Protein AF-A0A7S0EH52-F1 (afdb_monomer_lite)

pLDDT: mean 80.94, std 18.61, range [26.64, 98.44]

Sequence (412 aa):
RGAPATHGSVAVGKGWESWEAFRRSPSPSPSPSRILLSPPPPSPSHYFLADGGESCSTACANKDSPVTLACDLRAITAAAASVATCTDVLTSLGMSYTQSGMHSDDDTGCTYHPGQTGWAQVMNSGRDSGATPAPTCDEVNADSSRRRVCACDERRPMHGGCCQRSLTDDRVAPWEYLNGVPIALESKTIGCTRNTWMPHKTYNPATEKCDDLRTFEVTSGDCTVRNQCVYSNLGVAQYENRANCIIKQSSSFPLQMRQFDVESNTYCSWDSLLVNGKKYCGTAGPQGVTPAAGAELIWRSDYSVTRGGFQICPPDDDITTATLSGSTYATCQGIYAKSGDAYNGKPIWDRTDGKRFVFWCGNKWSITGSQWRDGFNSCGAFISSKTATGIAGDYWWAADWSNNGAGVIAGP

Radius of gyration: 31.12 Å; chains: 1; bounding box: 73×47×130 Å

Organism: NCBI:txid33657

InterPro domains:
  IPR035914 Spermadhesin, CUB domain superfamily [SSF49854] (249-312)

Secondary structure (DSSP, 8-state):
------------------------PPPPPPPP------PPPP-S-SEEEPPTT--HHHHHHTS--SS-EEE-HHHHHHHHS-HHHHHHHHHHTT---SEEEEESS-S-EEEEE-STT-EEEEE-TTGGGTPPP---SS---S-TTPEEEEEEEE-------EEESSSS--BB-GGGSGGG-----SSTTSS-SSSEEETTEEEETTTTEEEE---EEEEEES-EEETTEEESSTTSSSPPTT-EEEEEESS----EEEEEEB---TT--SSEEEETTEEE-BT---TT--PPTTPEEEEE--SS----EEEEE--GGG--EEEEEE--GGG--EEEEEEEEEETTEEEEEETTSS-EEEEETTEEEE-S-S--TT--S---SEEPSP--THHHH-GGGS--GGGTEEEEEE-

Structure (mmCIF, N/CA/C/O backbone):
data_AF-A0A7S0EH52-F1
#
_entry.id   AF-A0A7S0EH52-F1
#
loop_
_atom_site.group_PDB
_atom_site.id
_atom_site.type_symbol
_atom_site.label_atom_id
_atom_site.label_alt_id
_atom_site.label_comp_id
_atom_site.label_asym_id
_atom_site.label_entity_id
_atom_site.label_seq_id
_atom_site.pdbx_PDB_ins_code
_atom_site.Cartn_x
_atom_site.Cartn_y
_atom_site.Cartn_z
_atom_site.occupancy
_atom_site.B_iso_or_equiv
_atom_site.auth_seq_id
_atom_site.auth_comp_id
_atom_site.auth_asym_id
_atom_site.auth_atom_id
_atom_site.pdbx_PDB_model_num
ATOM 1 N N . ARG A 1 1 ? -18.949 0.802 -88.777 1.00 36.47 1 ARG A N 1
ATOM 2 C CA . ARG A 1 1 ? -18.576 -0.614 -89.031 1.00 36.47 1 ARG A CA 1
ATOM 3 C C . ARG A 1 1 ? -18.312 -1.221 -87.662 1.00 36.47 1 ARG A C 1
ATOM 5 O O . ARG A 1 1 ? -17.456 -0.683 -86.989 1.00 36.47 1 ARG A O 1
ATOM 12 N N . GLY A 1 2 ? -19.005 -2.202 -87.113 1.00 34.12 2 GLY A N 1
ATOM 13 C CA . GLY A 1 2 ? -20.036 -3.129 -87.565 1.00 34.12 2 GLY A CA 1
ATOM 14 C C . GLY A 1 2 ? -19.953 -4.287 -86.562 1.00 34.12 2 GLY A C 1
ATOM 15 O O . GLY A 1 2 ? -18.878 -4.859 -86.421 1.00 34.12 2 GLY A O 1
ATOM 16 N N . ALA A 1 3 ? -21.028 -4.548 -85.816 1.00 39.25 3 ALA A N 1
ATOM 17 C CA . ALA A 1 3 ? -21.192 -5.775 -85.025 1.00 39.25 3 ALA A CA 1
ATOM 18 C C . ALA A 1 3 ? -21.500 -6.965 -85.969 1.00 39.25 3 ALA A C 1
ATOM 20 O O . ALA A 1 3 ? -21.754 -6.718 -87.154 1.00 39.25 3 ALA A O 1
ATOM 21 N N . PRO A 1 4 ? -21.449 -8.231 -85.504 1.00 48.50 4 PRO A N 1
ATOM 22 C CA . PRO A 1 4 ? -22.544 -8.849 -84.719 1.00 48.50 4 PRO A CA 1
ATOM 23 C C . PRO A 1 4 ? -22.014 -9.670 -83.510 1.00 48.50 4 PRO A C 1
ATOM 25 O O . PRO A 1 4 ? -20.857 -10.065 -83.508 1.00 48.50 4 PRO A O 1
ATOM 28 N N . ALA A 1 5 ? -22.678 -9.832 -82.359 1.00 38.22 5 ALA A N 1
ATOM 29 C CA . ALA A 1 5 ? -24.030 -10.280 -81.980 1.00 38.22 5 ALA A CA 1
ATOM 30 C C . ALA A 1 5 ? -24.200 -11.813 -81.857 1.00 38.22 5 ALA A C 1
ATOM 32 O O . ALA A 1 5 ? -23.712 -12.561 -82.700 1.00 38.22 5 ALA A O 1
ATOM 33 N N . THR A 1 6 ? -25.014 -12.190 -80.850 1.00 41.34 6 THR A N 1
ATOM 34 C CA . THR A 1 6 ? -25.706 -13.472 -80.536 1.00 41.34 6 THR A CA 1
ATOM 35 C C . THR A 1 6 ? -25.099 -14.331 -79.402 1.00 41.34 6 THR A C 1
ATOM 37 O O . THR A 1 6 ? -23.896 -14.532 -79.375 1.00 41.34 6 THR A O 1
ATOM 40 N N . HIS A 1 7 ? -25.839 -14.882 -78.420 1.00 35.69 7 HIS A N 1
ATOM 41 C CA . HIS A 1 7 ? -27.261 -14.796 -78.025 1.00 35.69 7 HIS A CA 1
ATOM 42 C C . HIS A 1 7 ? -27.487 -15.455 -76.634 1.00 35.69 7 HIS A C 1
ATOM 44 O O . HIS A 1 7 ? -26.913 -16.506 -76.378 1.00 35.69 7 HIS A O 1
ATOM 50 N N . GLY A 1 8 ? -28.430 -14.904 -75.843 1.00 31.17 8 GLY A N 1
ATOM 51 C CA . GLY A 1 8 ? -29.380 -15.624 -74.954 1.00 31.17 8 GLY A CA 1
ATOM 52 C C . GLY A 1 8 ? -28.884 -16.042 -73.555 1.00 31.17 8 GLY A C 1
ATOM 53 O O . GLY A 1 8 ? -27.817 -16.612 -73.432 1.00 31.17 8 GLY A O 1
ATOM 54 N N . SER A 1 9 ? -29.605 -15.866 -72.441 1.00 31.91 9 SER A N 1
ATOM 55 C CA . SER A 1 9 ? -31.059 -15.760 -72.260 1.00 31.91 9 SER A CA 1
ATOM 56 C C . SER A 1 9 ? -31.424 -15.066 -70.937 1.00 31.91 9 SER A C 1
ATOM 58 O O . SER A 1 9 ? -30.689 -15.124 -69.956 1.00 31.91 9 SER A O 1
ATOM 60 N N . VAL A 1 10 ? -32.591 -14.425 -70.948 1.00 32.47 10 VAL A N 1
ATOM 61 C CA . VAL A 1 10 ? -33.239 -13.667 -69.869 1.00 32.47 10 VAL A CA 1
ATOM 62 C C . VAL A 1 10 ? -34.143 -14.587 -69.043 1.00 32.47 10 VAL A C 1
ATOM 64 O O . VAL A 1 10 ? -34.855 -15.406 -69.618 1.00 32.47 10 VAL A O 1
ATOM 67 N N . ALA A 1 11 ? -34.223 -14.362 -67.730 1.00 30.42 11 ALA A N 1
ATOM 68 C CA . ALA A 1 11 ? -35.441 -14.624 -66.964 1.00 30.42 11 ALA A CA 1
ATOM 69 C C . ALA A 1 11 ? -35.669 -13.497 -65.944 1.00 30.42 11 ALA A C 1
ATOM 71 O O . ALA A 1 11 ? -34.893 -13.288 -65.016 1.00 30.42 11 ALA A O 1
ATOM 72 N N . VAL A 1 12 ? -36.744 -12.751 -66.186 1.00 32.03 12 VAL A N 1
ATOM 73 C CA . VAL A 1 12 ? -37.346 -11.729 -65.328 1.00 32.03 12 VAL A CA 1
ATOM 74 C C . VAL A 1 12 ? -38.289 -12.423 -64.346 1.00 32.03 12 VAL A C 1
ATOM 76 O O . VAL A 1 12 ? -39.045 -13.298 -64.765 1.00 32.03 12 VAL A O 1
ATOM 79 N N . GLY A 1 13 ? -38.355 -11.963 -63.093 1.00 28.06 13 GLY A N 1
ATOM 80 C CA . GLY A 1 13 ? -39.592 -12.110 -62.326 1.00 28.06 13 GLY A CA 1
ATOM 81 C C . GLY A 1 13 ? -39.481 -12.096 -60.804 1.00 28.06 13 GLY A C 1
ATOM 82 O O . GLY A 1 13 ? -38.983 -13.049 -60.223 1.00 28.06 13 GLY A O 1
ATOM 83 N N . LYS A 1 14 ? -40.169 -11.097 -60.225 1.00 32.00 14 LYS A N 1
ATOM 84 C CA . LYS A 1 14 ? -40.771 -11.032 -58.874 1.00 32.00 14 LYS A CA 1
ATOM 85 C C . LYS A 1 14 ? -39.762 -10.787 -57.738 1.00 32.00 14 LYS A C 1
ATOM 87 O O . LYS A 1 14 ? -38.767 -11.474 -57.624 1.00 32.00 14 LYS A O 1
ATOM 92 N N . GLY A 1 15 ? -39.904 -9.772 -56.894 1.00 26.64 15 GLY A N 1
ATOM 93 C CA . GLY A 1 15 ? -41.133 -9.210 -56.344 1.00 26.64 15 GLY A CA 1
ATOM 94 C C . GLY A 1 15 ? -41.111 -9.464 -54.836 1.00 26.64 15 GLY A C 1
ATOM 95 O O . GLY A 1 15 ? -41.060 -10.612 -54.422 1.00 26.64 15 GLY A O 1
ATOM 96 N N . T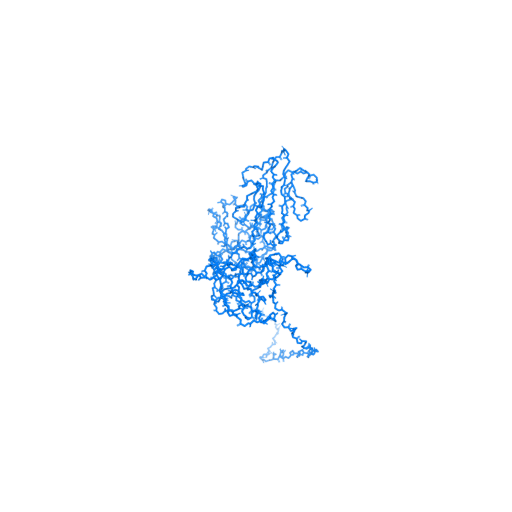RP A 1 16 ? -41.071 -8.361 -54.090 1.00 37.53 16 TRP A N 1
ATOM 97 C CA . TRP A 1 16 ? -41.359 -8.149 -52.667 1.00 37.53 16 TRP A CA 1
ATOM 98 C C . TRP A 1 16 ? -42.240 -9.229 -51.984 1.00 37.53 16 TRP A C 1
ATOM 100 O O . TRP A 1 16 ? -43.193 -9.707 -52.591 1.00 37.53 16 TRP A O 1
ATOM 110 N N . GLU A 1 17 ? -41.932 -9.498 -50.703 1.00 31.98 17 GLU A N 1
ATOM 111 C CA . GLU A 1 17 ? -42.635 -10.293 -49.660 1.00 31.98 17 GLU A CA 1
ATOM 112 C C . GLU A 1 17 ? -42.030 -11.645 -49.236 1.00 31.98 17 GLU A C 1
ATOM 114 O O . GLU A 1 17 ? -41.655 -12.484 -50.047 1.00 31.98 17 GLU A O 1
ATOM 119 N N . SER A 1 18 ? -42.064 -11.865 -47.911 1.00 30.69 18 SER A N 1
ATOM 120 C CA . SER A 1 18 ? -41.526 -12.990 -47.118 1.00 30.69 18 SER A CA 1
ATOM 121 C C . SER A 1 18 ? -40.027 -12.839 -46.844 1.00 30.69 18 SER A C 1
ATOM 123 O O . SER A 1 18 ? -39.216 -12.869 -47.755 1.00 30.69 18 SER A O 1
ATOM 125 N N . TRP A 1 19 ? -39.576 -12.584 -45.615 1.00 30.36 19 TRP A N 1
ATOM 126 C CA . TRP A 1 19 ? -39.756 -13.471 -44.469 1.00 30.36 19 TRP A CA 1
ATOM 127 C C . TRP A 1 19 ? -39.956 -12.706 -43.147 1.00 30.36 19 TRP A C 1
ATOM 129 O O . TRP A 1 19 ? -39.010 -12.404 -42.422 1.00 30.36 19 TRP A O 1
ATOM 139 N N . GLU A 1 20 ? -41.221 -12.504 -42.775 1.00 35.41 20 GLU A N 1
ATOM 140 C CA . GLU A 1 20 ? -41.646 -12.615 -41.379 1.00 35.41 20 GLU A CA 1
ATOM 141 C C . GLU A 1 20 ? -41.613 -14.099 -40.982 1.00 35.41 20 GLU A C 1
ATOM 143 O O . GLU A 1 20 ? -42.630 -14.783 -40.977 1.00 35.41 20 GLU A O 1
ATOM 148 N N . ALA A 1 21 ? -40.438 -14.636 -40.660 1.00 40.03 21 ALA A N 1
ATOM 149 C CA . ALA A 1 21 ? -40.368 -15.858 -39.862 1.00 40.03 21 ALA A CA 1
ATOM 150 C C . ALA A 1 21 ? -39.041 -15.913 -39.112 1.00 40.03 21 ALA A C 1
ATOM 152 O O . ALA A 1 21 ? -38.113 -16.570 -39.542 1.00 40.03 21 ALA A O 1
ATOM 153 N N . PHE A 1 22 ? -38.951 -15.168 -38.010 1.00 33.53 22 PHE A N 1
ATOM 154 C CA . PHE A 1 22 ? -38.208 -15.546 -36.796 1.00 33.53 22 PHE A CA 1
ATOM 155 C C . PHE A 1 22 ? -38.663 -14.650 -35.621 1.00 33.53 22 PHE A C 1
ATOM 157 O O . PHE A 1 22 ? -37.880 -14.166 -34.814 1.00 33.53 22 PHE A O 1
ATOM 164 N N . ARG A 1 23 ? -39.984 -14.431 -35.497 1.00 43.66 23 ARG A N 1
ATOM 165 C CA . ARG A 1 23 ? -40.622 -14.194 -34.193 1.00 43.66 23 ARG A CA 1
ATOM 166 C C . ARG A 1 23 ? -41.280 -15.497 -33.775 1.00 43.66 23 ARG A C 1
ATOM 168 O O . ARG A 1 23 ? -42.381 -15.783 -34.231 1.00 43.66 23 ARG A O 1
ATOM 175 N N . ARG A 1 24 ? -40.571 -16.274 -32.956 1.00 34.84 24 ARG A N 1
ATOM 176 C CA . ARG A 1 24 ? -41.059 -17.286 -31.997 1.00 34.84 24 ARG A CA 1
ATOM 177 C C . ARG A 1 24 ? -39.854 -18.124 -31.569 1.00 34.84 24 ARG A C 1
ATOM 179 O O . ARG A 1 24 ? -39.634 -19.218 -32.075 1.00 34.84 24 ARG A O 1
ATOM 186 N N . SER A 1 25 ? -39.073 -17.590 -30.637 1.00 37.75 25 SER A N 1
ATOM 187 C CA . SER A 1 25 ? -38.258 -18.444 -29.773 1.00 37.75 25 SER A CA 1
ATOM 188 C C . SER A 1 25 ? -39.161 -18.945 -28.640 1.00 37.75 25 SER A C 1
ATOM 190 O O . SER A 1 25 ? -39.942 -18.149 -28.111 1.00 37.75 25 SER A O 1
ATOM 192 N N . PRO A 1 26 ? -39.125 -20.241 -28.296 1.00 37.69 26 PRO A N 1
ATOM 193 C CA . PRO A 1 26 ? -39.961 -20.804 -27.246 1.00 37.69 26 PRO A CA 1
ATOM 194 C C . PRO A 1 26 ? -39.547 -20.252 -25.879 1.00 37.69 26 PRO A C 1
ATOM 196 O O . PRO A 1 26 ? -38.360 -20.117 -25.581 1.00 37.69 26 PRO A O 1
ATOM 199 N N . SER A 1 27 ? -40.546 -19.932 -25.059 1.00 43.19 27 SER A N 1
ATOM 200 C CA . SER A 1 27 ? -40.390 -19.579 -23.650 1.00 43.19 27 SER A CA 1
ATOM 201 C C . SER A 1 27 ? -39.514 -20.612 -22.930 1.00 43.19 27 SER A C 1
ATOM 203 O O . SER A 1 27 ? -39.748 -21.811 -23.109 1.00 43.19 27 SER A O 1
ATOM 205 N N . PRO A 1 28 ? -38.542 -20.206 -22.094 1.00 41.38 28 PRO A N 1
ATOM 206 C CA . PRO A 1 28 ? -37.878 -21.152 -21.214 1.00 41.38 28 PRO A CA 1
ATOM 207 C C . PRO A 1 28 ? -38.906 -21.711 -20.223 1.00 41.38 28 PRO A C 1
ATOM 209 O O . PRO A 1 28 ? -39.658 -20.961 -19.597 1.00 41.38 28 PRO A O 1
ATOM 212 N N . SER A 1 29 ? -38.958 -23.038 -20.115 1.00 41.81 29 SER A N 1
ATOM 213 C CA . SER A 1 29 ? -39.730 -23.757 -19.102 1.00 41.81 29 SER A CA 1
ATOM 214 C C . SER A 1 29 ? -39.439 -23.199 -17.701 1.00 41.81 29 SER A C 1
ATOM 216 O O . SER A 1 29 ? -38.293 -22.833 -17.426 1.00 41.81 29 SER A O 1
ATOM 218 N N . PRO A 1 30 ? -40.435 -23.140 -16.798 1.00 38.31 30 PRO A N 1
ATOM 219 C CA . PRO A 1 30 ? -40.227 -22.634 -15.450 1.00 38.31 30 PRO A CA 1
ATOM 220 C C . PRO A 1 30 ? -39.233 -23.536 -14.714 1.00 38.31 30 PRO A C 1
ATOM 222 O O . PRO A 1 30 ? -39.463 -24.735 -14.548 1.00 38.31 30 PRO A O 1
ATOM 225 N N . SER A 1 31 ? -38.116 -22.951 -14.283 1.00 42.78 31 SER A N 1
ATOM 226 C CA . SER A 1 31 ? -37.197 -23.571 -13.331 1.00 42.78 31 SER A CA 1
ATOM 227 C C . SER A 1 31 ? -37.984 -24.066 -12.112 1.00 42.78 31 SER A C 1
ATOM 229 O O . SER A 1 31 ? -38.900 -23.361 -11.674 1.00 42.78 31 SER A O 1
ATOM 231 N N . PRO A 1 32 ? -37.655 -25.239 -11.538 1.00 40.12 32 PRO A N 1
ATOM 232 C CA . PRO A 1 32 ? -38.319 -25.704 -10.331 1.00 40.12 32 PRO A CA 1
ATOM 233 C C . PRO A 1 32 ? -38.159 -24.631 -9.261 1.00 40.12 32 PRO A C 1
ATOM 235 O O . PRO A 1 32 ? -37.049 -24.138 -9.036 1.00 40.12 32 PRO A O 1
ATOM 238 N N . SER A 1 33 ? -39.288 -24.237 -8.672 1.00 37.22 33 SER A N 1
ATOM 239 C CA . SER A 1 33 ? -39.389 -23.234 -7.623 1.00 37.22 33 SER A CA 1
ATOM 240 C C . SER A 1 33 ? -38.242 -23.413 -6.639 1.00 37.22 33 SER A C 1
ATOM 242 O O . SER A 1 33 ? -38.226 -24.368 -5.861 1.00 37.22 33 SER A O 1
ATOM 244 N N . ARG A 1 34 ? -37.266 -22.497 -6.673 1.00 42.06 34 ARG A N 1
ATOM 245 C CA . ARG A 1 34 ? -36.386 -22.310 -5.526 1.00 42.06 34 ARG A CA 1
ATOM 246 C C . ARG A 1 34 ? -37.327 -21.974 -4.389 1.00 42.06 34 ARG A C 1
ATOM 248 O O . ARG A 1 34 ? -37.947 -20.913 -4.395 1.00 42.06 34 ARG A O 1
ATOM 255 N N . ILE A 1 35 ? -37.464 -22.908 -3.457 1.00 37.84 35 ILE A N 1
ATOM 256 C CA . ILE A 1 35 ? -37.944 -22.603 -2.122 1.00 37.84 35 ILE A CA 1
ATOM 257 C C . ILE A 1 35 ? -37.105 -21.402 -1.692 1.00 37.84 35 ILE A C 1
ATOM 259 O O . ILE A 1 35 ? -35.883 -21.506 -1.568 1.00 37.84 35 ILE A O 1
ATOM 263 N N . LEU A 1 36 ? -37.753 -20.241 -1.597 1.00 35.97 36 LEU A N 1
ATOM 264 C CA . LEU A 1 36 ? -37.213 -19.083 -0.913 1.00 35.97 36 LEU A CA 1
ATOM 265 C C . LEU A 1 36 ? -37.042 -19.542 0.531 1.00 35.97 36 LEU A C 1
ATOM 267 O O . LEU A 1 36 ? -37.971 -19.472 1.330 1.00 35.97 36 LEU A O 1
ATOM 271 N N . LEU A 1 37 ? -35.873 -20.103 0.838 1.00 39.72 37 LEU A N 1
ATOM 272 C CA . LEU A 1 37 ? -35.393 -20.106 2.202 1.00 39.72 37 LEU A CA 1
ATOM 273 C C . LEU A 1 37 ? -35.396 -18.637 2.600 1.00 39.72 37 LEU A C 1
ATOM 275 O O . LEU A 1 37 ? -34.745 -17.815 1.947 1.00 39.72 37 LEU A O 1
ATOM 279 N N . SER A 1 38 ? -36.217 -18.313 3.596 1.00 36.16 38 SER A N 1
ATOM 280 C CA . SER A 1 38 ? -36.213 -17.012 4.242 1.00 36.16 38 SER A CA 1
ATOM 281 C C . SER A 1 38 ? -34.760 -16.586 4.466 1.00 36.16 38 SER A C 1
ATOM 283 O O . SER A 1 38 ? -33.943 -17.445 4.823 1.00 36.16 38 SER A O 1
ATOM 285 N N . PRO A 1 39 ? -34.411 -15.304 4.246 1.00 37.06 39 PRO A N 1
ATOM 286 C CA . PRO A 1 39 ? -33.095 -14.820 4.630 1.00 37.06 39 PRO A CA 1
ATOM 287 C C . PRO A 1 39 ? -32.831 -15.253 6.079 1.00 37.06 39 PRO A C 1
ATOM 289 O O . PRO A 1 39 ? -33.773 -15.233 6.885 1.00 37.06 39 PRO A O 1
ATOM 292 N N . PRO A 1 40 ? -31.604 -15.704 6.407 1.00 35.25 40 PRO A N 1
ATOM 293 C CA . PRO A 1 40 ? -31.275 -15.998 7.790 1.00 35.25 40 PRO A CA 1
ATOM 294 C C . PRO A 1 40 ? -31.670 -14.778 8.633 1.00 35.25 40 PRO A C 1
ATOM 296 O O . PRO A 1 40 ? -31.537 -13.644 8.152 1.00 35.25 40 PRO A O 1
ATOM 299 N N . PRO A 1 41 ? -32.221 -14.988 9.841 1.00 33.72 41 PRO A N 1
ATOM 300 C CA . PRO A 1 41 ? -32.553 -13.882 10.726 1.00 33.72 41 PRO A CA 1
ATOM 301 C C . PRO A 1 41 ? -31.337 -12.953 10.850 1.00 33.72 41 PRO A C 1
ATOM 303 O O . PRO A 1 41 ? -30.206 -13.442 10.747 1.00 33.72 41 PRO A O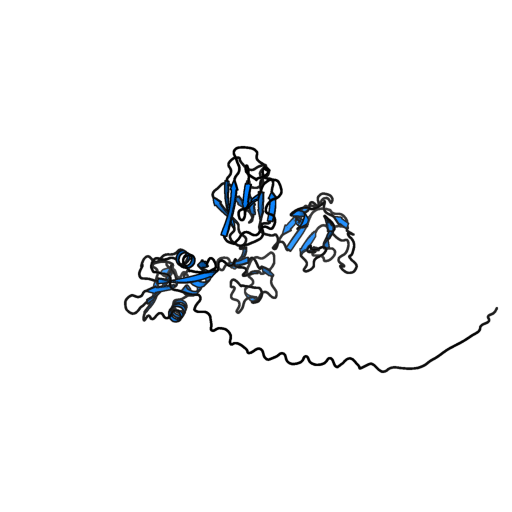 1
ATOM 306 N N . PRO A 1 42 ? -31.555 -11.634 11.021 1.00 32.34 42 PRO A N 1
ATOM 307 C CA . PRO A 1 42 ? -30.463 -10.683 11.154 1.00 32.34 42 PRO A CA 1
ATOM 308 C C . PRO A 1 42 ? -29.460 -11.226 12.165 1.00 32.34 42 PRO A C 1
ATOM 310 O O . PRO A 1 42 ? -29.843 -11.695 13.241 1.00 32.34 42 PRO A O 1
ATOM 313 N N . SER A 1 43 ? -28.194 -11.225 11.757 1.00 39.66 43 SER A N 1
ATOM 314 C CA . SER A 1 43 ? -27.063 -11.641 12.571 1.00 39.66 43 SER A CA 1
ATOM 315 C C . SER A 1 43 ? -27.201 -11.051 13.980 1.00 39.66 43 SER A C 1
ATOM 317 O O . SER A 1 43 ? -27.627 -9.895 14.097 1.00 39.66 43 SER A O 1
ATOM 319 N N . PRO A 1 44 ? -26.843 -11.789 15.047 1.00 42.84 44 PRO A N 1
ATOM 320 C CA . PRO A 1 44 ? -26.749 -11.194 16.372 1.00 42.84 44 PRO A CA 1
ATOM 321 C C . PRO A 1 44 ? -25.867 -9.946 16.280 1.00 42.84 44 PRO A C 1
ATOM 323 O O . PRO A 1 44 ? -24.910 -9.929 15.503 1.00 42.84 44 PRO A O 1
ATOM 326 N N . SER A 1 45 ? -26.265 -8.892 16.994 1.00 54.16 45 SER A N 1
ATOM 327 C CA . SER A 1 45 ? -25.659 -7.559 16.953 1.00 54.16 45 SER A CA 1
ATOM 328 C C . SER A 1 45 ? -24.143 -7.626 16.757 1.00 54.16 45 SER A C 1
ATOM 330 O O . SER A 1 45 ? -23.448 -8.290 17.517 1.00 54.16 45 SER A O 1
ATOM 332 N N . HIS A 1 46 ? -23.627 -6.905 15.761 1.00 78.75 46 HIS A N 1
ATOM 333 C CA . HIS A 1 46 ? -22.187 -6.734 15.512 1.00 78.75 46 HIS A CA 1
ATOM 334 C C . HIS A 1 46 ? -21.415 -6.216 16.750 1.00 78.75 46 HIS A C 1
ATOM 336 O O . HIS A 1 46 ? -20.201 -6.379 16.870 1.00 78.75 46 HIS A O 1
ATOM 342 N N . TYR A 1 47 ? -22.144 -5.627 17.699 1.00 91.31 47 TYR A N 1
ATOM 343 C CA . TYR A 1 47 ? -21.652 -5.198 18.996 1.00 91.31 47 TYR A CA 1
ATOM 344 C C . TYR A 1 47 ? -21.654 -6.322 20.039 1.00 91.31 47 TYR A C 1
ATOM 346 O O . TYR A 1 47 ? -22.449 -7.256 19.988 1.00 91.31 47 TYR A O 1
ATOM 354 N N . PHE A 1 48 ? -20.793 -6.189 21.039 1.00 94.81 48 PHE A N 1
ATOM 355 C CA . PHE A 1 48 ? -20.766 -6.990 22.258 1.00 94.81 48 PHE A CA 1
ATOM 356 C C . PHE A 1 48 ? -20.226 -6.140 23.415 1.00 94.81 48 PHE A C 1
ATOM 358 O O . PHE A 1 48 ? -19.701 -5.050 23.201 1.00 94.81 48 PHE A O 1
ATOM 365 N N . LEU A 1 49 ? -20.357 -6.623 24.649 1.00 95.75 49 LEU A N 1
ATOM 366 C CA . LEU A 1 49 ? -19.714 -6.006 25.809 1.00 95.75 49 LEU A CA 1
ATOM 367 C C . LEU A 1 49 ? -18.381 -6.703 26.072 1.00 95.75 49 LEU A C 1
ATOM 369 O O . LEU A 1 49 ? -18.375 -7.915 26.282 1.00 95.75 49 LEU A O 1
ATOM 373 N N . ALA A 1 50 ? -17.283 -5.948 26.053 1.00 95.50 50 ALA A N 1
ATOM 374 C CA . ALA A 1 50 ? -15.994 -6.439 26.533 1.00 95.50 50 ALA A CA 1
ATOM 375 C C . ALA A 1 50 ? -16.018 -6.622 28.055 1.00 95.50 50 ALA A C 1
ATOM 377 O O . ALA A 1 50 ? -16.854 -6.023 28.750 1.00 95.50 50 ALA A O 1
ATOM 378 N N . ASP A 1 51 ? -15.098 -7.435 28.570 1.00 94.56 51 ASP A N 1
ATOM 379 C CA . ASP A 1 51 ? -14.946 -7.583 30.010 1.00 94.56 51 ASP A CA 1
ATOM 380 C C . ASP A 1 51 ? -14.477 -6.261 30.633 1.00 94.56 51 ASP A C 1
ATOM 382 O O . ASP A 1 51 ? -13.848 -5.410 29.996 1.00 94.56 51 ASP A O 1
ATOM 386 N N . GLY A 1 52 ? -14.855 -6.032 31.889 1.00 93.50 52 GLY A N 1
ATOM 387 C CA . GLY A 1 52 ? -14.486 -4.796 32.564 1.00 93.50 52 GLY A CA 1
ATOM 388 C C . GLY A 1 52 ? -12.971 -4.707 32.768 1.00 93.50 52 GLY A C 1
ATOM 389 O O . GLY A 1 52 ? -12.331 -5.674 33.179 1.00 93.50 52 GLY A O 1
ATOM 390 N N . GLY A 1 53 ? -12.393 -3.547 32.448 1.00 91.50 53 GLY A N 1
ATOM 391 C CA . GLY A 1 53 ? -10.938 -3.357 32.395 1.00 91.50 53 GLY A CA 1
ATOM 392 C C . GLY A 1 53 ? -10.265 -3.863 31.108 1.00 91.50 53 GLY A C 1
ATOM 393 O O . GLY A 1 53 ? -9.040 -3.828 31.018 1.00 91.50 53 GLY A O 1
ATOM 394 N N . GLU A 1 54 ? -11.029 -4.305 30.105 1.00 92.44 54 GLU A N 1
ATOM 395 C CA . GLU A 1 54 ? -10.514 -4.729 28.799 1.00 92.44 54 GLU A CA 1
ATOM 396 C C . GLU A 1 54 ? -10.727 -3.642 27.723 1.00 92.44 54 GLU A C 1
ATOM 398 O O . GLU A 1 54 ? -11.744 -2.941 27.705 1.00 92.44 54 GLU A O 1
ATOM 403 N N . SER A 1 55 ? -9.769 -3.496 26.798 1.00 93.88 55 SER A N 1
ATOM 404 C CA . SER A 1 55 ? -9.924 -2.661 25.598 1.00 93.88 55 SER A CA 1
ATOM 405 C C . SER A 1 55 ? -10.610 -3.438 24.469 1.00 93.88 55 SER A C 1
ATOM 407 O O . SER A 1 55 ? -10.580 -4.669 24.450 1.00 93.88 55 SER A O 1
ATOM 409 N N . CYS A 1 56 ? -11.183 -2.756 23.472 1.00 93.62 56 CYS A N 1
ATOM 410 C CA . CYS A 1 56 ? -11.757 -3.465 22.323 1.00 93.62 56 CYS A CA 1
ATOM 411 C C . C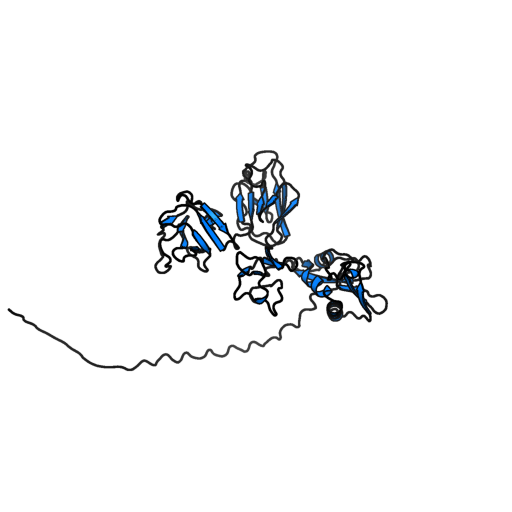YS A 1 56 ? -10.701 -4.201 21.499 1.00 93.62 56 CYS A C 1
ATOM 413 O O . CYS A 1 56 ? -11.000 -5.259 20.952 1.00 93.62 56 CYS A O 1
ATOM 415 N N . SER A 1 57 ? -9.471 -3.684 21.412 1.00 85.44 57 SER A N 1
ATOM 416 C CA . SER A 1 57 ? -8.375 -4.398 20.749 1.00 85.44 57 SER A CA 1
ATOM 417 C C . SER A 1 57 ? -8.093 -5.744 21.414 1.00 85.44 57 SER A C 1
ATOM 419 O O . SER A 1 57 ? -8.008 -6.758 20.719 1.00 85.44 57 SER A O 1
ATOM 421 N N . THR A 1 58 ? -8.002 -5.765 22.747 1.00 89.62 58 THR A N 1
ATOM 422 C CA . THR A 1 58 ? -7.774 -6.991 23.524 1.00 89.62 58 THR A CA 1
ATOM 423 C C . THR A 1 58 ? -8.975 -7.929 23.418 1.00 89.62 58 THR A C 1
ATOM 425 O O . THR A 1 58 ? -8.810 -9.090 23.047 1.00 89.62 58 THR A O 1
ATOM 428 N N . ALA A 1 59 ? -10.189 -7.402 23.590 1.00 93.69 59 ALA A N 1
ATOM 429 C CA . ALA A 1 59 ? -11.421 -8.180 23.507 1.00 93.69 59 ALA A CA 1
ATOM 430 C C . ALA A 1 59 ? -11.613 -8.840 22.132 1.00 93.69 59 ALA A C 1
ATOM 432 O O . ALA A 1 59 ? -12.057 -9.984 22.035 1.00 93.69 59 ALA A O 1
ATOM 433 N N . CYS A 1 60 ? -11.250 -8.147 21.049 1.00 89.06 60 CYS A N 1
ATOM 434 C CA . CYS A 1 60 ? -11.306 -8.703 19.699 1.00 89.06 60 CYS A CA 1
ATOM 435 C C . CYS A 1 60 ? -10.189 -9.703 19.413 1.00 89.06 60 CYS A C 1
ATOM 437 O O . CYS A 1 60 ? -10.448 -10.712 18.760 1.00 89.06 60 CYS A O 1
ATOM 439 N N . ALA A 1 61 ? -8.977 -9.471 19.920 1.00 82.31 61 ALA A N 1
ATOM 440 C CA . ALA A 1 61 ? -7.881 -10.430 19.800 1.00 82.31 61 ALA A CA 1
ATOM 441 C C . ALA A 1 61 ? -8.180 -11.750 20.535 1.00 82.31 61 ALA A C 1
ATOM 443 O O . ALA A 1 61 ? -7.733 -12.807 20.095 1.00 82.31 61 ALA A O 1
ATOM 444 N N . ASN A 1 62 ? -8.961 -11.685 21.617 1.00 87.69 62 ASN A N 1
ATOM 445 C CA . ASN A 1 62 ? -9.331 -12.827 22.451 1.00 87.69 62 ASN A CA 1
ATOM 446 C C . ASN A 1 62 ? -10.566 -13.599 21.957 1.00 87.69 62 ASN A C 1
ATOM 448 O O . ASN A 1 62 ? -10.898 -14.642 22.524 1.00 87.69 62 ASN A O 1
ATOM 452 N N . LYS A 1 63 ? -11.273 -13.121 20.923 1.00 85.25 63 LYS A N 1
ATOM 453 C CA . LYS A 1 63 ? -12.440 -13.837 20.393 1.00 85.25 63 LYS A CA 1
ATOM 454 C C . LYS A 1 63 ? -12.015 -15.136 19.711 1.00 85.25 63 LYS A C 1
ATOM 456 O O . LYS A 1 63 ? -11.193 -15.130 18.798 1.00 85.25 63 LYS A O 1
ATOM 461 N N . ASP A 1 64 ? -12.663 -16.229 20.103 1.00 82.62 64 ASP A N 1
ATOM 462 C CA . ASP A 1 64 ? -12.550 -17.513 19.417 1.00 82.62 64 ASP A CA 1
ATOM 463 C C . ASP A 1 64 ? -13.217 -17.414 18.038 1.00 82.62 64 ASP A C 1
ATOM 465 O O . ASP A 1 64 ? -14.444 -17.406 17.905 1.00 82.62 64 ASP A O 1
ATOM 469 N N . SER A 1 65 ? -12.392 -17.223 17.014 1.00 73.25 65 SER A N 1
ATOM 470 C CA . SER A 1 65 ? -12.812 -16.981 15.641 1.00 73.25 65 SER A CA 1
ATOM 471 C C . SER A 1 65 ? -11.855 -17.691 14.683 1.00 73.25 65 SER A C 1
ATOM 473 O O . SER A 1 65 ? -10.640 -17.663 14.893 1.00 73.25 65 SER A O 1
ATOM 475 N N . PRO A 1 66 ? -12.360 -18.286 13.585 1.00 64.69 66 PRO A N 1
ATOM 476 C CA . PRO A 1 66 ? -11.520 -18.926 12.569 1.00 64.69 66 PRO A CA 1
ATOM 477 C C . PRO A 1 66 ? -10.629 -17.929 11.805 1.00 64.69 66 PRO A C 1
ATOM 479 O O . PRO A 1 66 ? -9.774 -18.337 11.020 1.00 64.69 66 PRO A O 1
ATOM 482 N N . VAL A 1 67 ? -10.842 -16.629 12.010 1.00 59.00 67 VAL A N 1
ATOM 483 C CA . VAL A 1 67 ? -10.123 -15.517 11.388 1.00 59.00 67 VAL A CA 1
ATOM 484 C C . VAL A 1 67 ? -9.713 -14.504 12.453 1.00 59.00 67 VAL A C 1
ATOM 486 O O . VAL A 1 67 ? -10.445 -14.279 13.418 1.00 59.00 67 VAL A O 1
ATOM 489 N N . THR A 1 68 ? -8.551 -13.870 12.276 1.00 71.81 68 THR A N 1
ATOM 490 C CA . THR A 1 68 ? -8.081 -12.819 13.186 1.00 71.81 68 THR A CA 1
ATOM 491 C C . THR A 1 68 ? -9.061 -11.657 13.170 1.00 71.81 68 THR A C 1
ATOM 493 O O . THR A 1 68 ? -9.316 -11.097 12.108 1.00 71.81 68 THR A O 1
ATOM 496 N N . LEU A 1 69 ? -9.576 -11.273 14.333 1.00 80.25 69 LEU A N 1
ATOM 497 C CA . LEU A 1 69 ? -10.452 -10.118 14.473 1.00 80.25 69 LEU A CA 1
ATOM 498 C C . LEU A 1 69 ? -9.663 -8.904 14.982 1.00 80.25 69 LEU A C 1
ATOM 500 O O . LEU A 1 69 ? -8.647 -9.040 15.668 1.00 80.25 69 LEU A O 1
ATOM 504 N N . ALA A 1 70 ? -10.111 -7.707 14.626 1.00 83.69 70 ALA A N 1
ATOM 505 C CA . ALA A 1 70 ? -9.607 -6.450 15.162 1.00 83.69 70 ALA A CA 1
ATOM 506 C C . ALA A 1 70 ? -10.774 -5.579 15.623 1.00 83.69 70 ALA A C 1
ATOM 508 O O . ALA A 1 70 ? -11.906 -5.763 15.186 1.00 83.69 70 ALA A O 1
ATOM 509 N N . CYS A 1 71 ? -10.486 -4.629 16.509 1.00 84.94 71 CYS A N 1
ATOM 510 C CA . CYS A 1 71 ? -11.466 -3.630 16.906 1.00 84.94 71 CYS A CA 1
ATOM 511 C C . CYS A 1 71 ? -11.969 -2.859 15.678 1.00 84.94 71 CYS A C 1
ATOM 513 O O . CYS A 1 71 ? -11.177 -2.269 14.940 1.00 84.94 71 CYS A O 1
ATOM 515 N N . ASP A 1 72 ? -13.286 -2.843 15.488 1.00 81.25 72 ASP A N 1
ATOM 516 C CA . ASP A 1 72 ? -13.925 -1.963 14.520 1.00 81.25 72 ASP A CA 1
ATOM 517 C C . ASP A 1 72 ? -14.094 -0.575 15.148 1.00 81.25 72 ASP A C 1
ATOM 519 O O . ASP A 1 72 ? -15.102 -0.279 15.802 1.00 81.25 72 ASP A O 1
ATOM 523 N N . LEU A 1 73 ? -13.086 0.281 14.937 1.00 76.38 73 LEU A N 1
ATOM 524 C CA . LEU A 1 73 ? -13.089 1.665 15.412 1.00 76.38 73 LEU A CA 1
ATOM 525 C C . LEU A 1 73 ? -14.336 2.421 14.932 1.00 76.38 73 LEU A C 1
ATOM 527 O O . LEU A 1 73 ? -14.947 3.161 15.697 1.00 76.38 73 LEU A O 1
ATOM 531 N N . ARG A 1 74 ? -14.757 2.201 13.682 1.00 72.00 74 ARG A N 1
ATOM 532 C CA . ARG A 1 74 ? -15.905 2.893 13.093 1.00 72.00 74 ARG A CA 1
ATOM 533 C C . ARG A 1 74 ? -17.192 2.507 13.810 1.00 72.00 74 ARG A C 1
ATOM 535 O O . ARG A 1 74 ? -18.001 3.385 14.114 1.00 72.00 74 ARG A O 1
ATOM 542 N N . ALA A 1 75 ? -17.394 1.221 14.071 1.00 78.44 75 ALA A N 1
ATOM 543 C CA . ALA A 1 75 ? -18.572 0.753 14.782 1.00 78.44 75 ALA A CA 1
ATOM 544 C C . ALA A 1 75 ? -18.598 1.281 16.224 1.00 78.44 75 ALA A C 1
ATOM 546 O O . ALA A 1 75 ? -19.626 1.798 16.658 1.00 78.44 75 ALA A O 1
ATOM 547 N N . ILE A 1 76 ? -17.484 1.252 16.964 1.00 84.50 76 ILE A N 1
ATOM 548 C CA . ILE A 1 76 ? -17.483 1.769 18.346 1.00 84.50 76 ILE A CA 1
ATOM 549 C C . ILE A 1 76 ? -17.660 3.294 18.409 1.00 84.50 76 ILE A C 1
ATOM 551 O O . ILE A 1 76 ? -18.340 3.786 19.311 1.00 84.50 76 ILE A O 1
ATOM 555 N N . THR A 1 77 ? -17.146 4.050 17.429 1.00 81.19 77 THR A N 1
ATOM 556 C CA . THR A 1 77 ? -17.439 5.486 17.294 1.00 81.19 77 THR A CA 1
ATOM 557 C C . THR A 1 77 ? -18.917 5.714 16.981 1.00 81.19 77 THR A C 1
ATOM 559 O O . THR A 1 77 ? -19.539 6.584 17.585 1.00 81.19 77 THR A O 1
ATOM 562 N N . ALA A 1 78 ? -19.516 4.909 16.096 1.00 76.75 78 ALA A N 1
ATOM 563 C CA . ALA A 1 78 ? -20.940 4.999 15.782 1.00 76.75 78 ALA A CA 1
ATOM 564 C C . ALA A 1 78 ? -21.818 4.690 17.005 1.00 76.75 78 ALA A C 1
ATOM 566 O O . ALA A 1 78 ? -22.745 5.443 17.290 1.00 76.75 78 ALA A O 1
ATOM 567 N N . ALA A 1 79 ? -21.499 3.644 17.772 1.00 86.75 79 ALA A N 1
ATOM 568 C CA . ALA A 1 79 ? -22.197 3.317 19.016 1.00 86.75 79 ALA A CA 1
ATOM 569 C C . ALA A 1 79 ? -22.103 4.445 20.060 1.00 86.75 79 ALA A C 1
ATOM 571 O O . ALA A 1 79 ? -23.044 4.665 20.820 1.00 86.75 79 ALA A O 1
ATOM 572 N N . ALA A 1 80 ? -20.986 5.177 20.084 1.00 91.50 80 ALA A N 1
ATOM 573 C CA . ALA A 1 80 ? -20.754 6.300 20.988 1.00 91.50 80 ALA A CA 1
ATOM 574 C C . ALA A 1 80 ? -21.286 7.651 20.473 1.00 91.50 80 ALA A C 1
ATOM 576 O O . ALA A 1 80 ? -21.222 8.633 21.208 1.00 91.50 80 ALA A O 1
ATOM 577 N N . ALA A 1 81 ? -21.818 7.730 19.246 1.00 81.94 81 ALA A N 1
ATOM 578 C CA . ALA A 1 81 ? -22.158 9.000 18.594 1.00 81.94 81 ALA A CA 1
ATOM 579 C C . ALA A 1 81 ? -23.165 9.854 19.387 1.00 81.94 81 ALA A C 1
ATOM 581 O O . ALA A 1 81 ? -23.155 11.082 19.303 1.00 81.94 81 ALA A O 1
ATOM 582 N N . SER A 1 82 ? -24.040 9.214 20.164 1.00 87.69 82 SER A N 1
ATOM 583 C CA . SER A 1 82 ? -24.942 9.887 21.095 1.00 87.69 82 SER A CA 1
ATOM 584 C C . SER A 1 82 ? -25.377 8.944 22.215 1.00 87.69 82 SER A C 1
ATOM 586 O O . SER A 1 82 ? -25.274 7.723 22.089 1.00 87.69 82 SER A O 1
ATOM 588 N N . VAL A 1 83 ? -25.935 9.504 23.295 1.00 94.75 83 VAL A N 1
ATOM 589 C CA . VAL A 1 83 ? -26.558 8.697 24.359 1.00 94.75 83 VAL A CA 1
ATOM 590 C C . VAL A 1 83 ? -27.671 7.815 23.786 1.00 94.75 83 VAL A C 1
ATOM 592 O O . VAL A 1 83 ? -27.738 6.649 24.147 1.00 94.75 83 VAL A O 1
ATOM 595 N N . ALA A 1 84 ? -28.469 8.330 22.841 1.00 89.50 84 ALA A N 1
ATOM 596 C CA . ALA A 1 84 ? -29.549 7.580 22.194 1.00 89.50 84 ALA A CA 1
ATOM 597 C C . ALA A 1 84 ? -29.028 6.365 21.405 1.00 89.50 84 ALA A C 1
ATOM 599 O O . ALA A 1 84 ? -29.531 5.252 21.545 1.00 89.50 84 ALA A O 1
ATOM 600 N N . THR A 1 85 ? -27.961 6.555 20.627 1.00 87.62 85 THR A N 1
ATOM 601 C CA . THR A 1 85 ? -27.339 5.462 19.870 1.00 87.62 85 THR A CA 1
ATOM 602 C C . THR A 1 85 ? -26.759 4.403 20.804 1.00 87.62 85 THR A C 1
ATOM 604 O O . THR A 1 85 ? -26.937 3.208 20.578 1.00 87.62 85 THR A O 1
ATOM 607 N N . CYS A 1 86 ? -26.115 4.834 21.889 1.00 94.94 86 CYS A N 1
ATOM 608 C CA . CYS A 1 86 ? -25.568 3.925 22.887 1.00 94.94 86 CYS A CA 1
ATOM 609 C C . CYS A 1 86 ? -26.671 3.111 23.582 1.00 94.94 86 CYS A C 1
ATOM 611 O O . CYS A 1 86 ? -26.540 1.896 23.738 1.00 94.94 86 CYS A O 1
ATOM 613 N N . THR A 1 87 ? -27.789 3.750 23.943 1.00 95.19 87 THR A N 1
ATOM 614 C CA . THR A 1 87 ? -28.944 3.069 24.540 1.00 95.19 87 THR A CA 1
ATOM 615 C C . THR A 1 87 ? -29.554 2.032 23.598 1.00 95.19 87 THR A C 1
ATOM 617 O O . THR A 1 87 ? -29.804 0.908 24.033 1.00 95.19 87 THR A O 1
ATOM 620 N N . ASP A 1 88 ? -29.697 2.344 22.305 1.00 89.19 88 ASP A N 1
ATOM 621 C CA . ASP A 1 88 ? -30.221 1.403 21.305 1.00 89.19 88 ASP A CA 1
ATOM 622 C C . ASP A 1 88 ? -29.332 0.158 21.182 1.00 89.19 88 ASP A C 1
ATOM 624 O O . ASP A 1 88 ? -29.820 -0.978 21.190 1.00 89.19 88 ASP A O 1
ATOM 628 N N . VAL A 1 89 ? -28.010 0.359 21.129 1.00 92.19 89 VAL A N 1
ATOM 629 C CA . VAL A 1 89 ? -27.039 -0.740 21.073 1.00 92.19 89 VAL A CA 1
ATOM 630 C C . VAL A 1 89 ? -27.132 -1.603 22.329 1.00 92.19 89 VAL A C 1
ATOM 632 O O . VAL A 1 89 ? -27.258 -2.822 22.224 1.00 92.19 89 VAL A O 1
ATOM 635 N N . LEU A 1 90 ? -27.135 -1.003 23.517 1.00 95.31 90 LEU A N 1
ATOM 636 C CA . LEU A 1 90 ? -27.212 -1.743 24.778 1.00 95.31 90 LEU A CA 1
ATOM 637 C C . LEU A 1 90 ? -28.525 -2.517 24.930 1.00 95.31 90 LEU A C 1
ATOM 639 O O . LEU A 1 90 ? -28.511 -3.659 25.390 1.00 95.31 90 LEU A O 1
ATOM 643 N N . THR A 1 91 ? -29.645 -1.950 24.489 1.00 92.56 91 THR A N 1
ATOM 644 C CA . THR A 1 91 ? -30.927 -2.660 24.454 1.00 92.56 91 THR A CA 1
ATOM 645 C C . THR A 1 91 ? -30.882 -3.841 23.485 1.00 92.56 91 THR A C 1
ATOM 647 O O . THR A 1 91 ? -31.369 -4.918 23.828 1.00 92.56 91 THR A O 1
ATOM 650 N N . SER A 1 92 ? -30.238 -3.695 22.320 1.00 88.25 92 SER A N 1
ATOM 651 C CA . SER A 1 92 ? -30.043 -4.808 21.375 1.00 88.25 92 SER A CA 1
ATOM 652 C C . SER A 1 92 ? -29.175 -5.939 21.946 1.00 88.25 92 SER A C 1
ATOM 654 O O . SER A 1 92 ? -29.377 -7.103 21.607 1.00 88.25 92 SER A O 1
ATOM 656 N N . LEU A 1 93 ? -28.272 -5.606 22.875 1.00 92.94 93 LEU A N 1
ATOM 657 C CA . LEU A 1 93 ? -27.444 -6.549 23.632 1.00 92.94 93 LEU A CA 1
ATOM 658 C C . LEU A 1 93 ? -28.174 -7.177 24.830 1.00 92.94 93 LEU A C 1
ATOM 660 O O . LEU A 1 93 ? -27.571 -7.934 25.589 1.00 92.94 93 LEU A O 1
ATOM 664 N N . GLY A 1 94 ? -29.461 -6.871 25.020 1.00 93.56 94 GLY A N 1
ATOM 665 C CA . GLY A 1 94 ? -30.274 -7.398 26.116 1.00 93.56 94 GLY A CA 1
ATOM 666 C C . GLY A 1 94 ? -30.009 -6.729 27.465 1.00 93.56 94 GLY A C 1
ATOM 667 O O . GLY A 1 94 ? -30.402 -7.262 28.504 1.00 93.56 94 GLY A O 1
ATOM 668 N N . MET A 1 95 ? -29.351 -5.569 27.480 1.00 93.12 95 MET A N 1
ATOM 669 C CA . MET A 1 95 ? -29.048 -4.864 28.719 1.00 93.12 95 M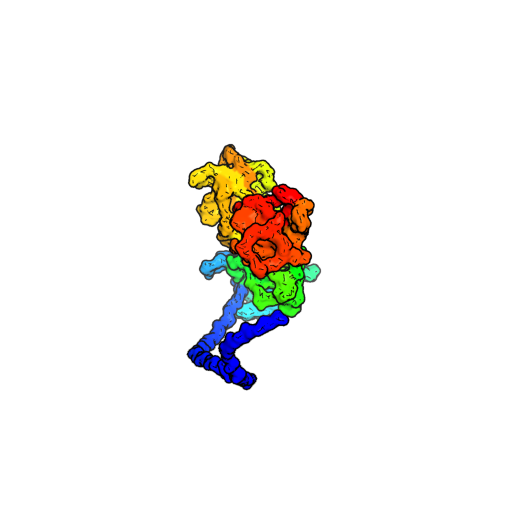ET A CA 1
ATOM 670 C C . MET A 1 95 ? -30.240 -4.038 29.194 1.00 93.12 95 MET A C 1
ATOM 672 O O . MET A 1 95 ? -30.859 -3.302 28.428 1.00 93.12 95 MET A O 1
ATOM 676 N N . SER A 1 96 ? -30.526 -4.133 30.492 1.00 92.19 96 SER A N 1
ATOM 677 C CA . SER A 1 96 ? -31.510 -3.294 31.178 1.00 92.19 96 SER A CA 1
ATOM 678 C C . SER A 1 96 ? -30.807 -2.230 32.015 1.00 92.19 96 SER A C 1
ATOM 680 O O . SER A 1 96 ? -29.813 -2.513 32.690 1.00 92.19 96 SER A O 1
ATOM 682 N N . TYR A 1 97 ? -31.327 -1.009 31.954 1.00 93.62 97 TYR A N 1
ATOM 683 C CA . TYR A 1 97 ? -30.836 0.163 32.672 1.00 93.62 97 TYR A CA 1
ATOM 684 C C . TYR A 1 97 ? -32.007 1.119 32.926 1.00 93.62 97 TYR A C 1
ATOM 686 O O . TYR A 1 97 ? -32.970 1.143 32.159 1.00 93.62 97 TYR A O 1
ATOM 694 N N . THR A 1 98 ? -31.937 1.919 33.990 1.00 93.44 98 THR A N 1
ATOM 695 C CA . THR A 1 98 ? -32.922 2.995 34.242 1.00 93.44 98 THR A CA 1
ATOM 696 C C . THR A 1 98 ? -32.301 4.384 34.179 1.00 93.44 98 THR A C 1
ATOM 698 O O . THR A 1 98 ? -32.995 5.375 34.385 1.00 93.44 98 THR A O 1
ATOM 701 N N . GLN A 1 99 ? -30.990 4.453 33.969 1.00 93.81 99 GLN A N 1
ATOM 702 C CA . GLN A 1 99 ? -30.226 5.687 33.916 1.00 93.81 99 GLN A CA 1
ATOM 703 C C . GLN A 1 99 ? -29.402 5.701 32.632 1.00 93.81 99 GLN A C 1
ATOM 705 O O . GLN A 1 99 ? -28.845 4.675 32.230 1.00 93.81 99 GLN A O 1
ATOM 710 N N . SER A 1 100 ? -29.321 6.866 31.993 1.00 95.94 100 SER A N 1
ATOM 711 C CA . SER A 1 100 ? -28.498 7.059 30.803 1.00 95.94 100 SER A CA 1
ATOM 712 C C . SER A 1 100 ? -27.900 8.457 30.750 1.00 95.94 100 SER A C 1
ATOM 714 O O . SER A 1 100 ? -28.575 9.421 31.113 1.00 95.94 100 SER A O 1
ATOM 716 N N . GLY A 1 101 ? -26.670 8.593 30.258 1.00 95.31 101 GLY A N 1
ATOM 717 C CA . GLY A 1 101 ? -26.011 9.896 30.195 1.00 95.31 101 GLY A CA 1
ATOM 718 C C . GLY A 1 101 ? -24.676 9.896 29.462 1.00 95.31 101 GLY A C 1
ATOM 719 O O . GLY A 1 101 ? -24.225 8.877 28.948 1.00 95.31 101 GLY A O 1
ATOM 720 N N . MET A 1 102 ? -24.047 11.068 29.416 1.00 95.44 102 MET A N 1
ATOM 721 C CA . MET A 1 102 ? -22.693 11.251 28.895 1.00 95.44 102 MET A CA 1
ATOM 722 C C . MET A 1 102 ? -21.804 11.828 29.999 1.00 95.44 102 MET A C 1
ATOM 724 O O . MET A 1 102 ? -22.240 12.748 30.695 1.00 95.44 102 MET A O 1
ATOM 728 N N . HIS A 1 103 ? -20.587 11.308 30.143 1.00 93.38 103 HIS A N 1
ATOM 729 C CA . HIS A 1 103 ? -19.643 11.629 31.220 1.00 93.38 103 HIS A CA 1
ATOM 730 C C . HIS A 1 103 ? -18.266 11.997 30.658 1.00 93.38 103 HIS A C 1
ATOM 732 O O . HIS A 1 103 ? -17.900 11.509 29.593 1.00 93.38 103 HIS A O 1
ATOM 738 N N . SER A 1 104 ? -17.519 12.847 31.370 1.00 92.88 104 SER A N 1
ATOM 739 C CA . SER A 1 104 ? -16.223 13.390 30.930 1.00 92.88 104 SER A CA 1
ATOM 740 C C . SER A 1 104 ? -14.992 12.685 31.506 1.00 92.88 104 SER A C 1
ATOM 742 O O . SER A 1 104 ? -13.886 13.206 31.401 1.00 92.88 104 SER A O 1
ATOM 744 N N . ASP A 1 105 ? -15.159 11.498 32.093 1.00 88.50 105 ASP A N 1
ATOM 745 C CA . ASP A 1 105 ? -14.063 10.835 32.810 1.00 88.50 105 ASP A CA 1
ATOM 746 C C . ASP A 1 105 ? -12.988 10.248 31.871 1.00 88.50 105 ASP A C 1
ATOM 748 O O . ASP A 1 105 ? -11.807 10.276 32.207 1.00 88.50 105 ASP A O 1
ATOM 752 N N . ASP A 1 106 ? -13.382 9.716 30.707 1.00 90.81 106 ASP A N 1
ATOM 753 C CA . ASP A 1 106 ? -12.492 9.078 29.724 1.00 90.81 106 ASP A CA 1
ATOM 754 C C . ASP A 1 106 ? -13.122 9.048 28.317 1.00 90.81 106 ASP A C 1
ATOM 756 O O . ASP A 1 106 ? -14.218 9.575 28.115 1.00 90.81 106 ASP A O 1
ATOM 760 N N . ASP A 1 107 ? -12.438 8.420 27.353 1.00 92.31 107 ASP A N 1
ATOM 761 C CA . ASP A 1 107 ? -12.881 8.273 25.959 1.00 92.31 107 ASP A CA 1
ATOM 762 C C . ASP A 1 107 ? -13.211 6.816 25.589 1.00 92.31 107 ASP A C 1
ATOM 764 O O . ASP A 1 107 ? -13.034 6.374 24.456 1.00 92.31 107 ASP A O 1
ATOM 768 N N . THR A 1 108 ? -13.709 6.009 26.529 1.00 93.25 108 THR A N 1
ATOM 769 C CA . THR A 1 108 ? -14.074 4.607 26.233 1.00 93.25 108 THR A CA 1
ATOM 770 C C . THR A 1 108 ? -15.336 4.463 25.379 1.00 93.25 108 THR A C 1
ATOM 772 O O . THR A 1 108 ? -15.635 3.368 24.894 1.00 93.25 108 THR A O 1
ATOM 775 N N . GLY A 1 109 ? -16.052 5.564 25.129 1.00 96.31 109 GLY A N 1
ATOM 776 C CA . GLY A 1 109 ? -17.228 5.608 24.268 1.00 96.31 109 GLY A CA 1
ATOM 777 C C . GLY A 1 109 ? -18.467 5.025 24.940 1.00 96.31 109 GLY A C 1
ATOM 778 O O . GLY A 1 109 ? -18.742 5.305 26.104 1.00 96.31 109 GLY A O 1
ATOM 779 N N . CYS A 1 110 ? -19.265 4.252 24.203 1.00 97.56 110 CYS A N 1
ATOM 780 C CA . CYS A 1 110 ? -20.476 3.644 24.753 1.00 97.56 110 CYS A CA 1
ATOM 781 C C . CYS A 1 110 ? -20.130 2.523 25.745 1.00 97.56 110 CYS A C 1
ATOM 783 O O . CYS A 1 110 ? -19.349 1.621 25.444 1.00 97.56 110 CYS A O 1
ATOM 785 N N . THR A 1 111 ? -20.731 2.557 26.929 1.00 97.38 111 THR A N 1
ATOM 786 C CA . THR A 1 111 ? -20.449 1.645 28.037 1.00 97.38 111 THR A CA 1
ATOM 787 C C . THR A 1 111 ? -21.717 1.293 28.810 1.00 97.38 111 THR A C 1
ATOM 789 O O . THR A 1 111 ? -22.699 2.039 28.834 1.00 97.38 111 THR A O 1
ATOM 792 N N . TYR A 1 112 ? -21.680 0.141 29.472 1.00 97.50 112 TYR A N 1
ATOM 793 C CA . TYR A 1 112 ? -22.682 -0.307 30.425 1.00 97.50 112 TYR A CA 1
ATOM 794 C C . TYR A 1 112 ? -22.050 -0.531 31.792 1.00 97.50 112 TYR A C 1
ATOM 796 O O . TYR A 1 112 ? -21.078 -1.279 31.917 1.00 97.50 112 TYR A O 1
ATOM 804 N N . HIS A 1 113 ? -22.654 0.032 32.831 1.00 94.94 113 HIS A N 1
ATOM 805 C CA . HIS A 1 113 ? -22.260 -0.221 34.210 1.00 94.94 113 HIS A CA 1
ATOM 806 C C . HIS A 1 113 ? -23.396 -0.943 34.967 1.00 94.94 113 HIS A C 1
ATOM 808 O O . HIS A 1 113 ? -24.526 -0.446 34.982 1.00 94.94 113 HIS A O 1
ATOM 814 N N . PRO A 1 114 ? -23.133 -2.099 35.613 1.00 91.12 114 PRO A N 1
ATOM 815 C CA . PRO A 1 114 ? -24.162 -2.933 36.244 1.00 91.12 114 PRO A CA 1
ATOM 816 C C . PRO A 1 114 ? -24.665 -2.409 37.598 1.00 91.12 114 PRO A C 1
ATOM 818 O O . PRO A 1 114 ? -25.653 -2.916 38.117 1.00 91.12 114 PRO A O 1
ATOM 821 N N . GLY A 1 115 ? -23.989 -1.433 38.209 1.00 85.44 115 GLY A N 1
ATOM 822 C CA . GLY A 1 115 ? -24.365 -0.906 39.523 1.00 85.44 115 GLY A CA 1
ATOM 823 C C . GLY A 1 115 ? -25.763 -0.275 39.578 1.00 85.44 115 GLY A C 1
ATOM 824 O O . GLY A 1 115 ? -26.234 0.331 38.614 1.00 85.44 115 GLY A O 1
ATOM 825 N N . GLN A 1 116 ? -26.398 -0.375 40.753 1.00 84.81 116 GLN A N 1
ATOM 826 C CA . GLN A 1 116 ? -27.791 0.020 41.000 1.00 84.81 116 GLN A CA 1
ATOM 827 C C . GLN A 1 116 ? -28.763 -0.683 40.032 1.00 84.81 116 GLN A C 1
ATOM 829 O O . GLN A 1 116 ? -28.798 -1.906 39.968 1.00 84.81 116 GLN A O 1
ATOM 834 N N . THR A 1 117 ? -29.570 0.082 39.305 1.00 86.75 117 THR A N 1
ATOM 835 C CA . THR A 1 117 ? -30.546 -0.374 38.310 1.00 86.75 117 THR A CA 1
ATOM 836 C C . THR A 1 117 ? -29.972 -0.403 36.888 1.00 86.75 117 THR A C 1
ATOM 838 O O . THR A 1 117 ? -30.732 -0.512 35.928 1.00 86.75 117 THR A O 1
ATOM 841 N N . GLY A 1 118 ? -28.645 -0.307 36.747 1.00 91.25 118 GLY A N 1
ATOM 842 C CA . GLY A 1 118 ? -27.935 -0.276 35.472 1.00 91.25 118 GLY A CA 1
ATOM 843 C C . GLY A 1 118 ? -27.846 1.127 34.866 1.00 91.25 118 GLY A C 1
ATOM 844 O O . GLY A 1 118 ? -28.803 1.908 34.911 1.00 91.25 118 GLY A O 1
ATOM 845 N N . TRP A 1 119 ? -26.692 1.421 34.269 1.00 95.88 119 TRP A N 1
ATOM 846 C CA . TRP A 1 119 ? -26.387 2.691 33.610 1.00 95.88 119 TRP A CA 1
ATOM 847 C C . TRP A 1 119 ? -25.903 2.465 32.175 1.00 95.88 119 TRP A C 1
ATOM 849 O O . TRP A 1 119 ? -24.977 1.685 31.950 1.00 95.88 119 TRP A O 1
ATOM 859 N N . ALA A 1 120 ? -26.509 3.179 31.224 1.00 96.88 120 ALA A N 1
ATOM 860 C CA . ALA A 1 120 ? -26.052 3.296 29.839 1.00 96.88 120 ALA A CA 1
ATOM 861 C C . ALA A 1 120 ? -25.302 4.623 29.650 1.00 96.88 120 ALA A C 1
ATOM 863 O O . ALA A 1 120 ? -25.890 5.696 29.786 1.00 96.88 120 ALA A O 1
ATOM 864 N N . GLN A 1 121 ? -24.002 4.584 29.372 1.00 95.12 121 GLN A N 1
ATOM 865 C CA . GLN A 1 121 ? -23.160 5.781 29.435 1.00 95.12 121 GLN A CA 1
ATOM 866 C C . GLN A 1 121 ? -22.327 5.957 28.170 1.00 95.12 121 GLN A C 1
ATOM 868 O O . GLN A 1 121 ? -21.776 4.992 27.651 1.00 95.12 121 GLN A O 1
ATOM 873 N N . VAL A 1 122 ? -22.189 7.197 27.703 1.00 97.38 122 VAL A N 1
ATOM 874 C CA . VAL A 1 122 ? -21.156 7.574 26.730 1.00 97.38 122 VAL A CA 1
ATOM 875 C C . VAL A 1 122 ? -20.041 8.314 27.457 1.00 97.38 122 VAL A C 1
ATOM 877 O O . VAL A 1 122 ? -20.283 9.359 28.057 1.00 97.38 122 VAL A O 1
ATOM 880 N N . MET A 1 123 ? -18.828 7.789 27.392 1.00 95.50 123 MET A N 1
ATOM 881 C CA . MET A 1 123 ? -17.636 8.429 27.930 1.00 95.50 123 MET A CA 1
ATOM 882 C C . MET A 1 123 ? -16.991 9.296 26.845 1.00 95.50 123 MET A C 1
ATOM 884 O O . MET A 1 123 ? -16.765 8.824 25.726 1.00 95.50 123 MET A O 1
ATOM 888 N N . ASN A 1 124 ? -16.800 10.576 27.152 1.00 94.69 124 ASN A N 1
ATOM 889 C CA . ASN A 1 124 ? -16.231 11.586 26.267 1.00 94.69 124 ASN A CA 1
ATOM 890 C C . ASN A 1 124 ? -15.528 12.667 27.098 1.00 94.69 124 ASN A C 1
ATOM 892 O O . ASN A 1 124 ? -16.188 13.578 27.611 1.00 94.69 124 ASN A O 1
ATOM 896 N N . SER A 1 125 ? -14.202 12.606 27.187 1.00 91.00 125 SER A N 1
ATOM 897 C CA . SER A 1 125 ? -13.387 13.549 27.962 1.00 91.00 125 SER A CA 1
ATOM 898 C C . SER A 1 125 ? -13.541 15.001 27.482 1.00 91.00 125 SER A C 1
ATOM 900 O O . SER A 1 125 ? -13.479 15.945 28.270 1.00 91.00 125 SER A O 1
ATOM 902 N N . GLY A 1 126 ? -13.846 15.193 26.194 1.00 87.19 126 GLY A N 1
ATOM 903 C CA . GLY A 1 126 ? -14.106 16.492 25.573 1.00 87.19 126 GLY A CA 1
ATOM 904 C C . GLY A 1 126 ? -15.558 16.980 25.664 1.00 87.19 126 GLY A C 1
ATOM 905 O O . GLY A 1 126 ? -15.905 17.992 25.054 1.00 87.19 126 GLY A O 1
ATOM 906 N N . ARG A 1 127 ? -16.438 16.301 26.410 1.00 88.25 127 ARG A N 1
ATOM 907 C CA . ARG A 1 127 ? -17.861 16.670 26.523 1.00 88.25 127 ARG A CA 1
ATOM 908 C C . ARG A 1 127 ? -18.070 18.125 26.939 1.00 88.25 127 ARG A C 1
ATOM 910 O O . ARG A 1 127 ? -18.906 18.813 26.356 1.00 88.25 127 ARG A O 1
ATOM 917 N N . ASP A 1 128 ? -17.338 18.592 27.946 1.00 89.81 128 ASP A N 1
ATOM 918 C CA . ASP A 1 128 ? -17.578 19.911 28.547 1.00 89.81 128 ASP A CA 1
ATOM 919 C C . ASP A 1 128 ? -17.080 21.063 27.651 1.00 89.81 128 ASP A C 1
ATOM 921 O O . ASP A 1 128 ? -17.531 22.200 27.787 1.00 89.81 128 ASP A O 1
ATOM 925 N N . SER A 1 129 ? -16.215 20.763 26.676 1.00 87.38 129 SER A N 1
ATOM 926 C CA . SER A 1 129 ? -15.823 21.671 25.592 1.00 87.38 129 SER A CA 1
ATOM 927 C C . SER A 1 129 ? -16.686 21.516 24.330 1.00 87.38 129 SER A C 1
ATOM 929 O O . SER A 1 129 ? -16.433 22.185 23.329 1.00 87.38 129 SER A O 1
ATOM 931 N N . GLY A 1 130 ? -17.722 20.668 24.370 1.00 84.00 130 GLY A N 1
ATOM 932 C CA . GLY A 1 130 ? -18.627 20.408 23.249 1.00 84.00 130 GLY A CA 1
ATOM 933 C C . GLY A 1 130 ? -18.044 19.498 22.165 1.00 84.00 130 GLY A C 1
ATOM 934 O O . GLY A 1 130 ? -18.604 19.437 21.070 1.00 84.00 130 GLY A O 1
ATOM 935 N N . ALA A 1 131 ? -16.933 18.806 22.436 1.00 73.56 131 ALA A N 1
ATOM 936 C CA . ALA A 1 131 ? -16.346 17.871 21.486 1.00 73.56 131 ALA A CA 1
ATOM 937 C C . ALA A 1 131 ? -17.262 16.658 21.277 1.00 73.56 131 ALA A C 1
ATOM 939 O O . ALA A 1 131 ? -17.922 16.176 22.204 1.00 73.56 131 ALA A O 1
ATOM 940 N N . THR A 1 132 ? -17.294 16.140 20.052 1.00 80.62 132 THR A N 1
ATOM 941 C CA . THR A 1 132 ? -17.987 14.884 19.758 1.00 80.62 132 THR A CA 1
ATOM 942 C C . THR A 1 132 ? -17.231 13.705 20.372 1.00 80.62 132 THR A C 1
ATOM 944 O O . THR A 1 132 ? -16.000 13.722 20.330 1.00 80.62 132 THR A O 1
ATOM 947 N N . PRO A 1 133 ? -17.924 12.665 20.877 1.00 85.81 133 PRO A N 1
ATOM 948 C CA . PRO A 1 133 ? -17.267 11.468 21.394 1.00 85.81 133 PRO A CA 1
ATOM 949 C C . PRO A 1 133 ? -16.317 10.854 20.358 1.00 85.81 133 PRO A C 1
ATOM 951 O O . PRO A 1 133 ? -16.717 10.608 19.218 1.00 85.81 133 PRO A O 1
ATOM 954 N N . ALA A 1 134 ? -15.073 10.601 20.758 1.00 81.19 134 ALA A N 1
ATOM 955 C CA . ALA A 1 134 ? -14.021 10.093 19.879 1.00 81.19 134 ALA A CA 1
ATOM 956 C C . ALA A 1 134 ? -13.298 8.901 20.528 1.00 81.19 134 ALA A C 1
ATOM 958 O O . ALA A 1 134 ? -12.134 9.023 20.911 1.00 81.19 134 ALA A O 1
ATOM 959 N N . PRO A 1 135 ? -13.975 7.748 20.688 1.00 88.00 135 PRO A N 1
ATOM 960 C CA . PRO A 1 135 ? -13.375 6.626 21.386 1.00 88.00 135 PRO A CA 1
ATOM 961 C C . PRO A 1 135 ? -12.225 6.003 20.608 1.00 88.00 135 PRO A C 1
ATOM 963 O O . PRO A 1 135 ? -12.244 5.987 19.378 1.00 88.00 135 PRO A O 1
ATOM 966 N N . THR A 1 136 ? -11.262 5.424 21.325 1.00 81.81 136 THR A N 1
ATOM 967 C CA . THR A 1 136 ? -10.164 4.655 20.722 1.00 81.81 136 THR A CA 1
ATOM 968 C C . THR A 1 136 ? -10.338 3.153 20.958 1.00 81.81 136 THR A C 1
ATOM 970 O O . THR A 1 136 ? -11.039 2.703 21.872 1.00 81.81 136 THR A O 1
ATOM 973 N N . CYS A 1 137 ? -9.704 2.335 20.117 1.00 84.62 137 CYS A N 1
ATOM 974 C CA . CYS A 1 137 ? -9.756 0.879 20.264 1.00 84.62 137 CYS A CA 1
ATOM 975 C C . CYS A 1 137 ? -9.019 0.377 21.511 1.00 84.62 137 CYS A C 1
ATOM 977 O O . CYS A 1 137 ? -9.453 -0.605 22.116 1.00 84.62 137 CYS A O 1
ATOM 979 N N . ASP A 1 138 ? -7.967 1.084 21.925 1.00 89.56 138 ASP A N 1
ATOM 980 C CA . ASP A 1 138 ? -7.092 0.687 23.029 1.00 89.56 138 ASP A CA 1
ATOM 981 C C . ASP A 1 138 ? -7.472 1.320 24.373 1.00 89.56 138 ASP A C 1
ATOM 983 O O . ASP A 1 138 ? -6.921 0.920 25.394 1.00 89.56 138 ASP A O 1
ATOM 987 N N . GLU A 1 139 ? -8.443 2.242 24.396 1.00 89.50 139 GLU A N 1
ATOM 988 C CA . GLU A 1 139 ? -8.910 2.868 25.635 1.00 89.50 139 GLU A CA 1
ATOM 989 C C . GLU A 1 139 ? -9.394 1.825 26.657 1.00 89.50 139 GLU A C 1
ATOM 991 O O . GLU A 1 139 ? -10.116 0.881 26.318 1.00 89.50 139 GLU A O 1
ATOM 996 N N . VAL A 1 140 ? -9.052 1.999 27.929 1.00 92.62 140 VAL A N 1
ATOM 997 C CA . VAL A 1 140 ? -9.499 1.111 29.009 1.00 92.62 140 VAL A CA 1
ATOM 998 C C . VAL A 1 140 ? -10.216 1.940 30.055 1.00 92.62 140 VAL A C 1
ATOM 1000 O O . VAL A 1 140 ? -9.675 2.930 30.541 1.00 92.62 140 VAL A O 1
ATOM 1003 N N . ASN A 1 141 ? -11.424 1.517 30.433 1.00 91.44 141 ASN A N 1
ATOM 1004 C CA . ASN A 1 141 ? -12.128 2.179 31.522 1.00 91.44 141 ASN A CA 1
ATOM 1005 C C . ASN A 1 141 ? -11.466 1.789 32.846 1.00 91.44 141 ASN A C 1
ATOM 1007 O O . ASN A 1 141 ? -11.292 0.599 33.117 1.00 91.44 141 ASN A O 1
ATOM 1011 N N . ALA A 1 142 ? -11.113 2.774 33.671 1.00 90.88 142 ALA A N 1
ATOM 1012 C CA . ALA A 1 142 ? -10.497 2.520 34.971 1.00 90.88 142 ALA A CA 1
ATOM 1013 C C . ALA A 1 142 ? -11.443 1.782 35.940 1.00 90.88 142 ALA A C 1
ATOM 1015 O O . ALA A 1 142 ? -10.984 1.069 36.835 1.00 90.88 142 ALA A O 1
ATOM 1016 N N . ASP A 1 143 ? -12.759 1.924 35.763 1.00 91.94 143 ASP A N 1
ATOM 1017 C CA . ASP A 1 143 ? -13.753 1.171 36.517 1.00 91.94 143 ASP A CA 1
ATOM 1018 C C . ASP A 1 143 ? -13.931 -0.234 35.924 1.00 91.94 143 ASP A C 1
ATOM 1020 O O . ASP A 1 143 ? -14.661 -0.446 34.956 1.00 91.94 143 ASP A O 1
ATOM 1024 N N . SER A 1 144 ? -13.293 -1.221 36.556 1.00 91.94 144 SER A N 1
ATOM 1025 C CA . SER A 1 144 ? -13.372 -2.639 36.166 1.00 91.94 144 SER A CA 1
ATOM 1026 C C . SER A 1 144 ? -14.776 -3.256 36.219 1.00 91.94 144 SER A C 1
ATOM 1028 O O . SER A 1 144 ? -14.966 -4.373 35.747 1.00 91.94 144 SER A O 1
ATOM 1030 N N . SER A 1 145 ? -15.775 -2.581 36.792 1.00 93.06 145 SER A N 1
ATOM 1031 C CA . SER A 1 145 ? -17.163 -3.048 36.738 1.00 93.06 145 SER A CA 1
ATOM 1032 C C . SER A 1 145 ? -17.905 -2.544 35.496 1.00 93.06 145 SER A C 1
ATOM 1034 O O . SER A 1 145 ? -18.934 -3.110 35.111 1.00 93.06 145 SER A O 1
ATOM 1036 N N . ARG A 1 146 ? -17.374 -1.513 34.827 1.00 94.62 146 ARG A N 1
ATOM 1037 C CA . ARG A 1 146 ? -17.928 -0.949 33.601 1.00 94.62 146 ARG A CA 1
ATOM 1038 C C . ARG A 1 146 ? -17.457 -1.748 32.394 1.00 94.62 146 ARG A C 1
ATOM 1040 O O . ARG A 1 146 ? -16.267 -1.942 32.167 1.00 94.62 146 ARG A O 1
ATOM 1047 N N . ARG A 1 147 ? -18.416 -2.179 31.583 1.00 96.25 147 ARG A N 1
ATOM 1048 C CA . ARG A 1 147 ? -18.173 -2.931 30.353 1.00 96.25 147 ARG A CA 1
ATOM 1049 C C . ARG A 1 147 ? -18.355 -2.015 29.159 1.00 96.25 147 ARG A C 1
ATOM 1051 O O . ARG A 1 147 ? -19.423 -1.425 28.994 1.00 96.25 147 ARG A O 1
ATOM 1058 N N . ARG A 1 148 ? -17.324 -1.882 28.329 1.00 96.19 148 ARG A N 1
ATOM 1059 C CA . ARG A 1 148 ? -17.403 -1.073 27.108 1.00 96.19 148 ARG A CA 1
ATOM 1060 C C . ARG A 1 148 ? -18.079 -1.848 25.986 1.00 96.19 148 ARG A C 1
ATOM 1062 O O . ARG A 1 148 ? -17.896 -3.058 25.851 1.00 96.19 148 ARG A O 1
ATOM 1069 N N . VAL A 1 149 ? -18.865 -1.141 25.184 1.00 97.06 149 VAL A N 1
ATOM 1070 C CA . VAL A 1 149 ? -19.388 -1.671 23.930 1.00 97.06 149 VAL A CA 1
ATOM 1071 C C . VAL A 1 149 ? -18.234 -1.747 22.943 1.00 97.06 149 VAL A C 1
ATOM 1073 O O . VAL A 1 149 ? -17.584 -0.749 22.637 1.00 97.06 149 VAL A O 1
ATOM 1076 N N . CYS A 1 150 ? -18.002 -2.951 22.445 1.00 96.00 150 CYS A N 1
ATOM 1077 C CA . CYS A 1 150 ? -17.026 -3.250 21.422 1.00 96.00 150 CYS A CA 1
ATOM 1078 C C . CYS A 1 150 ? -17.700 -3.827 20.195 1.00 96.00 150 CYS A C 1
ATOM 1080 O O . CYS A 1 150 ? -18.782 -4.404 20.259 1.00 96.00 150 CYS A O 1
ATOM 1082 N N . ALA A 1 151 ? -17.023 -3.687 19.073 1.00 90.25 151 ALA A N 1
ATOM 1083 C CA . ALA A 1 151 ? -17.333 -4.379 17.844 1.00 90.25 151 ALA A CA 1
ATOM 1084 C C . ALA A 1 151 ? -16.018 -4.901 17.287 1.00 90.25 151 ALA A C 1
ATOM 1086 O O . ALA A 1 151 ? -14.979 -4.244 17.412 1.00 90.25 151 ALA A O 1
ATOM 1087 N N . CYS A 1 152 ? -16.073 -6.098 16.724 1.00 86.81 152 CYS A N 1
ATOM 1088 C CA . CYS A 1 152 ? -14.929 -6.683 16.064 1.00 86.81 152 CYS A CA 1
ATOM 1089 C C . CYS A 1 152 ? -15.270 -6.857 14.606 1.00 86.81 152 CYS A C 1
ATOM 1091 O O . CYS A 1 152 ? -16.255 -7.524 14.295 1.00 86.81 152 CYS A O 1
ATOM 1093 N N . ASP A 1 153 ? -14.412 -6.333 13.750 1.00 79.50 153 ASP A N 1
ATOM 1094 C CA . ASP A 1 153 ? -14.415 -6.726 12.358 1.00 79.50 153 ASP A CA 1
ATOM 1095 C C . ASP A 1 153 ? -13.410 -7.861 12.187 1.00 79.50 153 ASP A C 1
ATOM 1097 O O . ASP A 1 153 ? -12.419 -7.987 12.924 1.00 79.50 153 ASP A O 1
ATOM 1101 N N . GLU A 1 154 ? -13.655 -8.709 11.199 1.00 72.25 154 GLU A N 1
ATOM 1102 C CA . GLU A 1 154 ? -12.584 -9.544 10.701 1.00 72.25 154 GLU A CA 1
ATOM 1103 C C . GLU A 1 154 ? -11.436 -8.619 10.287 1.00 72.25 154 GLU A C 1
ATOM 1105 O O . GLU A 1 154 ? -11.655 -7.562 9.698 1.00 72.25 154 GLU A O 1
ATOM 1110 N N . ARG A 1 155 ? -10.179 -9.022 10.496 1.00 55.62 155 ARG A N 1
ATOM 1111 C CA . ARG A 1 155 ? -9.074 -8.487 9.691 1.00 55.62 155 ARG A CA 1
ATOM 1112 C C . ARG A 1 155 ? -9.218 -8.982 8.250 1.00 55.62 155 ARG A C 1
ATOM 1114 O O . ARG A 1 155 ? -8.291 -9.538 7.666 1.00 55.62 155 ARG A O 1
ATOM 1121 N N . ARG A 1 156 ? -10.391 -8.783 7.654 1.00 47.72 156 ARG A N 1
ATOM 1122 C CA . ARG A 1 156 ? -10.512 -8.617 6.225 1.00 47.72 156 ARG A CA 1
ATOM 1123 C C . ARG A 1 156 ? -9.792 -7.309 5.936 1.00 47.72 156 ARG A C 1
ATOM 1125 O O . ARG A 1 156 ? -10.042 -6.311 6.613 1.00 47.72 156 ARG A O 1
ATOM 1132 N N . PRO A 1 157 ? -8.848 -7.288 4.986 1.00 46.12 157 PRO A N 1
ATOM 1133 C CA . PRO A 1 157 ? -8.369 -6.014 4.490 1.00 46.12 157 PRO A CA 1
ATOM 1134 C C . PRO A 1 157 ? -9.628 -5.248 4.090 1.00 46.12 157 PRO A C 1
ATOM 1136 O O . PRO A 1 157 ? -10.441 -5.805 3.351 1.00 46.12 157 PRO A O 1
ATOM 1139 N N . MET A 1 158 ? -9.841 -4.055 4.650 1.00 44.38 158 MET A N 1
ATOM 1140 C CA . MET A 1 158 ? -10.950 -3.182 4.280 1.00 44.38 158 MET A CA 1
ATOM 1141 C C . MET A 1 158 ? -10.845 -2.884 2.778 1.00 44.38 158 MET A C 1
ATOM 1143 O O . MET A 1 158 ? -10.312 -1.866 2.353 1.00 44.38 158 MET A O 1
ATOM 1147 N N . HIS A 1 159 ? -11.337 -3.791 1.939 1.00 47.09 159 HIS A N 1
ATOM 1148 C CA . HIS A 1 159 ? -11.542 -3.591 0.513 1.00 47.09 159 HIS A CA 1
ATOM 1149 C C . HIS A 1 159 ? -12.870 -2.885 0.369 1.00 47.09 159 HIS A C 1
ATOM 1151 O O . HIS A 1 159 ? -13.831 -3.396 -0.195 1.00 47.09 159 HIS A O 1
ATOM 1157 N N . GLY A 1 160 ? -12.928 -1.728 1.010 1.00 54.88 160 GLY A N 1
ATOM 1158 C CA . GLY A 1 160 ? -14.156 -1.004 1.130 1.00 54.88 160 GLY A CA 1
ATOM 1159 C C . GLY A 1 160 ? -14.459 -0.179 -0.091 1.00 54.88 160 GLY A C 1
ATOM 1160 O O . GLY A 1 160 ? -15.595 -0.042 -0.521 1.00 54.88 160 GLY A O 1
ATOM 1161 N N . GLY A 1 161 ? -13.392 0.314 -0.690 1.00 72.19 161 GLY A N 1
ATOM 1162 C CA . GLY A 1 161 ? -13.422 1.337 -1.687 1.00 72.19 161 GLY A CA 1
ATOM 1163 C C . GLY A 1 161 ? -13.969 2.670 -1.190 1.00 72.19 161 GLY A C 1
ATOM 1164 O O . GLY A 1 161 ? -14.740 2.782 -0.235 1.00 72.19 161 GLY A O 1
ATOM 1165 N N . CYS A 1 162 ? -13.530 3.725 -1.857 1.00 81.69 162 CYS A N 1
ATOM 1166 C CA . CYS A 1 162 ? -13.957 5.081 -1.573 1.00 81.69 162 CYS A CA 1
ATOM 1167 C C . CYS A 1 162 ? -14.260 5.794 -2.884 1.00 81.69 162 CYS A C 1
ATOM 1169 O O . CYS A 1 162 ? -13.542 5.631 -3.874 1.00 81.69 162 CYS A O 1
ATOM 1171 N N . CYS A 1 163 ? -15.351 6.553 -2.903 1.00 86.00 163 CYS A N 1
ATOM 1172 C CA . CYS A 1 163 ? -15.726 7.341 -4.059 1.00 86.00 163 CYS A CA 1
ATOM 1173 C C . CYS A 1 163 ? -15.095 8.727 -3.954 1.00 86.00 163 CYS A C 1
ATOM 1175 O O . CYS A 1 163 ? -15.614 9.601 -3.255 1.00 86.00 163 CYS A O 1
ATOM 1177 N N . GLN A 1 164 ? -13.969 8.919 -4.638 1.00 89.12 164 GLN A N 1
ATOM 1178 C CA . GLN A 1 164 ? -13.287 10.210 -4.694 1.00 89.12 164 GLN A CA 1
ATOM 1179 C C . GLN A 1 164 ? -13.758 11.037 -5.893 1.00 89.12 164 GLN A C 1
ATOM 1181 O O . GLN A 1 164 ? -14.219 10.497 -6.902 1.00 89.12 164 GLN A O 1
ATOM 1186 N N . ARG A 1 165 ? -13.652 12.364 -5.796 1.00 85.94 165 ARG A N 1
ATOM 1187 C CA . ARG A 1 165 ? -14.187 13.312 -6.792 1.00 85.94 165 ARG A CA 1
ATOM 1188 C C . ARG A 1 165 ? -13.627 13.103 -8.192 1.00 85.94 165 ARG A C 1
ATOM 1190 O O . ARG A 1 165 ? -14.361 13.220 -9.170 1.00 85.94 165 ARG A O 1
ATOM 1197 N N . SER A 1 166 ? -12.348 12.799 -8.295 1.00 76.19 166 SER A N 1
ATOM 1198 C CA . SER A 1 166 ? -11.692 12.425 -9.543 1.00 76.19 166 SER A CA 1
ATOM 1199 C C . SER A 1 166 ? -10.463 11.606 -9.201 1.00 76.19 166 SER A C 1
ATOM 1201 O O . SER A 1 166 ? -10.114 11.501 -8.038 1.00 76.19 166 SER A O 1
ATOM 1203 N N . LEU A 1 167 ? -9.753 11.080 -10.189 1.00 67.56 167 LEU A N 1
ATOM 1204 C CA . LEU A 1 167 ? -8.495 10.355 -9.991 1.00 67.56 167 LEU A CA 1
ATOM 1205 C C . LEU A 1 167 ? -7.410 11.179 -9.263 1.00 67.56 167 LEU A C 1
ATOM 1207 O O . LEU A 1 167 ? -6.674 10.642 -8.440 1.00 67.56 167 LEU A O 1
ATOM 1211 N N . THR A 1 168 ? -7.387 12.494 -9.485 1.00 65.38 168 THR A N 1
ATOM 1212 C CA . THR A 1 168 ? -6.400 13.428 -8.919 1.00 65.38 168 THR A CA 1
ATOM 1213 C C . THR A 1 168 ? -6.894 14.206 -7.699 1.00 65.38 168 THR A C 1
ATOM 1215 O O . THR A 1 168 ? -6.096 14.848 -7.020 1.00 65.38 168 THR A O 1
ATOM 1218 N N . ASP A 1 169 ? -8.197 14.172 -7.419 1.00 77.56 169 ASP A N 1
ATOM 1219 C CA . ASP A 1 169 ? -8.822 14.820 -6.268 1.00 77.56 169 ASP A CA 1
ATOM 1220 C C . ASP A 1 169 ? -9.300 13.746 -5.292 1.00 77.56 169 ASP A C 1
ATOM 1222 O O . ASP A 1 169 ? -10.367 13.154 -5.469 1.00 77.56 169 ASP A O 1
ATOM 1226 N N . ASP A 1 170 ? -8.479 13.502 -4.271 1.00 86.25 170 ASP A N 1
ATOM 1227 C CA . ASP A 1 170 ? -8.685 12.486 -3.238 1.00 86.25 170 ASP A CA 1
ATOM 1228 C C . ASP A 1 170 ? -9.816 12.820 -2.257 1.00 86.25 170 ASP A C 1
ATOM 1230 O O . ASP A 1 170 ? -10.155 11.988 -1.417 1.00 86.25 170 ASP A O 1
ATOM 1234 N N . ARG A 1 171 ? -10.436 14.001 -2.352 1.00 90.50 171 ARG A N 1
ATOM 1235 C CA . ARG A 1 171 ? -11.617 14.327 -1.548 1.00 90.50 171 ARG A CA 1
ATOM 1236 C C . ARG A 1 171 ? -12.753 13.385 -1.899 1.00 90.50 171 ARG A C 1
ATOM 1238 O O . ARG A 1 171 ? -12.992 13.079 -3.071 1.00 90.50 171 ARG A O 1
ATOM 1245 N N . VAL A 1 172 ? -13.506 12.988 -0.884 1.00 88.75 172 VAL A N 1
ATOM 1246 C CA . VAL A 1 172 ? -14.702 12.179 -1.088 1.00 88.75 172 VAL A CA 1
ATOM 1247 C C . VAL A 1 172 ? -15.732 12.952 -1.931 1.00 88.75 172 VAL A C 1
ATOM 1249 O O . VAL A 1 172 ? -15.744 14.191 -1.963 1.00 88.75 172 VAL A O 1
ATOM 1252 N N . ALA A 1 173 ? -16.586 12.226 -2.649 1.00 88.81 173 ALA A N 1
ATOM 1253 C CA . ALA A 1 173 ? -17.723 12.750 -3.401 1.00 88.81 173 ALA A CA 1
ATOM 1254 C C . ALA A 1 173 ? -19.030 12.433 -2.646 1.00 88.81 173 ALA A C 1
ATOM 1256 O O . ALA A 1 173 ? -19.679 11.440 -2.970 1.00 88.81 173 ALA A O 1
ATOM 1257 N N . PRO A 1 174 ? -19.451 13.233 -1.639 1.00 84.62 174 PRO A N 1
ATOM 1258 C CA . PRO A 1 174 ? -20.556 12.866 -0.749 1.00 84.62 174 PRO A CA 1
ATOM 1259 C C . PRO A 1 174 ? -21.867 12.591 -1.484 1.00 84.62 174 PRO A C 1
ATOM 1261 O O . PRO A 1 174 ? -22.615 11.706 -1.094 1.00 84.62 174 PRO A O 1
ATOM 1264 N N . TRP A 1 175 ? -22.123 13.298 -2.589 1.00 85.44 175 TRP A N 1
ATOM 1265 C CA . TRP A 1 175 ? -23.331 13.153 -3.412 1.00 85.44 175 TRP A CA 1
ATOM 1266 C C . TRP A 1 175 ? -23.472 11.790 -4.104 1.00 85.44 175 TRP A C 1
ATOM 1268 O O . TRP A 1 175 ? -24.542 11.485 -4.623 1.00 85.44 175 TRP A O 1
ATOM 1278 N N . GLU A 1 176 ? -22.413 10.981 -4.138 1.00 83.31 176 GLU A N 1
ATOM 1279 C CA . GLU A 1 176 ? -22.461 9.607 -4.643 1.00 83.31 176 GLU A CA 1
ATOM 1280 C C . GLU A 1 176 ? -22.893 8.596 -3.576 1.00 83.31 176 GLU A C 1
ATOM 1282 O O . GLU A 1 176 ? -23.190 7.453 -3.912 1.00 83.31 176 GLU A O 1
ATOM 1287 N N . TYR A 1 177 ? -22.946 9.002 -2.306 1.00 74.56 177 TYR A N 1
ATOM 1288 C CA . TYR A 1 177 ? -23.322 8.153 -1.184 1.00 74.56 177 TYR A CA 1
ATOM 1289 C C . TYR A 1 177 ? -24.810 8.288 -0.863 1.00 74.56 177 TYR A C 1
ATOM 1291 O O . TYR A 1 177 ? -25.429 9.335 -1.076 1.00 74.56 177 TYR A O 1
ATOM 1299 N N . LEU A 1 178 ? -25.394 7.224 -0.307 1.00 68.62 178 LEU A N 1
ATOM 1300 C CA . LEU A 1 178 ? -26.783 7.236 0.143 1.00 68.62 178 LEU A CA 1
ATOM 1301 C C . LEU A 1 178 ? -26.998 8.386 1.142 1.00 68.62 178 LEU A C 1
ATOM 1303 O O . LEU A 1 178 ? -26.269 8.514 2.123 1.00 68.62 178 LEU A O 1
ATOM 1307 N N . ASN A 1 179 ? -27.995 9.233 0.876 1.00 72.44 179 ASN A N 1
ATOM 1308 C CA . ASN A 1 179 ? -28.324 10.427 1.667 1.00 72.44 179 ASN A CA 1
ATOM 1309 C C . ASN A 1 179 ? -27.197 11.468 1.794 1.00 72.44 179 ASN A C 1
ATOM 1311 O O . ASN A 1 179 ? -27.268 12.339 2.656 1.00 72.44 179 ASN A O 1
ATOM 1315 N N . GLY A 1 180 ? -26.166 11.407 0.948 1.00 73.56 180 GLY A N 1
ATOM 1316 C CA . GLY A 1 180 ? -25.059 12.358 1.003 1.00 73.56 180 GLY A CA 1
ATOM 1317 C C . GLY A 1 180 ? -24.079 12.121 2.154 1.00 73.56 180 GLY A C 1
ATOM 1318 O O . GLY A 1 180 ? -23.268 13.002 2.424 1.00 73.56 180 GLY A O 1
ATOM 1319 N N . VAL A 1 181 ? -24.163 10.979 2.846 1.00 73.88 181 VAL A N 1
ATOM 1320 C CA . VAL A 1 181 ? -23.330 10.667 4.017 1.00 73.88 181 VAL A CA 1
ATOM 1321 C C . VAL A 1 181 ? -22.193 9.738 3.591 1.00 73.88 181 VAL A C 1
ATOM 1323 O O . VAL A 1 181 ? -22.451 8.562 3.318 1.00 73.88 181 VAL A O 1
ATOM 1326 N N . PRO A 1 182 ? -20.940 10.224 3.522 1.00 71.31 182 PRO A N 1
ATOM 1327 C CA . PRO A 1 182 ? -19.823 9.368 3.177 1.00 71.31 182 PRO A CA 1
ATOM 1328 C C . PRO A 1 182 ? -19.579 8.331 4.269 1.00 71.31 182 PRO A C 1
ATOM 1330 O O . PRO A 1 182 ? -19.595 8.628 5.463 1.00 71.31 182 PRO A O 1
ATOM 1333 N N . ILE A 1 183 ? -19.338 7.102 3.841 1.00 68.38 183 ILE A N 1
ATOM 1334 C CA . ILE A 1 183 ? -19.000 5.979 4.708 1.00 68.38 183 ILE A CA 1
ATOM 1335 C C . ILE A 1 183 ? -17.862 5.183 4.073 1.00 68.38 183 ILE A C 1
ATOM 1337 O O . ILE A 1 183 ? -17.671 5.248 2.860 1.00 68.38 183 ILE A O 1
ATOM 1341 N N . ALA A 1 184 ? -17.110 4.404 4.852 1.00 64.44 184 ALA A N 1
ATOM 1342 C CA . ALA A 1 184 ? -16.301 3.358 4.232 1.00 64.44 184 ALA A CA 1
ATOM 1343 C C . ALA A 1 184 ? -17.269 2.373 3.558 1.00 64.44 184 ALA A C 1
ATOM 1345 O O . ALA A 1 184 ? -18.225 1.903 4.189 1.00 64.44 184 ALA A O 1
ATOM 1346 N N . LEU A 1 185 ? -17.099 2.160 2.258 1.00 59.31 185 LEU A N 1
ATOM 1347 C CA . LEU A 1 185 ? -17.941 1.229 1.514 1.00 59.31 185 LEU A CA 1
ATOM 1348 C C . LEU A 1 185 ? -17.380 -0.183 1.738 1.00 59.31 185 LEU A C 1
ATOM 1350 O O . LEU A 1 185 ? -16.394 -0.329 2.444 1.00 59.31 185 LEU A O 1
ATOM 1354 N N . GLU A 1 186 ? -18.030 -1.229 1.240 1.00 53.62 186 GLU A N 1
ATOM 1355 C CA . GLU A 1 186 ? -17.501 -2.613 1.269 1.00 53.62 186 GLU A CA 1
ATOM 1356 C C . GLU A 1 186 ? -17.297 -3.164 -0.152 1.00 53.62 186 GLU A C 1
ATOM 1358 O O . GLU A 1 186 ? -16.760 -4.247 -0.364 1.00 53.62 186 GLU A O 1
ATOM 1363 N N . SER A 1 187 ? -17.830 -2.452 -1.145 1.00 54.06 187 SER A N 1
ATOM 1364 C CA . SER A 1 187 ? -17.847 -2.815 -2.560 1.00 54.06 187 SER A CA 1
ATOM 1365 C C . SER A 1 187 ? -18.550 -1.718 -3.364 1.00 54.06 187 SER A C 1
ATOM 1367 O O . SER A 1 187 ? -19.279 -0.886 -2.818 1.00 54.06 187 SER A O 1
ATOM 1369 N N . LYS A 1 188 ? -18.384 -1.746 -4.695 1.00 57.50 188 LYS A N 1
ATOM 1370 C CA . LYS A 1 188 ? -18.968 -0.773 -5.640 1.00 57.50 188 LYS A CA 1
ATOM 1371 C C . LYS A 1 188 ? -20.513 -0.785 -5.675 1.00 57.50 188 LYS A C 1
ATOM 1373 O O . LYS A 1 188 ? -21.124 -0.023 -6.414 1.00 57.50 188 LYS A O 1
ATOM 1378 N N . THR A 1 189 ? -21.177 -1.659 -4.917 1.00 50.75 189 THR A N 1
ATOM 1379 C CA . THR A 1 189 ? -22.642 -1.815 -4.916 1.00 50.75 189 THR A CA 1
ATOM 1380 C C . THR A 1 189 ? -23.407 -0.675 -4.239 1.00 50.75 189 THR A C 1
ATOM 1382 O O . THR A 1 189 ? -24.622 -0.607 -4.402 1.00 50.75 189 THR A O 1
ATOM 1385 N N . ILE A 1 190 ? -22.734 0.243 -3.535 1.00 52.41 190 ILE A N 1
ATOM 1386 C CA . ILE A 1 190 ? -23.356 1.420 -2.911 1.00 52.41 190 ILE A CA 1
ATOM 1387 C C . ILE A 1 190 ? -22.671 2.681 -3.457 1.00 52.41 190 ILE A C 1
ATOM 1389 O O . ILE A 1 190 ? -21.621 3.084 -2.969 1.00 52.41 190 ILE A O 1
ATOM 1393 N N . GLY A 1 191 ? -23.271 3.316 -4.467 1.00 61.41 191 GLY A N 1
ATOM 1394 C CA . GLY A 1 191 ? -22.805 4.614 -4.963 1.00 61.41 191 GLY A CA 1
ATOM 1395 C C . GLY A 1 191 ? -21.562 4.583 -5.861 1.00 61.41 191 GLY A C 1
ATOM 1396 O O . GLY A 1 191 ? -20.995 3.533 -6.150 1.00 61.41 191 GLY A O 1
ATOM 1397 N N . CYS A 1 192 ? -21.140 5.762 -6.319 1.00 71.44 192 CYS A N 1
ATOM 1398 C CA . CYS A 1 192 ? -20.015 5.990 -7.236 1.00 71.44 192 CYS A CA 1
ATOM 1399 C C . CYS A 1 192 ? -20.283 5.651 -8.710 1.00 71.44 192 CYS A C 1
ATOM 1401 O O . CYS A 1 192 ? -19.558 4.902 -9.369 1.00 71.44 192 CYS A O 1
ATOM 1403 N N . THR A 1 193 ? -21.362 6.222 -9.232 1.00 73.62 193 THR A N 1
ATOM 1404 C CA . THR A 1 193 ? -21.777 6.090 -10.631 1.00 73.62 193 THR A CA 1
ATOM 1405 C C . THR A 1 193 ? -21.171 7.157 -11.539 1.00 73.62 193 THR A C 1
ATOM 1407 O O . THR A 1 193 ? -20.903 6.856 -12.702 1.00 73.62 193 THR A O 1
ATOM 1410 N N . ARG A 1 194 ? -20.941 8.383 -11.041 1.00 78.12 194 ARG A N 1
ATOM 1411 C CA . ARG A 1 194 ? -20.375 9.489 -11.840 1.00 78.12 194 ARG A CA 1
ATOM 1412 C C . ARG A 1 194 ? -18.938 9.833 -11.467 1.00 78.12 194 ARG A C 1
ATOM 1414 O O . ARG A 1 194 ? -18.232 10.416 -12.284 1.00 78.12 194 ARG A O 1
ATOM 1421 N N . ASN A 1 195 ? -18.516 9.494 -10.253 1.00 84.25 195 ASN A N 1
ATOM 1422 C CA . ASN A 1 195 ? -17.175 9.770 -9.747 1.00 84.25 195 ASN A CA 1
ATOM 1423 C C . ASN A 1 195 ? -16.310 8.503 -9.692 1.00 84.25 195 ASN A C 1
ATOM 1425 O O . ASN A 1 195 ? -16.691 7.430 -10.167 1.00 84.25 195 ASN A O 1
ATOM 1429 N N . THR A 1 196 ? -15.097 8.649 -9.167 1.00 81.81 196 THR A N 1
ATOM 1430 C CA . THR A 1 196 ? -14.056 7.636 -9.272 1.00 81.81 196 THR A CA 1
ATOM 1431 C C . THR A 1 196 ? -14.093 6.686 -8.083 1.00 81.81 196 THR A C 1
ATOM 1433 O O . THR A 1 196 ? -13.796 7.065 -6.951 1.00 81.81 196 THR A O 1
ATOM 1436 N N . TRP A 1 197 ? -14.411 5.426 -8.367 1.00 81.12 197 TRP A N 1
ATOM 1437 C CA . TRP A 1 197 ? -14.336 4.333 -7.405 1.00 81.12 197 TRP A CA 1
ATOM 1438 C C . TRP A 1 197 ? -12.889 3.884 -7.197 1.00 81.12 197 TRP A C 1
ATOM 1440 O O . TRP A 1 197 ? -12.263 3.404 -8.143 1.00 81.12 197 TRP A O 1
ATOM 1450 N N . MET A 1 198 ? -12.396 3.969 -5.962 1.00 80.94 198 MET A N 1
ATOM 1451 C CA . MET A 1 198 ? -11.051 3.528 -5.591 1.00 80.94 198 MET A CA 1
ATOM 1452 C C . MET A 1 198 ? -11.112 2.330 -4.648 1.00 80.94 198 MET A C 1
ATOM 1454 O O . MET A 1 198 ? -11.295 2.552 -3.458 1.00 80.94 198 MET A O 1
ATOM 1458 N N . PRO A 1 199 ? -10.973 1.080 -5.132 1.00 72.00 199 PRO A N 1
ATOM 1459 C CA . PRO A 1 199 ? -11.277 -0.142 -4.370 1.00 72.00 199 PRO A CA 1
ATOM 1460 C C . PRO A 1 199 ? -10.356 -0.409 -3.168 1.00 72.00 199 PRO A C 1
ATOM 1462 O O . PRO A 1 199 ? -10.731 -1.135 -2.252 1.00 72.00 199 PRO A O 1
ATOM 1465 N N . HIS A 1 200 ? -9.152 0.154 -3.171 1.00 73.00 200 HIS A N 1
ATOM 1466 C CA . HIS A 1 200 ? -8.129 -0.013 -2.131 1.00 73.00 200 HIS A CA 1
ATOM 1467 C C . HIS A 1 200 ? -8.024 1.191 -1.187 1.00 73.00 200 HIS A C 1
ATOM 1469 O O . HIS A 1 200 ? -7.138 1.231 -0.334 1.00 73.00 200 HIS A O 1
ATOM 1475 N N . LYS A 1 201 ? -8.915 2.174 -1.343 1.00 81.81 201 LYS A N 1
ATOM 1476 C CA . LYS A 1 201 ? -9.000 3.336 -0.463 1.00 81.81 201 LYS A CA 1
ATOM 1477 C C . LYS A 1 201 ? -10.201 3.239 0.468 1.00 81.81 201 LYS A C 1
ATOM 1479 O O . LYS A 1 201 ? -11.176 2.557 0.158 1.00 81.81 201 LYS A O 1
ATOM 1484 N N . THR A 1 202 ? -10.156 3.970 1.574 1.00 81.88 202 THR A N 1
ATOM 1485 C CA . THR A 1 202 ? -11.273 4.110 2.515 1.00 81.88 202 THR A CA 1
ATOM 1486 C C . THR A 1 202 ? -11.569 5.573 2.807 1.00 81.88 202 THR A C 1
ATOM 1488 O O . THR A 1 202 ? -10.687 6.421 2.703 1.00 81.88 202 THR A O 1
ATOM 1491 N N . TYR A 1 203 ? -12.815 5.879 3.163 1.00 80.19 203 TYR A N 1
ATOM 1492 C CA . TYR A 1 203 ? -13.189 7.224 3.588 1.00 80.19 203 TYR A CA 1
ATOM 1493 C C . TYR A 1 203 ? -12.629 7.517 4.985 1.00 80.19 203 TYR A C 1
ATOM 1495 O O . TYR A 1 203 ? -12.934 6.800 5.938 1.00 80.19 203 TYR A O 1
ATOM 1503 N N . ASN A 1 204 ? -11.857 8.596 5.105 1.00 77.44 204 ASN A N 1
ATOM 1504 C CA . ASN A 1 204 ? -11.396 9.144 6.370 1.00 77.44 204 ASN A CA 1
ATOM 1505 C C . ASN A 1 204 ? -12.266 10.356 6.764 1.00 77.44 204 ASN A C 1
ATOM 1507 O O . ASN A 1 204 ? -12.192 11.403 6.112 1.00 77.44 204 ASN A O 1
ATOM 1511 N N . PRO A 1 205 ? -13.074 10.258 7.837 1.00 69.50 205 PRO A N 1
ATOM 1512 C CA . PRO A 1 205 ? -13.942 11.348 8.274 1.00 69.50 205 PRO A CA 1
ATOM 1513 C C . PRO A 1 205 ? -13.186 12.548 8.850 1.00 69.50 205 PRO A C 1
ATOM 1515 O O . PRO A 1 205 ? -13.714 13.654 8.820 1.00 69.50 205 PRO A O 1
ATOM 1518 N N . ALA A 1 206 ? -11.955 12.367 9.337 1.00 69.25 206 ALA A N 1
ATOM 1519 C CA . ALA A 1 206 ? -11.155 13.463 9.880 1.00 69.25 206 ALA A CA 1
ATOM 1520 C C . ALA A 1 206 ? -10.607 14.387 8.782 1.00 69.25 206 ALA A C 1
ATOM 1522 O O . ALA A 1 206 ? -10.428 15.582 9.007 1.00 69.25 206 ALA A O 1
ATOM 1523 N N . THR A 1 207 ? -10.325 13.839 7.597 1.00 78.69 207 THR A N 1
ATOM 1524 C CA . THR A 1 207 ? -9.732 14.578 6.470 1.00 78.69 207 THR A CA 1
ATOM 1525 C C . THR A 1 207 ? -10.706 14.809 5.317 1.00 78.69 207 THR A C 1
ATOM 1527 O O . THR A 1 207 ? -10.385 15.546 4.386 1.00 78.69 207 THR A O 1
ATOM 1530 N N . GLU A 1 208 ? -11.877 14.172 5.364 1.00 83.62 208 GLU A N 1
ATOM 1531 C CA . GLU A 1 208 ? -12.863 14.099 4.283 1.00 83.62 208 GLU A CA 1
ATOM 1532 C C . GLU A 1 208 ? -12.302 13.542 2.958 1.00 83.62 208 GLU A C 1
ATOM 1534 O O . GLU A 1 208 ? -12.773 13.868 1.860 1.00 83.62 208 GLU A O 1
ATOM 1539 N N . LYS A 1 209 ? -11.278 12.690 3.048 1.00 88.38 209 LYS A N 1
ATOM 1540 C CA . LYS A 1 209 ? -10.558 12.131 1.898 1.00 88.38 209 LYS A CA 1
ATOM 1541 C C . LYS A 1 209 ? -10.692 10.621 1.807 1.00 88.38 209 LYS A C 1
ATOM 1543 O O . LYS A 1 209 ? -11.080 9.942 2.753 1.00 88.38 209 LYS A O 1
ATOM 1548 N N . CYS A 1 210 ? -10.378 10.114 0.626 1.00 85.00 210 CYS A N 1
ATOM 1549 C CA . CYS A 1 210 ? -10.161 8.709 0.364 1.00 85.00 210 CYS A CA 1
ATOM 1550 C C . CYS A 1 210 ? -8.680 8.386 0.597 1.00 85.00 210 CYS A C 1
ATOM 1552 O O . CYS A 1 210 ? -7.836 8.696 -0.247 1.00 85.00 210 CYS A O 1
ATOM 1554 N N . ASP A 1 211 ? -8.379 7.750 1.724 1.00 83.69 211 ASP A N 1
ATOM 1555 C CA . ASP A 1 211 ? -7.023 7.370 2.112 1.00 83.69 211 ASP A CA 1
ATOM 1556 C C . ASP A 1 211 ? -6.687 5.976 1.581 1.00 83.69 211 ASP A C 1
ATOM 1558 O O . ASP A 1 211 ? -7.507 5.059 1.640 1.00 83.69 211 ASP A O 1
ATOM 1562 N N . ASP A 1 212 ? -5.475 5.808 1.053 1.00 82.00 212 ASP A N 1
ATOM 1563 C CA . ASP A 1 212 ? -4.983 4.514 0.583 1.00 82.00 212 ASP A CA 1
ATOM 1564 C C . ASP A 1 212 ? -4.573 3.636 1.762 1.00 82.00 212 ASP A C 1
ATOM 1566 O O . ASP A 1 212 ? -3.723 4.008 2.570 1.00 82.00 212 ASP A O 1
ATOM 1570 N N . LEU A 1 213 ? -5.174 2.452 1.840 1.00 76.50 213 LEU A N 1
ATOM 1571 C CA . LEU A 1 213 ? -4.908 1.484 2.897 1.00 76.50 213 LEU A CA 1
ATOM 1572 C C . LEU A 1 213 ? -3.675 0.623 2.620 1.00 76.50 213 LEU A C 1
ATOM 1574 O O . LEU A 1 213 ? -3.266 -0.177 3.469 1.00 76.50 213 LEU A O 1
ATOM 1578 N N . ARG A 1 214 ? -3.081 0.735 1.430 1.00 84.25 214 ARG A N 1
ATOM 1579 C CA . ARG A 1 214 ? -1.881 -0.004 1.042 1.00 84.25 214 ARG A CA 1
ATOM 1580 C C . ARG A 1 214 ? -0.642 0.722 1.547 1.00 84.25 214 ARG A C 1
ATOM 1582 O O . ARG A 1 214 ? 0.105 1.338 0.793 1.00 84.25 214 ARG A O 1
ATOM 1589 N N . THR A 1 215 ? -0.435 0.664 2.854 1.00 86.69 215 THR A N 1
ATOM 1590 C CA . THR A 1 215 ? 0.687 1.326 3.520 1.00 86.69 215 THR A CA 1
ATOM 1591 C C . THR A 1 215 ? 1.705 0.326 4.050 1.00 86.69 215 THR A C 1
ATOM 1593 O O . THR A 1 215 ? 1.372 -0.802 4.429 1.00 86.69 215 THR A O 1
ATOM 1596 N N . PHE A 1 216 ? 2.960 0.771 4.083 1.00 92.25 216 PHE A N 1
ATOM 1597 C CA . PHE A 1 216 ? 4.037 0.132 4.827 1.00 92.25 216 PHE A CA 1
ATOM 1598 C C . PHE A 1 216 ? 4.353 0.954 6.070 1.00 92.25 216 PHE A C 1
ATOM 1600 O O . PHE A 1 216 ? 4.346 2.184 6.029 1.00 92.25 216 PHE A O 1
ATOM 1607 N N . GLU A 1 217 ? 4.702 0.263 7.142 1.00 92.81 217 GLU A N 1
ATOM 1608 C CA . GLU A 1 217 ? 5.208 0.830 8.383 1.00 92.81 217 GLU A CA 1
ATOM 1609 C C . GLU A 1 217 ? 6.537 0.144 8.706 1.00 92.81 217 GLU A C 1
ATOM 1611 O O . GLU A 1 217 ? 6.621 -1.081 8.663 1.00 92.81 217 GLU A O 1
ATOM 1616 N N . VAL A 1 218 ? 7.587 0.902 9.016 1.00 95.00 218 VAL A N 1
ATOM 1617 C CA . VAL A 1 218 ? 8.829 0.321 9.547 1.00 95.00 218 VAL A CA 1
ATOM 1618 C C . VAL A 1 218 ? 8.718 0.337 11.064 1.00 95.00 218 VAL A C 1
ATOM 1620 O O . VAL A 1 218 ? 8.746 1.402 11.672 1.00 95.00 218 VAL A O 1
ATOM 1623 N N . THR A 1 219 ? 8.567 -0.840 11.667 1.00 93.25 219 THR A N 1
ATOM 1624 C CA . THR A 1 219 ? 8.380 -0.983 13.119 1.00 93.25 219 THR A CA 1
ATOM 1625 C C . THR A 1 219 ? 9.711 -1.026 13.870 1.00 93.25 219 THR A C 1
ATOM 1627 O O . THR A 1 219 ? 9.753 -0.778 15.073 1.00 93.25 219 THR A O 1
ATOM 1630 N N . SER A 1 220 ? 10.813 -1.336 13.179 1.00 92.94 220 SER A N 1
ATOM 1631 C CA . SER A 1 220 ? 12.166 -1.335 13.741 1.00 92.94 220 SER A CA 1
ATOM 1632 C C . SER A 1 220 ? 13.231 -1.285 12.644 1.00 92.94 220 SER A C 1
ATOM 1634 O O . SER A 1 220 ? 13.014 -1.824 11.555 1.00 92.94 220 SER A O 1
ATOM 1636 N N . GLY A 1 221 ? 14.396 -0.713 12.961 1.00 94.38 221 GLY A N 1
ATOM 1637 C CA . GLY A 1 221 ? 15.606 -0.793 12.144 1.00 94.38 221 GLY A CA 1
ATOM 1638 C C . GLY A 1 221 ? 15.746 0.279 11.058 1.00 94.38 221 GLY A C 1
ATOM 1639 O O . GLY A 1 221 ? 15.154 1.350 11.153 1.00 94.38 221 GLY A O 1
ATOM 1640 N N . ASP A 1 222 ? 16.555 -0.012 10.039 1.00 92.31 222 ASP A N 1
ATOM 1641 C CA . ASP A 1 222 ? 17.174 1.010 9.171 1.00 92.31 222 ASP A CA 1
ATOM 1642 C C . ASP A 1 222 ? 16.361 1.369 7.913 1.00 92.31 222 ASP A C 1
ATOM 1644 O O . ASP A 1 222 ? 16.698 2.294 7.171 1.00 92.31 222 ASP A O 1
ATOM 1648 N N . CYS A 1 223 ? 15.284 0.634 7.634 1.00 95.50 223 CYS A N 1
ATOM 1649 C CA . CYS A 1 223 ? 14.466 0.888 6.453 1.00 95.50 223 CYS A CA 1
ATOM 1650 C C . CYS A 1 223 ? 13.687 2.195 6.581 1.00 95.50 223 CYS A C 1
ATOM 1652 O O . CYS A 1 223 ? 13.313 2.630 7.665 1.00 95.50 223 CYS A O 1
ATOM 1654 N N . THR A 1 224 ? 13.382 2.817 5.446 1.00 94.06 224 THR A N 1
ATOM 1655 C CA . THR A 1 224 ? 12.631 4.078 5.417 1.00 94.06 224 THR A CA 1
ATOM 1656 C C . THR A 1 224 ? 11.392 3.945 4.551 1.00 94.06 224 THR A C 1
ATOM 1658 O O . THR A 1 224 ? 11.463 3.380 3.461 1.00 94.06 224 THR A O 1
ATOM 1661 N N . VAL A 1 225 ? 10.268 4.510 4.997 1.00 91.62 225 VAL A N 1
ATOM 1662 C CA . VAL A 1 225 ? 9.058 4.668 4.178 1.00 91.62 225 VAL A CA 1
ATOM 1663 C C . VAL A 1 225 ? 9.017 6.079 3.600 1.00 91.62 225 VAL A C 1
ATOM 1665 O O . VAL A 1 225 ? 9.139 7.063 4.327 1.00 91.62 225 VAL A O 1
ATOM 1668 N N . ARG A 1 226 ? 8.835 6.196 2.283 1.00 84.88 226 ARG A N 1
ATOM 1669 C CA . ARG A 1 226 ? 8.670 7.474 1.581 1.00 84.88 226 ARG A CA 1
ATOM 1670 C C . ARG A 1 226 ? 7.775 7.302 0.361 1.00 84.88 226 ARG A C 1
ATOM 1672 O O . ARG A 1 226 ? 8.012 6.418 -0.459 1.00 84.88 226 ARG A O 1
ATOM 1679 N N . ASN A 1 227 ? 6.788 8.188 0.207 1.00 81.06 227 ASN A N 1
ATOM 1680 C CA . ASN A 1 227 ? 5.814 8.145 -0.891 1.00 81.06 227 ASN A CA 1
ATOM 1681 C C . ASN A 1 227 ? 5.161 6.756 -1.021 1.00 81.06 227 ASN A C 1
ATOM 1683 O O . ASN A 1 227 ? 5.166 6.171 -2.097 1.00 81.06 227 ASN A O 1
ATOM 1687 N N . GLN A 1 228 ? 4.697 6.202 0.107 1.00 85.69 228 GLN A N 1
ATOM 1688 C CA . GLN A 1 228 ? 4.101 4.860 0.228 1.00 85.69 228 GLN A CA 1
ATOM 1689 C C . GLN A 1 228 ? 5.017 3.683 -0.138 1.00 85.69 228 GLN A C 1
ATOM 1691 O O . GLN A 1 228 ? 4.593 2.542 -0.025 1.00 85.69 228 GLN A O 1
ATOM 1696 N N . CYS A 1 229 ? 6.269 3.919 -0.523 1.00 89.88 229 CYS A N 1
ATOM 1697 C CA . CYS A 1 229 ? 7.240 2.865 -0.781 1.00 89.88 229 CYS A CA 1
ATOM 1698 C C . CYS A 1 229 ? 8.186 2.696 0.407 1.00 89.88 229 CYS A C 1
ATOM 1700 O O . CYS A 1 229 ? 8.517 3.671 1.081 1.00 89.88 229 CYS A O 1
ATOM 1702 N N . VAL A 1 230 ? 8.675 1.480 0.624 1.00 95.00 230 VAL A N 1
ATOM 1703 C CA . VAL A 1 230 ? 9.725 1.174 1.598 1.00 95.00 230 VAL A CA 1
ATOM 1704 C C . VAL A 1 230 ? 11.057 0.919 0.895 1.00 95.00 230 VAL A C 1
ATOM 1706 O O . VAL A 1 230 ? 11.106 0.299 -0.171 1.00 95.00 230 VAL A O 1
ATOM 1709 N N . TYR A 1 231 ? 12.134 1.416 1.497 1.00 94.31 231 TYR A N 1
ATOM 1710 C CA . TYR A 1 231 ? 13.490 1.378 0.963 1.00 94.31 231 TYR A CA 1
ATOM 1711 C C . TYR A 1 231 ? 14.453 0.810 1.999 1.00 94.31 231 TYR A C 1
ATOM 1713 O O . TYR A 1 231 ? 14.361 1.160 3.176 1.00 94.31 231 TYR A O 1
ATOM 1721 N N . SER A 1 232 ? 15.436 0.035 1.545 1.00 94.12 232 SER A N 1
ATOM 1722 C CA . SER A 1 232 ? 16.582 -0.368 2.373 1.00 94.12 232 SER A CA 1
ATOM 1723 C C . SER A 1 232 ? 17.580 0.769 2.629 1.00 94.12 232 SER A C 1
ATOM 1725 O O . SER A 1 232 ? 18.355 0.701 3.571 1.00 94.12 232 SER A O 1
ATOM 1727 N N . ASN A 1 233 ? 17.615 1.777 1.753 1.00 83.56 233 ASN A N 1
ATOM 1728 C CA . ASN A 1 233 ? 18.651 2.820 1.723 1.00 83.56 233 ASN A CA 1
ATOM 1729 C C . ASN A 1 233 ? 18.209 4.080 0.954 1.00 83.56 233 ASN A C 1
ATOM 1731 O O . ASN A 1 233 ? 19.045 4.779 0.400 1.00 83.56 233 ASN A O 1
ATOM 1735 N N . LEU A 1 234 ? 16.906 4.351 0.806 1.00 75.44 234 LEU A N 1
ATOM 1736 C CA . LEU A 1 234 ? 16.375 5.483 0.014 1.00 75.44 234 LEU A CA 1
ATOM 1737 C C . LEU A 1 234 ? 16.947 5.629 -1.421 1.00 75.44 234 LEU A C 1
ATOM 1739 O O . LEU A 1 234 ? 16.863 6.707 -2.009 1.00 75.44 234 LEU A O 1
ATOM 1743 N N . GLY A 1 235 ? 17.525 4.571 -1.999 1.00 60.28 235 GLY A N 1
ATOM 1744 C CA . GLY A 1 235 ? 18.183 4.631 -3.306 1.00 60.28 235 GLY A CA 1
ATOM 1745 C C . GLY A 1 235 ? 19.550 5.333 -3.321 1.00 60.28 235 GLY A C 1
ATOM 1746 O O . GLY A 1 235 ? 20.039 5.651 -4.405 1.00 60.28 235 GLY A O 1
ATOM 1747 N N . VAL A 1 236 ? 20.195 5.581 -2.171 1.00 65.06 236 VAL A N 1
ATOM 1748 C CA . VAL A 1 236 ? 21.612 5.987 -2.156 1.00 65.06 236 VAL A CA 1
ATOM 1749 C C . VAL A 1 236 ? 22.504 4.766 -2.357 1.00 65.06 236 VAL A C 1
ATOM 1751 O O . VAL A 1 236 ? 22.508 3.882 -1.518 1.00 65.06 236 VAL A O 1
ATOM 1754 N N . ALA A 1 237 ? 23.243 4.732 -3.471 1.00 72.62 237 ALA A N 1
ATOM 1755 C CA . ALA A 1 237 ? 24.246 3.738 -3.887 1.00 72.62 237 ALA A CA 1
ATOM 1756 C C . ALA A 1 237 ? 24.025 2.280 -3.423 1.00 72.62 237 ALA A C 1
ATOM 1758 O O . ALA A 1 237 ? 23.675 1.444 -4.252 1.00 72.62 237 ALA A O 1
ATOM 1759 N N . GLN A 1 238 ? 24.270 1.964 -2.145 1.00 89.94 238 GLN A N 1
ATOM 1760 C CA . GLN A 1 238 ? 24.140 0.626 -1.568 1.00 89.94 238 GLN A CA 1
ATOM 1761 C C . GLN A 1 238 ? 23.548 0.662 -0.149 1.00 89.94 238 GLN A C 1
ATOM 1763 O O . GLN A 1 238 ? 23.600 1.698 0.511 1.00 89.94 238 GLN A O 1
ATOM 1768 N N . TYR A 1 239 ? 22.969 -0.448 0.320 1.00 93.12 239 TYR A N 1
ATOM 1769 C CA . TYR A 1 239 ? 22.601 -0.594 1.739 1.00 93.12 239 TYR A CA 1
ATOM 1770 C C . TYR A 1 239 ? 23.840 -0.766 2.630 1.00 93.12 239 TYR A C 1
ATOM 1772 O O . TYR A 1 239 ? 24.940 -0.984 2.127 1.00 93.12 239 TYR A O 1
ATOM 1780 N N . GLU A 1 240 ? 23.673 -0.655 3.950 1.00 93.75 240 GLU A N 1
ATOM 1781 C CA . GLU A 1 240 ? 24.762 -0.821 4.921 1.00 93.75 240 GLU A CA 1
ATOM 1782 C C . GLU A 1 240 ? 24.966 -2.286 5.342 1.00 93.75 240 GLU A C 1
ATOM 1784 O O . GLU A 1 240 ? 24.054 -3.115 5.278 1.00 93.75 240 GLU A O 1
ATOM 1789 N N . ASN A 1 241 ? 26.173 -2.602 5.816 1.00 95.25 241 ASN A N 1
ATOM 1790 C CA . ASN A 1 241 ? 26.447 -3.878 6.480 1.00 95.25 241 ASN A CA 1
ATOM 1791 C C . ASN A 1 241 ? 25.713 -3.930 7.827 1.00 95.25 241 ASN A C 1
ATOM 1793 O O . ASN A 1 241 ? 25.670 -2.936 8.548 1.00 95.25 241 ASN A O 1
ATOM 1797 N N . ARG A 1 242 ? 25.219 -5.110 8.210 1.00 95.31 242 ARG A N 1
ATOM 1798 C CA . ARG A 1 242 ? 24.464 -5.381 9.448 1.00 95.31 242 ARG A CA 1
ATOM 1799 C C . ARG A 1 242 ? 23.177 -4.565 9.580 1.00 95.31 242 ARG A C 1
ATOM 1801 O O . ARG A 1 242 ? 22.606 -4.494 10.671 1.00 95.31 242 ARG A O 1
ATOM 1808 N N . ALA A 1 243 ? 22.715 -3.993 8.474 1.00 94.56 243 ALA A N 1
ATOM 1809 C CA . ALA A 1 243 ? 21.438 -3.327 8.401 1.00 94.56 243 ALA A CA 1
ATOM 1810 C C . ALA A 1 243 ? 20.329 -4.353 8.614 1.00 94.56 243 ALA A C 1
ATOM 1812 O O . ALA A 1 243 ? 20.370 -5.481 8.115 1.00 94.56 243 ALA A O 1
ATOM 1813 N N . ASN A 1 244 ? 19.318 -3.969 9.370 1.00 96.25 244 ASN A N 1
ATOM 1814 C CA . ASN A 1 244 ? 18.166 -4.823 9.594 1.00 96.25 244 ASN A CA 1
ATOM 1815 C C . ASN A 1 244 ? 16.931 -3.968 9.782 1.00 96.25 244 ASN A C 1
ATOM 1817 O O . ASN A 1 244 ? 17.022 -2.860 10.293 1.00 96.25 244 ASN A O 1
ATOM 1821 N N . CYS A 1 245 ? 15.777 -4.470 9.361 1.00 97.62 245 CYS A N 1
ATOM 1822 C CA . CYS A 1 245 ? 14.520 -3.799 9.639 1.00 97.62 245 CYS A CA 1
ATOM 1823 C C . CYS A 1 245 ? 13.342 -4.772 9.625 1.00 97.62 245 CYS A C 1
ATOM 1825 O O . CYS A 1 245 ? 13.397 -5.834 8.993 1.00 97.62 245 CYS A O 1
ATOM 1827 N N . ILE A 1 246 ? 12.270 -4.382 10.310 1.00 96.50 246 ILE A N 1
ATOM 1828 C CA . ILE A 1 246 ? 10.971 -5.052 10.268 1.00 96.50 246 ILE A CA 1
ATOM 1829 C C . ILE A 1 246 ? 9.981 -4.086 9.629 1.00 96.50 246 ILE A C 1
ATOM 1831 O O . ILE A 1 246 ? 9.822 -2.948 10.074 1.00 96.50 246 ILE A O 1
ATOM 1835 N N . ILE A 1 247 ? 9.341 -4.544 8.559 1.00 97.25 247 ILE A N 1
ATOM 1836 C CA . ILE A 1 247 ? 8.376 -3.775 7.782 1.00 97.25 247 ILE A CA 1
ATOM 1837 C C . ILE A 1 247 ? 7.028 -4.459 7.932 1.00 97.25 247 ILE A C 1
ATOM 1839 O O . ILE A 1 247 ? 6.868 -5.610 7.539 1.00 97.25 247 ILE A O 1
ATOM 1843 N N . LYS A 1 248 ? 6.042 -3.751 8.460 1.00 90.94 248 LYS A N 1
ATOM 1844 C CA . LYS A 1 248 ? 4.671 -4.222 8.571 1.00 90.94 248 LYS A CA 1
ATOM 1845 C C . LYS A 1 248 ? 3.844 -3.694 7.408 1.00 90.94 248 LYS A C 1
ATOM 1847 O O . LYS A 1 248 ? 3.879 -2.506 7.089 1.00 90.94 248 LYS A O 1
ATOM 1852 N N . GLN A 1 249 ? 3.088 -4.583 6.778 1.00 84.00 249 GLN A N 1
ATOM 1853 C CA . GLN A 1 249 ? 2.149 -4.228 5.722 1.00 84.00 249 GLN A CA 1
ATOM 1854 C C . GLN A 1 249 ? 0.748 -4.048 6.316 1.00 84.00 249 GLN A C 1
ATOM 1856 O O . GLN A 1 249 ? 0.214 -4.975 6.921 1.00 84.00 249 GLN A O 1
ATOM 1861 N N . SER A 1 250 ? 0.130 -2.874 6.168 1.00 80.19 250 SER A N 1
ATOM 1862 C CA . SER A 1 250 ? -1.133 -2.566 6.863 1.00 80.19 250 SER A CA 1
ATOM 1863 C C . SER A 1 250 ? -2.345 -3.322 6.301 1.00 80.19 250 SER A C 1
ATOM 1865 O O . SER A 1 250 ? -3.240 -3.696 7.054 1.00 80.19 250 SER A O 1
ATOM 1867 N N . SER A 1 251 ? -2.361 -3.605 4.997 1.00 74.12 251 SER A N 1
ATOM 1868 C CA . SER A 1 251 ? -3.424 -4.350 4.307 1.00 74.12 251 SER A CA 1
ATOM 1869 C C . SER A 1 251 ? -2.836 -5.364 3.327 1.00 74.12 251 SER A C 1
ATOM 1871 O O . SER A 1 251 ? -1.678 -5.255 2.942 1.00 74.12 251 SER A O 1
ATOM 1873 N N . SER A 1 252 ? -3.603 -6.374 2.916 1.00 76.50 252 SER A N 1
ATOM 1874 C CA . SER A 1 252 ? -3.110 -7.357 1.947 1.00 76.50 252 SER A CA 1
ATOM 1875 C C . SER A 1 252 ? -3.131 -6.773 0.533 1.00 76.50 252 SER A C 1
ATOM 1877 O O . SER A 1 252 ? -4.182 -6.390 0.024 1.00 76.50 252 SER A O 1
ATOM 1879 N N . PHE A 1 253 ? -1.961 -6.692 -0.095 1.00 78.44 253 PHE A N 1
ATOM 1880 C CA . PHE A 1 253 ? -1.790 -6.273 -1.486 1.00 78.44 253 PHE A CA 1
ATOM 1881 C C . PHE A 1 253 ? -0.502 -6.873 -2.076 1.00 78.44 253 PHE A C 1
ATOM 1883 O O . PHE A 1 253 ? 0.436 -7.159 -1.320 1.00 78.44 253 PHE A O 1
ATOM 1890 N N . PRO A 1 254 ? -0.436 -7.080 -3.405 1.00 81.25 254 PRO A N 1
ATOM 1891 C CA . PRO A 1 254 ? 0.766 -7.589 -4.047 1.00 81.25 254 PRO A CA 1
ATOM 1892 C C . PRO A 1 254 ? 1.908 -6.575 -3.973 1.00 81.25 254 PRO A C 1
ATOM 1894 O O . PRO A 1 254 ? 1.724 -5.387 -4.226 1.00 81.25 254 PRO A O 1
ATOM 1897 N N . LEU A 1 255 ? 3.107 -7.049 -3.651 1.00 88.69 255 LEU A N 1
ATOM 1898 C CA . LEU A 1 255 ? 4.295 -6.213 -3.568 1.00 88.69 255 LEU A CA 1
ATOM 1899 C C . LEU A 1 255 ? 4.808 -5.863 -4.968 1.00 88.69 255 LEU A C 1
ATOM 1901 O O . LEU A 1 255 ? 5.108 -6.749 -5.775 1.00 88.69 255 LEU A O 1
ATOM 1905 N N . GLN A 1 256 ? 4.981 -4.571 -5.236 1.00 87.69 256 GLN A N 1
ATOM 1906 C CA . GLN A 1 256 ? 5.589 -4.082 -6.465 1.00 87.69 256 GLN A CA 1
ATOM 1907 C C . GLN A 1 256 ? 7.074 -3.779 -6.228 1.00 87.69 256 GLN A C 1
ATOM 1909 O O . GLN A 1 256 ? 7.419 -2.826 -5.530 1.00 87.69 256 GLN A O 1
ATOM 1914 N N . MET A 1 257 ? 7.967 -4.571 -6.827 1.00 87.81 257 MET A N 1
ATOM 1915 C CA . MET A 1 257 ? 9.413 -4.344 -6.775 1.00 87.81 257 MET A CA 1
ATOM 1916 C C . MET A 1 257 ? 9.804 -3.311 -7.832 1.00 87.81 257 MET A C 1
ATOM 1918 O O . MET A 1 257 ? 9.763 -3.585 -9.032 1.00 87.81 257 MET A O 1
ATOM 1922 N N . ARG A 1 258 ? 10.202 -2.116 -7.395 1.00 84.56 258 ARG A N 1
ATOM 1923 C CA . ARG A 1 258 ? 10.808 -1.094 -8.269 1.00 84.56 258 ARG A CA 1
ATOM 1924 C C . ARG A 1 258 ? 12.299 -1.326 -8.443 1.00 84.56 258 ARG A C 1
ATOM 1926 O O . ARG A 1 258 ? 12.843 -1.070 -9.511 1.00 84.56 258 ARG A O 1
ATOM 1933 N N . GLN A 1 259 ? 12.929 -1.852 -7.400 1.00 86.81 259 GLN A N 1
ATOM 1934 C CA . GLN A 1 259 ? 14.328 -2.232 -7.381 1.00 86.81 259 GLN A CA 1
ATOM 1935 C C . GLN A 1 259 ? 14.502 -3.442 -6.467 1.00 86.81 259 GLN A C 1
ATOM 1937 O O . GLN A 1 259 ? 13.874 -3.511 -5.408 1.00 86.81 259 GLN A O 1
ATOM 1942 N N . PHE A 1 260 ? 15.364 -4.372 -6.870 1.00 92.50 260 PHE A N 1
ATOM 1943 C CA . PHE A 1 260 ? 15.831 -5.458 -6.021 1.00 92.50 260 PHE A CA 1
ATOM 1944 C C . PHE A 1 260 ? 17.223 -5.891 -6.489 1.00 92.50 260 PHE A C 1
ATOM 1946 O O . PHE A 1 260 ? 17.361 -6.527 -7.530 1.00 92.50 260 PHE A O 1
ATOM 1953 N N . ASP A 1 261 ? 18.250 -5.489 -5.751 1.00 93.25 261 ASP A N 1
ATOM 1954 C CA . ASP A 1 261 ? 19.640 -5.892 -5.953 1.00 93.25 261 ASP A CA 1
ATOM 1955 C C . ASP A 1 261 ? 20.242 -6.165 -4.576 1.00 93.25 261 ASP A C 1
ATOM 1957 O O . ASP A 1 261 ? 20.633 -5.250 -3.855 1.00 93.25 261 ASP A O 1
ATOM 1961 N N . VAL A 1 262 ? 20.219 -7.430 -4.182 1.00 96.38 262 VAL A N 1
ATOM 1962 C CA . VAL A 1 262 ? 20.646 -7.928 -2.872 1.00 96.38 262 VAL A CA 1
ATOM 1963 C C . VAL A 1 262 ? 21.761 -8.941 -3.094 1.00 96.38 262 VAL A C 1
ATOM 1965 O O . VAL A 1 262 ? 21.743 -9.656 -4.097 1.00 96.38 262 VAL A O 1
ATOM 1968 N N . GLU A 1 263 ? 22.736 -9.032 -2.190 1.00 97.81 263 GLU A N 1
ATOM 1969 C CA . GLU A 1 263 ? 23.824 -9.999 -2.330 1.00 97.81 263 GLU A CA 1
ATOM 1970 C C . GLU A 1 263 ? 23.287 -11.426 -2.543 1.00 97.81 263 GLU A C 1
ATOM 1972 O O . GLU A 1 263 ? 22.462 -11.937 -1.790 1.00 97.81 263 GLU A O 1
ATOM 1977 N N . SER A 1 264 ? 23.718 -12.068 -3.630 1.00 97.00 264 SER A N 1
ATOM 1978 C CA . SER A 1 264 ? 23.179 -13.358 -4.054 1.00 97.00 264 SER A CA 1
ATOM 1979 C C . SER A 1 264 ? 23.924 -14.517 -3.404 1.00 97.00 264 SER A C 1
ATOM 1981 O O . SER A 1 264 ? 25.119 -14.689 -3.622 1.00 97.00 264 SER A O 1
ATOM 1983 N N . ASN A 1 265 ? 23.184 -15.406 -2.747 1.00 96.62 265 ASN A N 1
ATOM 1984 C CA . ASN A 1 265 ? 23.666 -16.698 -2.269 1.00 96.62 265 ASN A CA 1
ATOM 1985 C C . ASN A 1 265 ? 22.648 -17.793 -2.608 1.00 96.62 265 ASN A C 1
ATOM 1987 O O . ASN A 1 265 ? 21.449 -17.535 -2.576 1.00 96.62 265 ASN A O 1
ATOM 1991 N N . THR A 1 266 ? 23.101 -19.027 -2.846 1.00 96.19 266 THR A N 1
ATOM 1992 C CA . THR A 1 266 ? 22.234 -20.182 -3.156 1.00 96.19 266 THR A CA 1
ATOM 1993 C C . THR A 1 266 ? 21.051 -20.344 -2.194 1.00 96.19 266 THR A C 1
ATOM 1995 O O . THR A 1 266 ? 19.974 -20.752 -2.617 1.00 96.19 266 THR A O 1
ATOM 1998 N N . TYR A 1 267 ? 21.234 -20.004 -0.915 1.00 95.88 267 TYR A N 1
ATOM 1999 C CA . TYR A 1 267 ? 20.208 -20.120 0.124 1.00 95.88 267 TYR A CA 1
ATOM 2000 C C . TYR A 1 267 ? 19.790 -18.770 0.726 1.00 95.88 267 TYR A C 1
ATOM 2002 O O . TYR A 1 267 ? 19.072 -18.744 1.726 1.00 95.88 267 TYR A O 1
ATOM 2010 N N . CYS A 1 268 ? 20.242 -17.651 0.145 1.00 97.38 268 CYS A N 1
ATOM 2011 C CA . CYS A 1 268 ? 20.058 -16.305 0.698 1.00 97.38 268 CYS A CA 1
ATOM 2012 C C . CYS A 1 268 ? 20.466 -16.223 2.184 1.00 97.38 268 CYS A C 1
ATOM 2014 O O . CYS A 1 268 ? 19.727 -15.722 3.035 1.00 97.38 268 CYS A O 1
ATOM 2016 N N . SER A 1 269 ? 21.618 -16.817 2.512 1.00 97.06 269 SER A N 1
ATOM 2017 C CA . SER A 1 269 ? 22.129 -16.894 3.887 1.00 97.06 269 SER A CA 1
ATOM 2018 C C . SER A 1 269 ? 22.907 -15.656 4.335 1.00 97.06 269 SER A C 1
ATOM 2020 O O . SER A 1 269 ? 23.089 -15.505 5.539 1.00 97.06 269 SER A O 1
ATOM 2022 N N . TRP A 1 270 ? 23.360 -14.824 3.394 1.00 97.88 270 TRP A N 1
ATOM 2023 C CA . TRP A 1 270 ? 24.077 -13.573 3.657 1.00 97.88 270 TRP A CA 1
ATOM 2024 C C . TRP A 1 270 ? 23.061 -12.448 3.856 1.00 97.88 270 TRP A C 1
ATOM 2026 O O . TRP A 1 270 ? 22.510 -12.297 4.948 1.00 97.88 270 TRP A O 1
ATOM 2036 N N . ASP A 1 271 ? 22.680 -11.791 2.765 1.00 98.44 271 ASP A N 1
ATOM 2037 C CA . ASP A 1 271 ? 21.646 -10.768 2.762 1.00 98.44 271 ASP A CA 1
ATOM 2038 C C . ASP A 1 271 ? 20.313 -11.338 2.282 1.00 98.44 271 ASP A C 1
ATOM 2040 O O . ASP A 1 271 ? 20.242 -12.105 1.315 1.00 98.44 271 ASP A O 1
ATOM 2044 N N . SER A 1 272 ? 19.218 -10.986 2.959 1.00 98.12 272 SER A N 1
ATOM 2045 C CA . SER A 1 272 ? 17.903 -11.470 2.545 1.00 98.12 272 SER A CA 1
ATOM 2046 C C . SER A 1 272 ? 16.743 -10.607 3.012 1.00 98.12 272 SER A C 1
ATOM 2048 O O . SER A 1 272 ? 16.708 -10.112 4.139 1.00 98.12 272 SER A O 1
ATOM 2050 N N . LEU A 1 273 ? 15.739 -10.518 2.141 1.00 98.44 273 LEU A N 1
ATOM 2051 C CA . LEU A 1 273 ? 14.392 -10.099 2.497 1.00 98.44 273 LEU A CA 1
ATOM 2052 C C . LEU A 1 273 ? 13.526 -11.348 2.690 1.00 98.44 273 LEU A C 1
ATOM 2054 O O . LEU A 1 273 ? 13.370 -12.148 1.768 1.00 98.44 273 LEU A O 1
ATOM 2058 N N . LEU A 1 274 ? 12.965 -11.528 3.880 1.00 97.81 274 LEU A N 1
ATOM 2059 C CA . LEU A 1 274 ? 12.041 -12.607 4.210 1.00 97.81 274 LEU A CA 1
ATOM 2060 C C . LEU A 1 274 ? 10.600 -12.124 4.019 1.00 97.81 274 LEU A C 1
ATOM 2062 O O . LEU A 1 274 ? 10.177 -11.177 4.675 1.00 97.81 274 LEU A O 1
ATOM 2066 N N . VAL A 1 275 ? 9.846 -12.800 3.152 1.00 96.44 275 VAL A N 1
ATOM 2067 C CA . VAL A 1 275 ? 8.425 -12.523 2.888 1.00 96.44 275 VAL A CA 1
ATOM 2068 C C . VAL A 1 275 ? 7.659 -13.841 2.882 1.00 96.44 275 VAL A C 1
ATOM 2070 O O . VAL A 1 275 ? 8.046 -14.772 2.174 1.00 96.44 275 VAL A O 1
ATOM 2073 N N . ASN A 1 276 ? 6.577 -13.938 3.663 1.00 90.50 276 ASN A N 1
ATOM 2074 C CA . ASN A 1 276 ? 5.757 -15.154 3.799 1.00 90.50 276 ASN A CA 1
ATOM 2075 C C . ASN A 1 276 ? 6.596 -16.425 4.069 1.00 90.50 276 ASN A C 1
ATOM 2077 O O . ASN A 1 276 ? 6.365 -17.476 3.476 1.00 90.50 276 ASN A O 1
ATOM 2081 N N . GLY A 1 277 ? 7.626 -16.320 4.915 1.00 90.31 277 GLY A N 1
ATOM 2082 C CA . GLY A 1 277 ? 8.509 -17.443 5.260 1.00 90.31 277 GLY A CA 1
ATOM 2083 C C . GLY A 1 277 ? 9.558 -17.815 4.201 1.00 90.31 277 GLY A C 1
ATOM 2084 O O . GLY A 1 277 ? 10.372 -18.702 4.450 1.00 90.31 277 GLY A O 1
ATOM 2085 N N . LYS A 1 278 ? 9.604 -17.13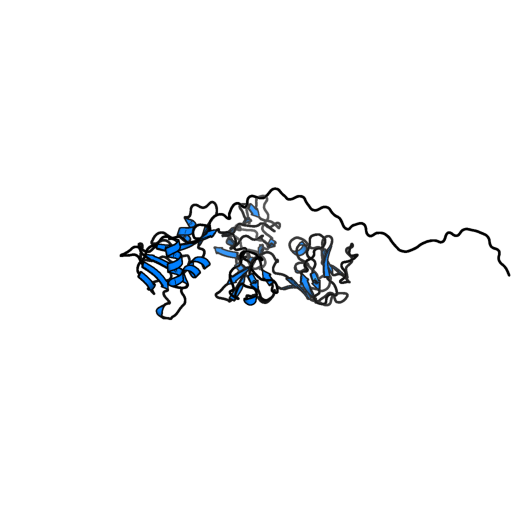0 3.049 1.00 94.75 278 LYS A N 1
ATOM 2086 C CA . LYS A 1 278 ? 10.612 -17.340 1.999 1.00 94.75 278 LYS A CA 1
ATOM 2087 C C . LYS A 1 278 ? 11.614 -16.187 1.939 1.00 94.75 278 LYS A C 1
ATOM 2089 O O . LYS A 1 278 ? 11.221 -15.024 1.908 1.00 94.75 278 LYS A O 1
ATOM 2094 N N . LYS A 1 279 ? 12.907 -16.517 1.888 1.00 98.06 279 LYS A N 1
ATOM 2095 C CA . LYS A 1 279 ? 13.991 -15.548 1.683 1.00 98.06 279 LYS A CA 1
ATOM 2096 C C . LYS A 1 279 ? 14.184 -15.229 0.201 1.00 98.06 279 LYS A C 1
ATOM 2098 O O . LYS A 1 279 ? 14.113 -16.122 -0.643 1.00 98.06 279 LYS A O 1
ATOM 2103 N N . TYR A 1 280 ? 14.472 -13.966 -0.080 1.00 98.12 280 TYR A N 1
ATOM 2104 C CA . TYR A 1 280 ? 14.774 -13.433 -1.404 1.00 98.12 280 TYR A CA 1
ATOM 2105 C C . TYR A 1 280 ? 16.111 -12.692 -1.365 1.00 98.12 280 TYR A C 1
ATOM 2107 O O . TYR A 1 280 ? 16.373 -11.937 -0.428 1.00 98.12 280 TYR A O 1
ATOM 2115 N N . CYS A 1 281 ? 16.934 -12.911 -2.387 1.00 97.88 281 CYS A N 1
ATOM 2116 C CA . CYS A 1 281 ? 18.240 -12.290 -2.590 1.00 97.88 281 CYS A CA 1
ATOM 2117 C C . CYS A 1 281 ? 18.600 -12.301 -4.089 1.00 97.88 281 CYS A C 1
ATOM 2119 O O . CYS A 1 281 ? 17.837 -12.826 -4.908 1.00 97.88 281 CYS A O 1
ATOM 2121 N N . GLY A 1 282 ? 19.735 -11.715 -4.475 1.00 96.44 282 GLY A N 1
ATOM 2122 C CA . GLY A 1 282 ? 20.076 -11.504 -5.882 1.00 96.44 282 GLY A CA 1
ATOM 2123 C C . GLY A 1 282 ? 19.208 -10.418 -6.518 1.00 96.44 282 GLY A C 1
ATOM 2124 O O . GLY A 1 282 ? 18.869 -9.425 -5.878 1.00 96.44 282 GLY A O 1
ATOM 2125 N N . THR A 1 283 ? 18.831 -10.615 -7.782 1.00 92.81 283 THR A N 1
ATOM 2126 C CA . THR A 1 283 ? 18.034 -9.646 -8.558 1.00 92.81 283 THR A CA 1
ATOM 2127 C C . THR A 1 283 ? 16.560 -10.032 -8.716 1.00 92.81 283 THR A C 1
ATOM 2129 O O . THR A 1 283 ? 15.764 -9.273 -9.266 1.00 92.81 283 THR A O 1
ATOM 2132 N N . ALA A 1 284 ? 16.172 -11.213 -8.225 1.00 88.31 284 ALA A N 1
ATOM 2133 C CA . ALA A 1 284 ? 14.807 -11.726 -8.292 1.00 88.31 284 ALA A CA 1
ATOM 2134 C C . ALA A 1 284 ? 14.102 -11.554 -6.938 1.00 88.31 284 ALA A C 1
ATOM 2136 O O . ALA A 1 284 ? 14.077 -12.460 -6.103 1.00 88.31 284 ALA A O 1
ATOM 2137 N N . GLY A 1 285 ? 13.537 -10.365 -6.723 1.00 91.44 285 GLY A N 1
ATOM 2138 C CA . GLY A 1 285 ? 12.761 -10.043 -5.524 1.00 91.44 285 GLY A CA 1
ATOM 2139 C C . GLY A 1 285 ? 11.360 -10.675 -5.493 1.00 91.44 285 GLY A C 1
ATOM 2140 O O . GLY A 1 285 ? 10.939 -11.318 -6.459 1.00 91.44 285 GLY A O 1
ATOM 2141 N N . PRO A 1 286 ? 10.597 -10.468 -4.404 1.00 93.38 286 PRO A N 1
ATOM 2142 C CA . PRO A 1 286 ? 9.237 -10.988 -4.230 1.00 93.38 286 PRO A CA 1
ATOM 2143 C C . PRO A 1 286 ? 8.177 -10.228 -5.057 1.00 93.38 286 PRO A C 1
ATOM 2145 O O . PRO A 1 286 ? 7.156 -9.793 -4.528 1.00 93.38 286 PRO A O 1
ATOM 2148 N N . GLN A 1 287 ? 8.399 -10.062 -6.364 1.00 87.12 287 GLN A N 1
ATOM 2149 C CA . GLN A 1 287 ? 7.468 -9.381 -7.270 1.00 87.12 287 GLN A CA 1
ATOM 2150 C C . GLN A 1 287 ? 6.099 -10.078 -7.295 1.00 87.12 287 GLN A C 1
ATOM 2152 O O . GLN A 1 287 ? 6.010 -11.275 -7.566 1.00 87.12 287 GLN A O 1
ATOM 2157 N N . GLY A 1 288 ? 5.030 -9.320 -7.034 1.00 76.00 288 GLY A N 1
ATOM 2158 C CA . GLY A 1 288 ? 3.644 -9.798 -7.072 1.00 76.00 288 GLY A CA 1
ATOM 2159 C C . GLY A 1 288 ? 3.244 -10.719 -5.914 1.00 76.00 288 GLY A C 1
ATOM 2160 O O . GLY A 1 288 ? 2.084 -11.122 -5.826 1.00 76.00 288 GLY A O 1
ATOM 2161 N N . VAL A 1 289 ? 4.166 -11.045 -5.003 1.00 83.44 289 VAL A N 1
ATOM 2162 C CA . VAL A 1 289 ? 3.840 -11.791 -3.781 1.00 83.44 289 VAL A CA 1
ATOM 2163 C C . VAL A 1 289 ? 2.886 -10.948 -2.947 1.00 83.44 289 VAL A C 1
ATOM 2165 O O . VAL A 1 289 ? 3.091 -9.749 -2.815 1.00 83.44 289 VAL A O 1
ATOM 2168 N N . THR A 1 290 ? 1.850 -11.567 -2.388 1.00 80.38 290 THR A N 1
ATOM 2169 C CA . THR A 1 290 ? 0.825 -10.881 -1.590 1.00 80.38 290 THR A CA 1
ATOM 2170 C C . THR A 1 290 ? 0.905 -11.358 -0.138 1.00 80.38 290 THR A C 1
ATOM 2172 O O . THR A 1 290 ? 0.423 -12.452 0.170 1.00 80.38 290 THR A O 1
ATOM 2175 N N . PRO A 1 291 ? 1.569 -10.612 0.761 1.00 83.06 291 PRO A N 1
ATOM 2176 C CA . PRO A 1 291 ? 1.519 -10.883 2.192 1.00 83.06 291 PRO A CA 1
ATOM 2177 C C . PRO A 1 291 ? 0.116 -10.664 2.762 1.00 83.06 291 PRO A C 1
ATOM 2179 O O . PRO A 1 291 ? -0.692 -9.896 2.228 1.00 83.06 291 PRO A O 1
ATOM 2182 N N . ALA A 1 292 ? -0.187 -11.365 3.853 1.00 73.88 292 ALA A N 1
ATOM 2183 C CA . ALA A 1 292 ? -1.428 -11.154 4.589 1.00 73.88 292 ALA A CA 1
ATOM 2184 C C . ALA A 1 292 ? -1.454 -9.752 5.225 1.00 73.88 292 ALA A C 1
ATOM 2186 O O . ALA A 1 292 ? -0.410 -9.144 5.468 1.00 73.88 292 ALA A O 1
ATOM 2187 N N . ALA A 1 293 ? -2.647 -9.239 5.526 1.00 72.69 293 ALA A N 1
ATOM 2188 C CA . ALA A 1 293 ? -2.773 -7.975 6.245 1.00 72.69 293 ALA A CA 1
ATOM 2189 C C . ALA A 1 293 ? -2.090 -8.067 7.622 1.00 72.69 293 ALA A C 1
ATOM 2191 O O . ALA A 1 293 ? -2.311 -9.010 8.381 1.00 72.69 293 ALA A O 1
ATOM 2192 N N . GLY A 1 294 ? -1.252 -7.085 7.943 1.00 76.88 294 GLY A N 1
ATOM 2193 C CA . GLY A 1 294 ? -0.442 -7.061 9.157 1.00 76.88 294 GLY A CA 1
ATOM 2194 C C . GLY A 1 294 ? 0.797 -7.959 9.126 1.00 76.88 294 GLY A C 1
ATOM 2195 O O . GLY A 1 294 ? 1.472 -8.036 10.149 1.00 76.88 294 GLY A O 1
ATOM 2196 N N . ALA A 1 295 ? 1.102 -8.631 8.009 1.00 81.50 295 ALA A N 1
ATOM 2197 C CA . ALA A 1 295 ? 2.299 -9.456 7.891 1.00 81.50 295 ALA A CA 1
ATOM 2198 C C . ALA A 1 295 ? 3.582 -8.616 7.962 1.00 81.50 295 ALA A C 1
ATOM 2200 O O . ALA A 1 295 ? 3.623 -7.464 7.519 1.00 81.50 295 ALA A O 1
ATOM 2201 N N . GLU A 1 296 ? 4.638 -9.237 8.485 1.00 93.31 296 GLU A N 1
ATOM 2202 C CA . GLU A 1 296 ? 5.973 -8.653 8.557 1.00 93.31 296 GLU A CA 1
ATOM 2203 C C . GLU A 1 296 ? 6.847 -9.129 7.393 1.00 93.31 296 GLU A C 1
ATOM 2205 O O . GLU A 1 296 ? 6.926 -10.322 7.081 1.00 93.31 296 GLU A O 1
ATOM 2210 N N . LEU A 1 297 ? 7.540 -8.180 6.774 1.00 97.44 297 LEU A N 1
ATOM 2211 C CA . LEU A 1 297 ? 8.660 -8.405 5.880 1.00 97.44 297 LEU A CA 1
ATOM 2212 C C . LEU A 1 297 ? 9.926 -8.080 6.673 1.00 97.44 297 LEU A C 1
ATOM 2214 O O . LEU A 1 297 ? 10.042 -6.998 7.251 1.00 97.44 297 LEU A O 1
ATOM 2218 N N . ILE A 1 298 ? 10.874 -9.011 6.711 1.00 97.94 298 ILE A N 1
ATOM 2219 C CA . ILE A 1 298 ? 12.068 -8.882 7.554 1.00 97.94 298 ILE A CA 1
ATOM 2220 C C . ILE A 1 298 ? 13.293 -8.763 6.655 1.00 97.94 298 ILE A C 1
ATOM 2222 O O . ILE A 1 298 ? 13.585 -9.673 5.881 1.00 97.94 298 ILE A O 1
ATOM 2226 N N . TRP A 1 299 ? 14.017 -7.655 6.772 1.00 98.25 299 TRP A N 1
ATOM 2227 C CA . TRP A 1 299 ? 15.274 -7.415 6.067 1.00 98.25 299 TRP A CA 1
ATOM 2228 C C . TRP A 1 299 ? 16.463 -7.607 7.002 1.00 98.25 299 TRP A C 1
ATOM 2230 O O . TRP A 1 299 ? 16.430 -7.143 8.145 1.00 98.25 299 TRP A O 1
ATOM 2240 N N . ARG A 1 300 ? 17.517 -8.268 6.512 1.00 97.81 300 ARG A N 1
ATOM 2241 C CA . ARG A 1 300 ? 18.812 -8.391 7.194 1.00 97.81 300 ARG A CA 1
ATOM 2242 C C . ARG A 1 300 ? 19.948 -8.421 6.175 1.00 97.81 300 ARG A C 1
ATOM 2244 O O . ARG A 1 300 ? 19.839 -9.159 5.194 1.00 97.81 300 ARG A O 1
ATOM 2251 N N . SER A 1 301 ? 21.026 -7.696 6.465 1.00 97.88 301 SER A N 1
ATOM 2252 C CA . SER A 1 301 ? 22.333 -7.859 5.825 1.00 97.88 301 SER A CA 1
ATOM 2253 C C . SER A 1 301 ? 23.393 -8.380 6.799 1.00 97.88 301 SER A C 1
ATOM 2255 O O . SER A 1 301 ? 23.245 -8.265 8.023 1.00 97.88 301 SER A O 1
ATOM 2257 N N . ASP A 1 302 ? 24.453 -8.985 6.268 1.00 97.50 302 ASP A N 1
ATOM 2258 C CA . ASP A 1 302 ? 25.568 -9.512 7.055 1.00 97.50 302 ASP A CA 1
ATOM 2259 C C . ASP A 1 302 ? 26.704 -8.482 7.254 1.00 97.50 302 ASP A C 1
ATOM 2261 O O . ASP A 1 302 ? 26.486 -7.273 7.195 1.00 97.50 302 ASP A O 1
ATOM 2265 N N . TYR A 1 303 ? 27.909 -8.915 7.641 1.00 96.69 303 TYR A N 1
ATOM 2266 C CA . TYR A 1 303 ? 29.002 -7.989 7.949 1.00 96.69 303 TYR A CA 1
ATOM 2267 C C . TYR A 1 303 ? 29.728 -7.415 6.719 1.00 96.69 303 TYR A C 1
ATOM 2269 O O . TYR A 1 303 ? 30.583 -6.545 6.914 1.00 96.69 303 TYR A O 1
ATOM 2277 N N . SER A 1 304 ? 29.455 -7.886 5.499 1.00 95.12 304 SER A N 1
ATOM 2278 C CA . SER A 1 304 ? 30.161 -7.464 4.285 1.00 95.12 304 SER A CA 1
ATOM 2279 C C . SER A 1 304 ? 29.304 -7.556 3.020 1.00 95.12 304 SER A C 1
ATOM 2281 O O . SER A 1 304 ? 28.238 -8.134 3.037 1.00 95.12 304 SER A O 1
ATOM 2283 N N . VAL A 1 305 ? 29.834 -7.016 1.913 1.00 96.31 305 VAL A N 1
ATOM 2284 C CA . VAL A 1 305 ? 29.249 -7.041 0.560 1.00 96.31 305 VAL A CA 1
ATOM 2285 C C . VAL A 1 305 ? 27.833 -6.472 0.495 1.00 96.31 305 VAL A C 1
ATOM 2287 O O . VAL A 1 305 ? 26.838 -7.147 0.693 1.00 96.31 305 VAL A O 1
ATOM 2290 N N . THR A 1 306 ? 27.734 -5.222 0.061 1.00 95.62 306 THR A N 1
ATOM 2291 C CA . THR A 1 306 ? 26.438 -4.575 -0.137 1.00 95.62 306 THR A CA 1
ATOM 2292 C C . THR A 1 306 ? 26.132 -4.388 -1.618 1.00 95.62 306 THR A C 1
ATOM 2294 O O . THR A 1 306 ? 27.003 -4.487 -2.493 1.00 95.62 306 THR A O 1
ATOM 2297 N N . ARG A 1 307 ? 24.853 -4.173 -1.922 1.00 95.12 307 ARG A N 1
ATOM 2298 C CA . ARG A 1 307 ? 24.292 -4.029 -3.273 1.00 95.12 307 ARG A CA 1
ATOM 2299 C C . ARG A 1 307 ? 23.285 -2.882 -3.301 1.00 95.12 307 ARG A C 1
ATOM 2301 O O . ARG A 1 307 ? 23.116 -2.200 -2.293 1.00 95.12 307 ARG A O 1
ATOM 2308 N N . GLY A 1 308 ? 22.642 -2.634 -4.443 1.00 91.38 308 GLY A N 1
ATOM 2309 C CA . GLY A 1 308 ? 21.725 -1.500 -4.610 1.00 91.38 308 GLY A CA 1
ATOM 2310 C C . GLY A 1 308 ? 20.568 -1.466 -3.605 1.00 91.38 308 GLY A C 1
ATOM 2311 O O . GLY A 1 308 ? 20.055 -0.390 -3.299 1.00 91.38 308 GLY A O 1
ATOM 2312 N N . GLY A 1 309 ? 20.176 -2.622 -3.067 1.00 94.69 309 GLY A N 1
ATOM 2313 C CA . GLY A 1 309 ? 19.080 -2.780 -2.122 1.00 94.69 309 GLY A CA 1
ATOM 2314 C C . GLY A 1 309 ? 17.732 -2.934 -2.804 1.00 94.69 309 GLY A C 1
ATOM 2315 O O . GLY A 1 309 ? 17.653 -3.303 -3.980 1.00 94.69 309 GLY A O 1
ATOM 2316 N N . PHE A 1 310 ? 16.661 -2.652 -2.068 1.00 94.00 310 PHE A N 1
ATOM 2317 C CA . PHE A 1 310 ? 15.301 -2.769 -2.574 1.00 94.00 310 PHE A CA 1
ATOM 2318 C C . PHE A 1 310 ? 14.499 -1.477 -2.452 1.00 94.00 310 PHE A C 1
ATOM 2320 O O . PHE A 1 310 ? 14.699 -0.657 -1.553 1.00 94.00 310 PHE A O 1
ATOM 2327 N N . GLN A 1 311 ? 13.522 -1.366 -3.348 1.00 92.81 311 GLN A N 1
ATOM 2328 C CA . GLN A 1 311 ? 12.414 -0.428 -3.262 1.00 92.81 311 GLN A CA 1
ATOM 2329 C C . GLN A 1 311 ? 11.124 -1.198 -3.534 1.00 92.81 311 GLN A C 1
ATOM 2331 O O . GLN A 1 311 ? 10.933 -1.737 -4.630 1.00 92.81 311 GLN A O 1
ATOM 2336 N N . ILE A 1 312 ? 10.242 -1.225 -2.538 1.00 93.12 312 ILE A N 1
ATOM 2337 C CA . ILE A 1 312 ? 8.970 -1.944 -2.584 1.00 93.12 312 ILE A CA 1
ATOM 2338 C C . ILE A 1 312 ? 7.843 -0.930 -2.458 1.00 93.12 312 ILE A C 1
ATOM 2340 O O . ILE A 1 312 ? 7.850 -0.115 -1.540 1.00 93.12 312 ILE A O 1
ATOM 2344 N N . CYS A 1 313 ? 6.879 -0.983 -3.367 1.00 90.19 313 CYS A N 1
ATOM 2345 C CA . CYS A 1 313 ? 5.718 -0.101 -3.382 1.00 90.19 313 CYS A CA 1
ATOM 2346 C C . CYS A 1 313 ? 4.418 -0.923 -3.428 1.00 90.19 313 CYS A C 1
ATOM 2348 O O . CYS A 1 313 ? 4.452 -2.116 -3.759 1.00 90.19 313 CYS A O 1
ATOM 2350 N N . PRO A 1 314 ? 3.266 -0.302 -3.135 1.00 87.06 314 PRO A N 1
ATOM 2351 C CA . PRO A 1 314 ? 1.969 -0.818 -3.543 1.00 87.06 314 PRO A CA 1
ATOM 2352 C C . PRO A 1 314 ? 1.872 -0.961 -5.071 1.00 87.06 314 PRO A C 1
ATOM 2354 O O . PRO A 1 314 ? 2.675 -0.367 -5.798 1.00 87.06 314 PRO A O 1
ATOM 2357 N N . PRO A 1 315 ? 0.886 -1.720 -5.576 1.00 80.75 315 PRO A N 1
ATOM 2358 C CA . PRO A 1 315 ? 0.590 -1.779 -7.000 1.00 80.75 315 PRO A CA 1
ATOM 2359 C C . PRO A 1 315 ? 0.228 -0.407 -7.566 1.00 80.75 315 PRO A C 1
ATOM 2361 O O . PRO A 1 315 ? -0.491 0.373 -6.936 1.00 80.75 315 PRO A O 1
ATOM 2364 N N . ASP A 1 316 ? 0.631 -0.173 -8.810 1.00 74.69 316 ASP A N 1
ATOM 2365 C CA . ASP A 1 316 ? 0.402 1.070 -9.555 1.00 74.69 316 ASP A CA 1
ATOM 2366 C C . ASP A 1 316 ? -1.048 1.237 -10.048 1.00 74.69 316 ASP A C 1
ATOM 2368 O O . ASP A 1 316 ? -1.310 1.915 -11.039 1.00 74.69 316 ASP A O 1
ATOM 2372 N N . ASP A 1 317 ? -2.014 0.610 -9.385 1.00 70.38 317 ASP A N 1
ATOM 2373 C CA . ASP A 1 317 ? -3.406 0.568 -9.839 1.00 70.38 317 ASP A CA 1
ATOM 2374 C C . ASP A 1 317 ? -4.084 1.948 -9.802 1.00 70.38 317 ASP A C 1
ATOM 2376 O O . ASP A 1 317 ? -5.031 2.175 -10.555 1.00 70.38 317 ASP A O 1
ATOM 2380 N N . ASP A 1 318 ? -3.558 2.868 -8.985 1.00 68.12 318 ASP A N 1
ATOM 2381 C CA . ASP A 1 318 ? -3.949 4.284 -8.934 1.00 68.12 318 ASP A CA 1
ATOM 2382 C C . ASP A 1 318 ? -3.364 5.126 -10.056 1.00 68.12 318 ASP A C 1
ATOM 2384 O O . ASP A 1 318 ? -3.833 6.234 -10.298 1.00 68.12 318 ASP A O 1
ATOM 2388 N N . ILE A 1 319 ? -2.324 4.635 -10.729 1.00 74.69 319 ILE A N 1
ATOM 2389 C CA . ILE A 1 319 ? -1.753 5.354 -11.853 1.00 74.69 319 ILE A CA 1
ATOM 2390 C C . ILE A 1 319 ? -2.738 5.178 -12.994 1.00 74.69 319 ILE A C 1
ATOM 2392 O O . ILE A 1 319 ? -2.886 4.095 -13.571 1.00 74.69 319 ILE A O 1
ATOM 2396 N N . THR A 1 320 ? -3.433 6.265 -13.302 1.00 79.19 320 THR A N 1
ATOM 2397 C CA . THR A 1 320 ? -4.368 6.312 -14.422 1.00 79.19 320 THR A CA 1
ATOM 2398 C C . THR A 1 320 ? -3.987 7.348 -15.451 1.00 79.19 320 THR A C 1
ATOM 2400 O O . THR A 1 320 ? -4.533 7.307 -16.551 1.00 79.19 320 THR A O 1
ATOM 2403 N N . THR A 1 321 ? -3.002 8.203 -15.160 1.00 86.88 321 THR A N 1
ATOM 2404 C CA . THR A 1 321 ? -2.390 9.081 -16.151 1.00 86.88 321 THR A CA 1
ATOM 2405 C C . THR A 1 321 ? -0.866 8.969 -16.152 1.00 86.88 321 THR A C 1
ATOM 2407 O O . THR A 1 321 ? -0.222 8.626 -15.168 1.00 86.88 321 THR A O 1
ATOM 2410 N N . ALA A 1 322 ? -0.238 9.212 -17.295 1.00 90.75 322 ALA A N 1
ATOM 2411 C CA . ALA A 1 322 ? 1.209 9.337 -17.376 1.00 90.75 322 ALA A CA 1
ATOM 2412 C C . ALA A 1 322 ? 1.587 10.284 -18.514 1.00 90.75 322 ALA A C 1
ATOM 2414 O O . ALA A 1 322 ? 1.014 10.252 -19.605 1.00 90.75 322 ALA A O 1
ATOM 2415 N N . THR A 1 323 ? 2.548 11.161 -18.241 1.00 94.94 323 THR A N 1
ATOM 2416 C CA . THR A 1 323 ? 3.004 12.190 -19.175 1.00 94.94 323 THR A CA 1
ATOM 2417 C C . THR A 1 323 ? 4.311 11.759 -19.811 1.00 94.94 323 THR A C 1
ATOM 2419 O O . THR A 1 323 ? 5.338 11.710 -19.137 1.00 94.94 323 THR A O 1
ATOM 2422 N N . LEU A 1 324 ? 4.287 11.500 -21.118 1.00 96.31 324 LEU A N 1
ATOM 2423 C CA . LEU A 1 324 ? 5.496 11.387 -21.927 1.00 96.31 324 LEU A CA 1
ATOM 2424 C C . LEU A 1 324 ? 5.973 12.803 -22.267 1.00 96.31 324 LEU A C 1
ATOM 2426 O O . LEU A 1 324 ? 5.286 13.534 -22.982 1.00 96.31 324 LEU A O 1
ATOM 2430 N N . SER A 1 325 ? 7.137 13.187 -21.759 1.00 92.88 325 SER A N 1
ATOM 2431 C CA . SER A 1 325 ? 7.782 14.478 -22.010 1.00 92.88 325 SER A CA 1
ATOM 2432 C C . SER A 1 325 ? 8.951 14.334 -22.987 1.00 92.88 325 SER A C 1
ATOM 2434 O O . SER A 1 325 ? 9.510 13.250 -23.143 1.00 92.88 325 SER A O 1
ATOM 2436 N N . GLY A 1 326 ? 9.307 15.428 -23.666 1.00 92.00 326 GLY A N 1
ATOM 2437 C CA . GLY A 1 326 ? 10.360 15.470 -24.686 1.00 92.00 326 GLY A CA 1
ATOM 2438 C C . GLY A 1 326 ? 9.853 15.914 -26.061 1.00 92.00 326 GLY A C 1
ATOM 2439 O O . GLY A 1 326 ? 8.663 16.164 -26.258 1.00 92.00 326 GLY A O 1
ATOM 2440 N N . SER A 1 327 ? 10.774 16.023 -27.021 1.00 93.94 327 SER A N 1
ATOM 2441 C CA . SER A 1 327 ? 10.462 16.320 -28.426 1.00 93.94 327 SER A CA 1
ATOM 2442 C C . SER A 1 327 ? 10.546 15.032 -29.236 1.00 93.94 327 SER A C 1
ATOM 2444 O O . SER A 1 327 ? 11.593 14.680 -29.776 1.00 93.94 327 SER A O 1
ATOM 2446 N N . THR A 1 328 ? 9.449 14.279 -29.248 1.00 95.75 328 THR A N 1
ATOM 2447 C CA . THR A 1 328 ? 9.425 12.939 -29.847 1.00 95.75 328 THR A CA 1
ATOM 2448 C C . THR A 1 328 ? 9.003 12.962 -31.311 1.00 95.75 328 THR A C 1
ATOM 2450 O O . THR A 1 328 ? 8.321 13.883 -31.775 1.00 95.75 328 THR A O 1
ATOM 2453 N N . TYR A 1 329 ? 9.362 11.902 -32.041 1.00 95.00 329 TYR A N 1
ATOM 2454 C CA . TYR A 1 329 ? 8.915 11.708 -33.416 1.00 95.00 329 TYR A CA 1
ATOM 2455 C C . TYR A 1 329 ? 7.384 11.760 -33.525 1.00 95.00 329 TYR A C 1
ATOM 2457 O O . TYR A 1 329 ? 6.664 11.250 -32.664 1.00 95.00 329 TYR A O 1
ATOM 2465 N N . ALA A 1 330 ? 6.894 12.407 -34.587 1.00 93.94 330 ALA A N 1
ATOM 2466 C CA . ALA A 1 330 ? 5.471 12.603 -34.865 1.00 93.94 330 ALA A CA 1
ATOM 2467 C C . ALA A 1 330 ? 4.671 13.181 -33.682 1.00 93.94 330 ALA A C 1
ATOM 2469 O O . ALA A 1 330 ? 3.479 12.890 -33.551 1.00 93.94 330 ALA A O 1
ATOM 2470 N N . THR A 1 331 ? 5.336 13.957 -32.818 1.00 94.44 331 THR A N 1
ATOM 2471 C CA . THR A 1 331 ? 4.766 14.585 -31.622 1.00 94.44 331 THR A CA 1
ATOM 2472 C C . THR A 1 331 ? 4.050 13.601 -30.698 1.00 94.44 331 THR A C 1
ATOM 2474 O O . THR A 1 331 ? 2.938 13.868 -30.254 1.00 94.44 331 THR A O 1
ATOM 2477 N N . CYS A 1 332 ? 4.650 12.438 -30.422 1.00 96.00 332 CYS A N 1
ATOM 2478 C CA . CYS A 1 332 ? 4.097 11.441 -29.496 1.00 96.00 332 CYS A CA 1
ATOM 2479 C C . CYS A 1 332 ? 4.039 11.900 -28.030 1.00 96.00 332 CYS A C 1
ATOM 2481 O O . CYS A 1 332 ? 3.296 11.297 -27.260 1.00 96.00 332 CYS A O 1
ATOM 2483 N N . GLN A 1 333 ? 4.755 12.951 -27.628 1.00 96.00 333 GLN A N 1
ATOM 2484 C CA . GLN A 1 333 ? 4.666 13.501 -26.275 1.00 96.00 333 GLN A CA 1
ATOM 2485 C C . GLN A 1 333 ? 3.225 13.909 -25.923 1.00 96.00 333 GLN A C 1
ATOM 2487 O O . GLN A 1 333 ? 2.421 14.237 -26.803 1.00 96.00 333 GLN A O 1
ATOM 2492 N N . GLY A 1 334 ? 2.898 13.876 -24.634 1.00 94.38 334 GLY A N 1
ATOM 2493 C CA . GLY A 1 334 ? 1.574 14.213 -24.123 1.00 94.38 334 GLY A CA 1
ATOM 2494 C C . GLY A 1 334 ? 1.178 13.395 -22.901 1.00 94.38 334 GLY A C 1
ATOM 2495 O O . GLY A 1 334 ? 1.938 12.557 -22.416 1.00 94.38 334 GLY A O 1
ATOM 2496 N N . ILE A 1 335 ? -0.034 13.660 -22.422 1.00 94.38 335 ILE A N 1
ATOM 2497 C CA . ILE A 1 335 ? -0.650 12.943 -21.308 1.00 94.38 335 ILE A CA 1
ATOM 2498 C C . ILE A 1 335 ? -1.436 11.772 -21.886 1.00 94.38 335 ILE A C 1
ATOM 2500 O O . ILE A 1 335 ? -2.235 11.955 -22.806 1.00 94.38 335 ILE A O 1
ATOM 2504 N N . TYR A 1 336 ? -1.211 10.583 -21.348 1.00 95.19 336 TYR A N 1
ATOM 2505 C CA . TYR A 1 336 ? -1.962 9.384 -21.681 1.00 95.19 336 TYR A CA 1
ATOM 2506 C C . TYR A 1 336 ? -2.728 8.916 -20.457 1.00 95.19 336 TYR A C 1
ATOM 2508 O O . TYR A 1 336 ? -2.178 8.924 -19.359 1.00 95.19 336 TYR A O 1
ATOM 2516 N N . ALA A 1 337 ? -3.973 8.506 -20.658 1.00 90.25 337 ALA A N 1
ATOM 2517 C CA . ALA A 1 337 ? -4.859 7.991 -19.633 1.00 90.25 337 ALA A CA 1
ATOM 2518 C C . ALA A 1 337 ? -5.140 6.504 -19.866 1.00 90.25 337 ALA A C 1
ATOM 2520 O O . ALA A 1 337 ? -5.314 6.075 -21.006 1.00 90.25 337 ALA A O 1
ATOM 2521 N N . LYS A 1 338 ? -5.185 5.718 -18.792 1.00 88.06 338 LYS A N 1
ATOM 2522 C CA . LYS A 1 338 ? -5.498 4.288 -18.834 1.00 88.06 338 LYS A CA 1
ATOM 2523 C C . LYS A 1 338 ? -6.893 4.086 -19.417 1.00 88.06 338 LYS A C 1
ATOM 2525 O O . LYS A 1 338 ? -7.855 4.689 -18.943 1.00 88.06 338 LYS A O 1
ATOM 2530 N N . SER A 1 339 ? -7.005 3.242 -20.433 1.00 85.75 339 SER A N 1
ATOM 2531 C CA . SER A 1 339 ? -8.291 2.889 -21.022 1.00 85.75 339 SER A CA 1
ATOM 2532 C C . SER A 1 339 ? -8.908 1.673 -2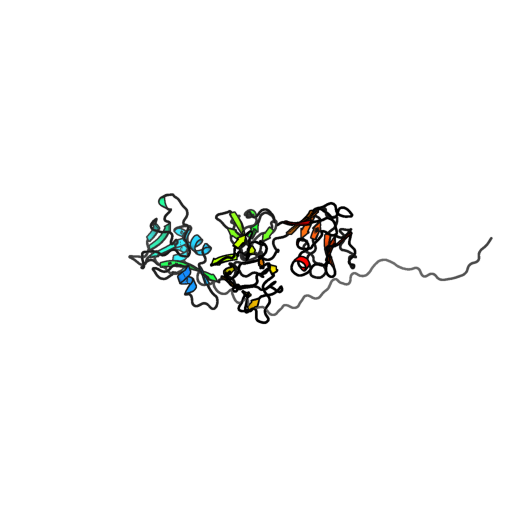0.315 1.00 85.75 339 SER A C 1
ATOM 2534 O O . SER A 1 339 ? -8.283 1.024 -19.472 1.00 85.75 339 SER A O 1
ATOM 2536 N N . GLY A 1 340 ? -10.172 1.375 -20.629 1.00 78.06 340 GLY A N 1
ATOM 2537 C CA . GLY A 1 340 ? -10.882 0.207 -20.089 1.00 78.06 340 GLY A CA 1
ATOM 2538 C C . GLY A 1 340 ? -10.568 -1.112 -20.807 1.00 78.06 340 GLY A C 1
ATOM 2539 O O . GLY A 1 340 ? -11.049 -2.161 -20.386 1.00 78.06 340 GLY A O 1
ATOM 2540 N N . ASP A 1 341 ? -9.798 -1.065 -21.894 1.00 86.12 341 ASP A N 1
ATOM 2541 C CA . ASP A 1 341 ? -9.438 -2.195 -22.748 1.00 86.12 341 ASP A CA 1
ATOM 2542 C C . ASP A 1 341 ? -7.942 -2.549 -22.658 1.00 86.12 341 ASP A C 1
ATOM 2544 O O . ASP A 1 341 ? -7.110 -1.811 -22.125 1.00 86.12 341 ASP A O 1
ATOM 2548 N N . ALA A 1 342 ? -7.597 -3.738 -23.154 1.00 88.62 342 ALA A N 1
ATOM 2549 C CA . ALA A 1 342 ? -6.254 -4.297 -23.071 1.00 88.62 342 ALA A CA 1
ATOM 2550 C C . ALA A 1 342 ? -5.838 -4.941 -24.397 1.00 88.62 342 ALA A C 1
ATOM 2552 O O . ALA A 1 342 ? -6.663 -5.492 -25.125 1.00 88.62 342 ALA A O 1
ATOM 2553 N N . TYR A 1 343 ? -4.536 -4.929 -24.674 1.00 87.88 343 TYR A N 1
ATOM 2554 C CA . TYR A 1 343 ? -3.922 -5.595 -25.819 1.00 87.88 343 TYR A CA 1
ATOM 2555 C C . TYR A 1 343 ? -2.723 -6.422 -25.354 1.00 87.88 343 TYR A C 1
ATOM 2557 O O . TYR A 1 343 ? -1.922 -5.962 -24.540 1.00 87.88 343 TYR A O 1
ATOM 2565 N N . ASN A 1 344 ? -2.610 -7.664 -25.837 1.00 87.88 344 ASN A N 1
ATOM 2566 C CA . ASN A 1 344 ? -1.581 -8.624 -25.410 1.00 87.88 344 ASN A CA 1
ATOM 2567 C C . ASN A 1 344 ? -1.474 -8.783 -23.879 1.00 87.88 344 ASN A C 1
ATOM 2569 O O . ASN A 1 344 ? -0.378 -8.876 -23.326 1.00 87.88 344 ASN A O 1
ATOM 2573 N N . GLY A 1 345 ? -2.617 -8.785 -23.184 1.00 83.31 345 GLY A N 1
ATOM 2574 C CA . GLY A 1 345 ? -2.675 -8.946 -21.728 1.00 83.31 345 GLY A CA 1
ATOM 2575 C C . GLY A 1 345 ? -2.199 -7.730 -20.925 1.00 83.31 345 GLY A C 1
ATOM 2576 O O . GLY A 1 345 ? -2.030 -7.847 -19.713 1.00 83.31 345 GLY A O 1
ATOM 2577 N N . LYS A 1 346 ? -1.986 -6.572 -21.567 1.00 88.00 346 LYS A N 1
ATOM 2578 C CA . LYS A 1 346 ? -1.609 -5.314 -20.909 1.00 88.00 346 LYS A CA 1
ATOM 2579 C C . LYS A 1 346 ? -2.628 -4.201 -21.188 1.00 88.00 346 LYS A C 1
ATOM 2581 O O . LYS A 1 346 ? -3.181 -4.171 -22.288 1.00 88.00 346 LYS A O 1
ATOM 2586 N N . PRO A 1 347 ? -2.871 -3.279 -20.237 1.00 88.62 347 PRO A N 1
ATOM 2587 C CA . PRO A 1 347 ? -3.782 -2.155 -20.449 1.00 88.62 347 PRO A CA 1
ATOM 2588 C C . PRO A 1 347 ? -3.329 -1.263 -21.605 1.00 88.62 347 PRO A C 1
ATOM 2590 O O . PRO A 1 347 ? -2.129 -1.014 -21.763 1.00 88.62 347 PRO A O 1
ATOM 2593 N N . ILE A 1 348 ? -4.286 -0.754 -22.375 1.00 92.50 348 ILE A N 1
ATOM 2594 C CA . ILE A 1 348 ? -4.034 0.318 -23.336 1.00 92.50 348 ILE A CA 1
ATOM 2595 C C . ILE A 1 348 ? -4.120 1.673 -22.614 1.00 92.50 348 ILE A C 1
ATOM 2597 O O . ILE A 1 348 ? -4.727 1.805 -21.550 1.00 92.50 348 ILE A O 1
ATOM 2601 N N . TRP A 1 349 ? -3.428 2.675 -23.154 1.00 94.62 349 TRP A N 1
ATOM 2602 C CA . TRP A 1 349 ? -3.441 4.036 -22.631 1.00 94.62 349 TRP A CA 1
ATOM 2603 C C . TRP A 1 349 ? -3.690 5.030 -23.753 1.00 94.62 349 TRP A C 1
ATOM 2605 O O . TRP A 1 349 ? -2.835 5.202 -24.616 1.00 94.62 349 TRP A O 1
ATOM 2615 N N . ASP A 1 350 ? -4.836 5.697 -23.755 1.00 95.12 350 ASP A N 1
ATOM 2616 C CA . ASP A 1 350 ? -5.187 6.682 -24.772 1.00 95.12 350 ASP A CA 1
ATOM 2617 C C . ASP A 1 350 ? -4.546 8.026 -24.470 1.00 95.12 350 ASP A C 1
ATOM 2619 O O . ASP A 1 350 ? -4.609 8.529 -23.349 1.00 95.12 350 ASP A O 1
ATOM 2623 N N . ARG A 1 351 ? -3.959 8.664 -25.482 1.00 95.81 351 ARG A N 1
ATOM 2624 C CA . ARG A 1 351 ? -3.557 10.058 -25.342 1.00 95.81 351 ARG A CA 1
ATOM 2625 C C . ARG A 1 351 ? -4.806 10.901 -25.131 1.00 95.81 351 ARG A C 1
ATOM 2627 O O . ARG A 1 351 ? -5.791 10.716 -25.838 1.00 95.81 351 ARG A O 1
ATOM 2634 N N . THR A 1 352 ? -4.760 11.853 -24.208 1.00 92.62 352 THR A N 1
ATOM 2635 C CA . THR A 1 352 ? -5.940 12.638 -23.806 1.00 92.62 352 THR A CA 1
ATOM 2636 C C . THR A 1 352 ? -6.542 13.490 -24.928 1.00 92.62 352 THR A C 1
ATOM 2638 O O . THR A 1 352 ? -7.683 13.923 -24.819 1.00 92.62 352 THR A O 1
ATOM 2641 N N . ASP A 1 353 ? -5.818 13.702 -26.032 1.00 90.69 353 ASP A N 1
ATOM 2642 C CA . ASP A 1 353 ? -6.334 14.348 -27.246 1.00 90.69 353 ASP A CA 1
ATOM 2643 C C . ASP A 1 353 ? -6.988 13.375 -28.249 1.00 90.69 353 ASP A C 1
ATOM 2645 O O . ASP A 1 353 ? -7.384 13.789 -29.339 1.00 90.69 353 ASP A O 1
ATOM 2649 N N . GLY A 1 354 ? -7.057 12.085 -27.912 1.00 89.81 354 GLY A N 1
ATOM 2650 C CA . GLY A 1 354 ? -7.702 11.038 -28.696 1.00 89.81 354 GLY A CA 1
ATOM 2651 C C . GLY A 1 354 ? -7.003 10.687 -30.008 1.00 89.81 354 GLY A C 1
ATOM 2652 O O . GLY A 1 354 ? -7.642 10.102 -30.875 1.00 89.81 354 GLY A O 1
ATOM 2653 N N . LYS A 1 355 ? -5.728 11.057 -30.212 1.00 91.12 355 LYS A N 1
ATOM 2654 C CA . LYS A 1 355 ? -5.036 10.840 -31.504 1.00 91.12 355 LYS A CA 1
ATOM 2655 C C . LYS A 1 355 ? -4.240 9.543 -31.609 1.00 91.12 355 LYS A C 1
ATOM 2657 O O . LYS A 1 355 ? -3.883 9.145 -32.715 1.00 91.12 355 LYS A O 1
ATOM 2662 N N . ARG A 1 356 ? -3.867 8.941 -30.482 1.00 93.81 356 ARG A N 1
ATOM 2663 C CA . ARG A 1 356 ? -3.001 7.754 -30.418 1.00 93.81 356 ARG A CA 1
ATOM 2664 C C . ARG A 1 356 ? -3.073 7.109 -29.048 1.00 93.81 356 ARG A C 1
ATOM 2666 O O . ARG A 1 356 ? -3.595 7.715 -28.118 1.00 93.81 356 ARG A O 1
ATOM 2673 N N . PHE A 1 357 ? -2.492 5.926 -28.925 1.00 95.25 357 PHE A N 1
ATOM 2674 C CA . PHE A 1 357 ? -2.473 5.183 -27.678 1.00 95.25 357 PHE A CA 1
ATOM 2675 C C . PHE A 1 357 ? -1.157 4.434 -27.472 1.00 95.25 357 PHE A C 1
ATOM 2677 O O . PHE A 1 357 ? -0.441 4.133 -28.432 1.00 95.25 357 PHE A O 1
ATOM 2684 N N . VAL A 1 358 ? -0.842 4.150 -26.209 1.00 96.38 358 VAL A N 1
ATOM 2685 C CA . VAL A 1 358 ? 0.248 3.264 -25.800 1.00 96.38 358 VAL A CA 1
ATOM 2686 C C . VAL A 1 358 ? -0.281 1.840 -25.687 1.00 96.38 358 VAL A C 1
ATOM 2688 O O . VAL A 1 358 ? -1.335 1.614 -25.097 1.00 96.38 358 VAL A O 1
ATOM 2691 N N . PHE A 1 359 ? 0.461 0.874 -26.214 1.00 95.06 359 PHE A N 1
ATOM 2692 C CA . PHE A 1 359 ? 0.125 -0.545 -26.143 1.00 95.06 359 PHE A CA 1
ATOM 2693 C C . PHE A 1 359 ? 1.379 -1.403 -25.970 1.00 95.06 359 PHE A C 1
ATOM 2695 O O . PHE A 1 359 ? 2.499 -0.980 -26.279 1.00 95.06 359 PHE A O 1
ATOM 2702 N N . TRP A 1 360 ? 1.184 -2.628 -25.491 1.00 95.06 360 TRP A N 1
ATOM 2703 C CA . TRP A 1 360 ? 2.252 -3.609 -25.341 1.00 95.06 360 TRP A CA 1
ATOM 2704 C C . TRP A 1 360 ? 2.425 -4.459 -26.602 1.00 95.06 360 TRP A C 1
ATOM 2706 O O . TRP A 1 360 ? 1.468 -5.062 -27.098 1.00 95.06 360 TRP A O 1
ATOM 2716 N N . CYS A 1 361 ? 3.658 -4.561 -27.102 1.00 92.31 361 CYS A N 1
ATOM 2717 C CA . CYS A 1 361 ? 3.977 -5.435 -28.227 1.00 92.31 361 CYS A CA 1
ATOM 2718 C C . CYS A 1 361 ? 5.317 -6.144 -28.052 1.00 92.31 361 CYS A C 1
ATOM 2720 O O . CYS A 1 361 ? 6.370 -5.511 -27.961 1.00 92.31 361 CYS A O 1
ATOM 2722 N N . GLY A 1 362 ? 5.274 -7.478 -28.040 1.00 90.44 362 GLY A N 1
ATOM 2723 C CA . GLY A 1 362 ? 6.448 -8.314 -27.813 1.00 90.44 362 GLY A CA 1
ATOM 2724 C C . GLY A 1 362 ? 7.037 -8.072 -26.425 1.00 90.44 362 GLY A C 1
ATOM 2725 O O . GLY A 1 362 ? 6.523 -8.583 -25.436 1.00 90.44 362 GLY A O 1
ATOM 2726 N N . ASN A 1 363 ? 8.116 -7.295 -26.368 1.00 93.62 363 ASN A N 1
ATOM 2727 C CA . ASN A 1 363 ? 8.847 -6.947 -25.150 1.00 93.62 363 ASN A CA 1
ATOM 2728 C C . ASN A 1 363 ? 9.031 -5.428 -24.973 1.00 93.62 363 ASN A C 1
ATOM 2730 O O . ASN A 1 363 ? 9.981 -4.996 -24.317 1.00 93.62 363 ASN A O 1
ATOM 2734 N N . LYS A 1 364 ? 8.179 -4.616 -25.610 1.00 96.19 364 LYS A N 1
ATOM 2735 C CA . LYS A 1 364 ? 8.262 -3.150 -25.604 1.00 96.19 364 LYS A CA 1
ATOM 2736 C C . LYS A 1 364 ? 6.885 -2.517 -25.488 1.00 96.19 364 LYS A C 1
ATOM 2738 O O . LYS A 1 364 ? 5.895 -3.032 -26.013 1.00 96.19 364 LYS A O 1
ATOM 2743 N N . TRP A 1 365 ? 6.865 -1.326 -24.909 1.00 97.06 365 TRP A N 1
ATOM 2744 C CA . TRP A 1 365 ? 5.736 -0.417 -25.028 1.00 97.06 365 TRP A CA 1
ATOM 2745 C C . TRP A 1 365 ? 5.877 0.418 -26.287 1.00 97.06 365 TRP A C 1
ATOM 2747 O O . TRP A 1 365 ? 6.978 0.812 -26.666 1.00 97.06 365 TRP A O 1
ATOM 2757 N N . SER A 1 366 ? 4.764 0.656 -26.962 1.00 95.94 366 SER A N 1
ATOM 2758 C CA . SER A 1 366 ? 4.744 1.293 -28.273 1.00 95.94 366 SER A CA 1
ATOM 2759 C C . SER A 1 366 ? 3.616 2.304 -28.361 1.00 95.94 366 SER A C 1
ATOM 2761 O O . SER A 1 366 ? 2.558 2.090 -27.780 1.00 95.94 366 SER A O 1
ATOM 2763 N N . ILE A 1 367 ? 3.845 3.399 -29.085 1.00 96.44 367 ILE A N 1
ATOM 2764 C CA . ILE A 1 367 ? 2.853 4.451 -29.316 1.00 96.44 367 ILE A CA 1
ATOM 2765 C C . ILE A 1 367 ? 2.437 4.424 -30.775 1.00 96.44 367 ILE A C 1
ATOM 2767 O O . ILE A 1 367 ? 3.267 4.532 -31.684 1.00 96.44 367 ILE A O 1
ATOM 2771 N N . THR A 1 368 ? 1.138 4.278 -30.998 1.00 93.81 368 THR A N 1
ATOM 2772 C CA . THR A 1 368 ? 0.569 4.194 -32.339 1.00 93.81 368 THR A CA 1
ATOM 2773 C C . THR A 1 368 ? 0.651 5.514 -33.100 1.00 93.81 368 THR A C 1
ATOM 2775 O O . THR A 1 368 ? 0.802 6.600 -32.536 1.00 93.81 368 THR A O 1
ATOM 2778 N N . GLY A 1 369 ? 0.502 5.415 -34.422 1.00 90.12 369 GLY A N 1
ATOM 2779 C CA . GLY A 1 369 ? 0.244 6.571 -35.279 1.00 90.12 369 GLY A CA 1
ATOM 2780 C C . GLY A 1 369 ? -1.236 6.900 -35.479 1.00 90.12 369 GLY A C 1
ATOM 2781 O O . GLY A 1 369 ? -1.544 7.836 -36.211 1.00 90.12 369 GLY A O 1
ATOM 2782 N N . SER A 1 370 ? -2.149 6.140 -34.866 1.00 86.06 370 SER A N 1
ATOM 2783 C CA . SER A 1 370 ? -3.596 6.333 -35.002 1.00 86.06 370 SER A CA 1
ATOM 2784 C C . SER A 1 370 ? -4.343 5.975 -33.721 1.00 86.06 370 SER A C 1
ATOM 2786 O O . SER A 1 370 ? -3.853 5.203 -32.899 1.00 86.06 370 SER A O 1
ATOM 2788 N N . GLN A 1 371 ? -5.550 6.507 -33.574 1.00 86.44 371 GLN A N 1
ATOM 2789 C CA . GLN A 1 371 ? -6.460 6.206 -32.473 1.00 86.44 371 GLN A CA 1
ATOM 2790 C C . GLN A 1 371 ? -7.303 4.946 -32.692 1.00 86.44 371 GLN A C 1
ATOM 2792 O O . GLN A 1 371 ? -7.900 4.429 -31.750 1.00 86.44 371 GLN A O 1
ATOM 2797 N N . TRP A 1 372 ? -7.374 4.462 -33.932 1.00 86.31 372 TRP A N 1
ATOM 2798 C CA . TRP A 1 372 ? -8.298 3.406 -34.322 1.00 86.31 372 TRP A CA 1
ATOM 2799 C C . TRP A 1 372 ? -7.812 2.041 -33.833 1.00 86.31 372 TRP A C 1
ATOM 2801 O O . TRP A 1 372 ? -6.681 1.637 -34.099 1.00 86.31 372 TRP A O 1
ATOM 2811 N N . ARG A 1 373 ? -8.688 1.342 -33.103 1.00 83.06 373 ARG A N 1
ATOM 2812 C CA . ARG A 1 373 ? -8.466 -0.031 -32.626 1.00 83.06 373 ARG A CA 1
ATOM 2813 C C . ARG A 1 373 ? -8.819 -1.078 -33.689 1.00 83.06 373 ARG A C 1
ATOM 2815 O O . ARG A 1 373 ? -8.224 -2.152 -33.712 1.00 83.06 373 ARG A O 1
ATOM 2822 N N . ASP A 1 374 ? -9.753 -0.762 -34.586 1.00 71.81 374 ASP A N 1
ATOM 2823 C CA . ASP A 1 374 ? -10.206 -1.673 -35.640 1.00 71.81 374 ASP A CA 1
ATOM 2824 C C . ASP A 1 374 ? -9.111 -1.882 -36.696 1.00 71.81 374 ASP A C 1
ATOM 2826 O O . ASP A 1 374 ? -8.607 -0.932 -37.294 1.00 71.81 374 ASP A O 1
ATOM 2830 N N . GLY A 1 375 ? -8.722 -3.141 -36.920 1.00 62.34 375 GLY A N 1
ATOM 2831 C CA . GLY A 1 375 ? -7.638 -3.508 -37.844 1.00 62.34 375 GLY A CA 1
ATOM 2832 C C . GLY A 1 375 ? -6.230 -3.460 -37.236 1.00 62.34 375 GLY A C 1
ATOM 2833 O O . GLY A 1 375 ? -5.248 -3.713 -37.935 1.00 62.34 375 GLY A O 1
ATOM 2834 N N . PHE A 1 376 ? -6.114 -3.183 -35.937 1.00 67.25 376 PHE A N 1
ATOM 2835 C CA . PHE A 1 376 ? -4.853 -3.204 -35.207 1.00 67.25 376 PHE A CA 1
ATOM 2836 C C . PHE A 1 376 ? -4.434 -4.646 -34.858 1.00 67.25 376 PHE A C 1
ATOM 2838 O O . PHE A 1 376 ? -4.883 -5.215 -33.868 1.00 67.25 376 PHE A O 1
ATOM 2845 N N . ASN A 1 377 ? -3.590 -5.266 -35.692 1.00 67.19 377 ASN A N 1
ATOM 2846 C CA . ASN A 1 377 ? -3.091 -6.639 -35.493 1.00 67.19 377 ASN A CA 1
ATOM 2847 C C . ASN A 1 377 ? -1.560 -6.778 -35.625 1.00 67.19 377 ASN A C 1
ATOM 2849 O O . ASN A 1 377 ? -1.040 -7.886 -35.752 1.00 67.19 377 ASN A O 1
ATOM 2853 N N . SER A 1 378 ? -0.825 -5.662 -35.613 1.00 75.94 378 SER A N 1
ATOM 2854 C CA . SER A 1 378 ? 0.630 -5.633 -35.802 1.00 75.94 378 SER A CA 1
ATOM 2855 C C . SER A 1 378 ? 1.317 -4.720 -34.782 1.00 75.94 378 SER A C 1
ATOM 2857 O O . SER A 1 378 ? 0.691 -3.828 -34.219 1.00 75.94 378 SER A O 1
ATOM 2859 N N . CYS A 1 379 ? 2.626 -4.900 -34.561 1.00 84.69 379 CYS A N 1
ATOM 2860 C CA . CYS A 1 379 ? 3.442 -3.999 -33.729 1.00 84.69 379 CYS A CA 1
ATOM 2861 C C . CYS A 1 379 ? 3.795 -2.666 -34.430 1.00 84.69 379 CYS A C 1
ATOM 2863 O O . CYS A 1 379 ? 4.855 -2.098 -34.172 1.00 84.69 379 CYS A O 1
ATOM 2865 N N . GLY A 1 380 ? 2.953 -2.178 -35.348 1.00 84.81 380 GLY A N 1
ATOM 2866 C CA . GLY A 1 380 ? 3.173 -0.913 -36.048 1.00 84.81 380 GLY A CA 1
ATOM 2867 C C . GLY A 1 380 ? 3.047 0.281 -35.100 1.00 84.81 380 GLY A C 1
ATOM 2868 O O . GLY A 1 380 ? 1.993 0.501 -34.505 1.00 84.81 380 GLY A O 1
ATOM 2869 N N . ALA A 1 381 ? 4.117 1.062 -34.962 1.00 91.12 381 ALA A N 1
ATOM 2870 C CA . ALA A 1 381 ? 4.192 2.177 -34.023 1.00 91.12 381 ALA A CA 1
ATOM 2871 C C . ALA A 1 381 ? 5.067 3.313 -34.563 1.00 91.12 381 ALA A C 1
ATOM 2873 O O . ALA A 1 381 ? 5.966 3.084 -35.370 1.00 91.12 381 ALA A O 1
ATOM 2874 N N . PHE A 1 382 ? 4.815 4.540 -34.103 1.00 94.62 382 PHE A N 1
ATOM 2875 C CA . PHE A 1 382 ? 5.683 5.686 -34.383 1.00 94.62 382 PHE A CA 1
ATOM 2876 C C . PHE A 1 382 ? 6.929 5.683 -33.510 1.00 94.62 382 PHE A C 1
ATOM 2878 O O . PHE A 1 382 ? 8.011 6.000 -33.997 1.00 94.62 382 PHE A O 1
ATOM 2885 N N . ILE A 1 383 ? 6.781 5.318 -32.238 1.00 96.06 383 ILE A N 1
ATOM 2886 C CA . ILE A 1 383 ? 7.899 5.138 -31.316 1.00 96.06 383 ILE A CA 1
ATOM 2887 C C . ILE A 1 383 ? 7.657 3.932 -30.418 1.00 96.06 383 ILE A C 1
ATOM 2889 O O . ILE A 1 383 ? 6.512 3.586 -30.114 1.00 96.06 383 ILE A O 1
ATOM 2893 N N . SER A 1 384 ? 8.749 3.334 -29.953 1.00 96.94 384 SER A N 1
ATOM 2894 C CA . SER A 1 384 ? 8.732 2.263 -28.961 1.00 96.94 384 SER A CA 1
ATOM 2895 C C . SER A 1 384 ? 9.796 2.511 -27.901 1.00 96.94 384 SER A C 1
ATOM 2897 O O . SER A 1 384 ? 10.859 3.075 -28.190 1.00 96.94 384 SER A O 1
ATOM 2899 N N . SER A 1 385 ? 9.526 2.052 -26.684 1.00 97.12 385 SER A N 1
ATOM 2900 C CA . SER A 1 385 ? 10.509 1.998 -25.608 1.00 97.12 385 SER A CA 1
ATOM 2901 C C . SER A 1 385 ? 11.672 1.070 -25.975 1.00 97.12 385 SER A C 1
ATOM 2903 O O . SER A 1 385 ? 11.605 0.262 -26.915 1.00 97.12 385 SER A O 1
ATOM 2905 N N . LYS A 1 386 ? 12.742 1.110 -25.181 1.00 95.38 386 LYS A N 1
ATOM 2906 C CA . LYS A 1 386 ? 13.681 -0.016 -25.120 1.00 95.38 386 LYS A CA 1
ATOM 2907 C C . LYS A 1 386 ? 12.975 -1.266 -24.580 1.00 95.38 386 LYS A C 1
ATOM 2909 O O . LYS A 1 386 ? 11.839 -1.199 -24.103 1.00 95.38 386 LYS A O 1
ATOM 2914 N N . THR A 1 387 ? 13.642 -2.414 -24.694 1.00 95.25 387 THR A N 1
ATOM 2915 C CA . THR A 1 387 ? 13.150 -3.678 -24.131 1.00 95.25 387 THR A CA 1
ATOM 2916 C C . THR A 1 387 ? 12.813 -3.493 -22.658 1.00 95.25 387 THR A C 1
ATOM 2918 O O . THR A 1 387 ? 13.636 -2.994 -21.893 1.00 95.25 387 THR A O 1
ATOM 2921 N N . ALA A 1 388 ? 11.604 -3.886 -22.285 1.00 87.25 388 ALA A N 1
ATOM 2922 C CA . ALA A 1 388 ? 11.047 -3.643 -20.974 1.00 87.25 388 ALA A CA 1
ATOM 2923 C C . ALA A 1 388 ? 10.851 -4.979 -20.245 1.00 87.25 388 ALA A C 1
ATOM 2925 O O . ALA A 1 388 ? 10.263 -5.919 -20.780 1.00 87.25 388 ALA A O 1
ATOM 2926 N N . THR A 1 389 ? 11.381 -5.074 -19.029 1.00 77.62 389 THR A N 1
ATOM 2927 C CA . THR A 1 389 ? 11.364 -6.283 -18.193 1.00 77.62 389 THR A CA 1
ATOM 2928 C C . THR A 1 389 ? 11.004 -5.924 -16.759 1.00 77.62 389 THR A C 1
ATOM 2930 O O . THR A 1 389 ? 11.189 -4.779 -16.345 1.00 77.62 389 THR A O 1
ATOM 2933 N N . GLY A 1 390 ? 10.503 -6.895 -15.991 1.00 71.44 390 GLY A N 1
ATOM 2934 C CA . GLY A 1 390 ? 10.010 -6.637 -14.638 1.00 71.44 390 GLY A CA 1
ATOM 2935 C C . GLY A 1 390 ? 8.959 -5.527 -14.658 1.00 71.44 390 GLY A C 1
ATOM 2936 O O . GLY A 1 390 ? 8.079 -5.522 -15.516 1.00 71.44 390 GLY A O 1
ATOM 2937 N N . ILE A 1 391 ? 9.122 -4.528 -13.792 1.00 62.84 391 ILE A N 1
ATOM 2938 C CA . ILE A 1 391 ? 8.187 -3.404 -13.680 1.00 62.84 391 ILE A CA 1
ATOM 2939 C C . ILE A 1 391 ? 8.014 -2.602 -14.975 1.00 62.84 391 ILE A C 1
ATOM 2941 O O . ILE A 1 391 ? 6.912 -2.165 -15.290 1.00 62.84 391 ILE A O 1
ATOM 2945 N N . ALA A 1 392 ? 9.078 -2.457 -15.767 1.00 77.69 392 ALA A N 1
ATOM 2946 C CA . ALA A 1 392 ? 9.019 -1.789 -17.063 1.00 77.69 392 ALA A CA 1
ATOM 2947 C C . ALA A 1 392 ? 8.220 -2.614 -18.087 1.00 77.69 392 ALA A C 1
ATOM 2949 O O . ALA A 1 392 ? 7.611 -2.055 -18.995 1.00 77.69 392 ALA A O 1
ATOM 2950 N N . GLY A 1 393 ? 8.203 -3.942 -17.946 1.00 82.12 393 GLY A N 1
ATOM 2951 C CA . GLY A 1 393 ? 7.357 -4.826 -18.752 1.00 82.12 393 GLY A CA 1
ATOM 2952 C C . GLY A 1 393 ? 5.885 -4.761 -18.347 1.00 82.12 393 GLY A C 1
ATOM 2953 O O . GLY A 1 393 ? 5.004 -4.929 -19.187 1.00 82.12 393 GLY A O 1
ATOM 2954 N N . ASP A 1 394 ? 5.608 -4.472 -17.077 1.00 78.94 394 ASP A N 1
ATOM 2955 C CA . ASP A 1 394 ? 4.244 -4.357 -16.565 1.00 78.94 394 ASP A CA 1
ATOM 2956 C C . ASP A 1 394 ? 3.619 -2.986 -16.815 1.00 78.94 394 ASP A C 1
ATOM 2958 O O . ASP A 1 394 ? 2.402 -2.906 -17.000 1.00 78.94 394 ASP A O 1
ATOM 2962 N N . TYR A 1 395 ? 4.441 -1.936 -16.915 1.00 86.25 395 TYR A N 1
ATOM 2963 C CA . TYR A 1 395 ? 3.965 -0.559 -16.958 1.00 86.25 395 TYR A CA 1
ATOM 2964 C C . TYR A 1 395 ? 4.761 0.336 -17.914 1.00 86.25 395 TYR A C 1
ATOM 2966 O O . TYR A 1 395 ? 5.980 0.476 -17.803 1.00 86.25 395 TYR A O 1
ATOM 2974 N N . TRP A 1 396 ? 4.060 1.019 -18.825 1.00 92.31 396 TRP A N 1
ATOM 2975 C CA . TRP A 1 396 ? 4.700 1.817 -19.878 1.00 92.31 396 TRP A CA 1
ATOM 2976 C C . TRP A 1 396 ? 5.434 3.054 -19.357 1.00 92.31 396 TRP A C 1
ATOM 2978 O O . TRP A 1 396 ? 6.432 3.469 -19.947 1.00 92.31 396 TRP A O 1
ATOM 2988 N N . TRP A 1 397 ? 4.976 3.615 -18.237 1.00 89.69 397 TRP A N 1
ATOM 2989 C CA . TRP A 1 397 ? 5.611 4.754 -17.572 1.00 89.69 397 TRP A CA 1
ATOM 2990 C C . TRP A 1 397 ? 6.895 4.389 -16.836 1.00 89.69 397 TRP A C 1
ATOM 2992 O O . TRP A 1 397 ? 7.698 5.272 -16.554 1.00 89.69 397 TRP A O 1
ATOM 3002 N N . ALA A 1 398 ? 7.105 3.106 -16.544 1.00 83.31 398 ALA A N 1
ATOM 3003 C CA . ALA A 1 398 ? 8.347 2.607 -15.969 1.00 83.31 398 ALA A CA 1
ATOM 3004 C C . ALA A 1 398 ? 9.354 2.159 -17.046 1.00 83.31 398 ALA A C 1
ATOM 3006 O O . ALA A 1 398 ? 10.486 1.804 -16.720 1.00 83.31 398 ALA A O 1
ATOM 3007 N N . ALA A 1 399 ? 8.957 2.146 -18.322 1.00 89.75 399 ALA A N 1
ATOM 3008 C CA . ALA A 1 399 ? 9.830 1.764 -19.421 1.00 89.75 399 ALA A CA 1
ATOM 3009 C C . ALA A 1 399 ? 10.821 2.876 -19.793 1.00 89.75 399 ALA A C 1
ATOM 3011 O O . ALA A 1 399 ? 10.540 4.065 -19.657 1.00 89.75 399 ALA A O 1
ATOM 3012 N N . ASP A 1 400 ? 11.989 2.486 -20.306 1.00 88.69 400 ASP A N 1
ATOM 3013 C CA . ASP A 1 400 ? 12.994 3.433 -20.790 1.00 88.69 400 ASP A CA 1
ATOM 3014 C C . ASP A 1 400 ? 12.631 3.926 -22.201 1.00 88.69 400 ASP A C 1
ATOM 3016 O O . ASP A 1 400 ? 12.661 3.163 -23.172 1.00 88.69 400 ASP A O 1
ATOM 3020 N N . TRP A 1 401 ? 12.313 5.219 -22.307 1.00 96.12 401 TRP A N 1
ATOM 3021 C CA . TRP A 1 401 ? 11.985 5.916 -23.556 1.00 96.12 401 TRP A CA 1
ATOM 3022 C C . TRP A 1 401 ? 13.117 6.815 -24.074 1.00 96.12 401 TRP A C 1
ATOM 3024 O O . TRP A 1 401 ? 12.929 7.530 -25.063 1.00 96.12 401 TRP A O 1
ATOM 3034 N N . SER A 1 402 ? 14.304 6.771 -23.460 1.00 92.06 402 SER A N 1
ATOM 3035 C CA . SER A 1 402 ? 15.437 7.651 -23.791 1.00 92.06 402 SER A CA 1
ATOM 3036 C C . SER A 1 402 ? 15.912 7.520 -25.240 1.00 92.06 402 SER A C 1
ATOM 3038 O O . SER A 1 402 ? 16.409 8.489 -25.810 1.00 92.06 402 SER A O 1
ATOM 3040 N N . ASN A 1 403 ? 15.686 6.369 -25.885 1.00 94.94 403 ASN A N 1
ATOM 3041 C CA . ASN A 1 403 ? 15.948 6.171 -27.315 1.00 94.94 403 ASN A CA 1
ATOM 3042 C C . ASN A 1 403 ? 15.087 7.063 -28.230 1.00 94.94 403 ASN A C 1
ATOM 3044 O O . ASN A 1 403 ? 15.369 7.155 -29.420 1.00 94.94 403 ASN A O 1
ATOM 3048 N N . ASN A 1 404 ? 14.064 7.720 -27.682 1.00 95.81 404 ASN A N 1
ATOM 3049 C CA . ASN A 1 404 ? 13.198 8.675 -28.371 1.00 95.81 404 ASN A CA 1
ATOM 3050 C C . ASN A 1 404 ? 13.397 10.117 -27.867 1.00 95.81 404 ASN A C 1
ATOM 3052 O O . ASN A 1 404 ? 12.575 10.980 -28.172 1.00 95.81 404 ASN A O 1
ATOM 3056 N N . GLY A 1 405 ? 14.434 10.376 -27.056 1.00 91.75 405 GLY A N 1
ATOM 3057 C CA . GLY A 1 405 ? 14.635 11.673 -26.403 1.00 91.75 405 GLY A CA 1
ATOM 3058 C C . GLY A 1 405 ? 13.518 12.025 -25.416 1.00 91.75 405 GLY A C 1
ATOM 3059 O O . GLY A 1 405 ? 13.167 13.198 -25.285 1.00 91.75 405 GLY A O 1
ATOM 3060 N N . ALA A 1 406 ? 12.925 11.010 -24.776 1.00 94.12 406 ALA A N 1
ATOM 3061 C CA . ALA A 1 406 ? 11.749 11.159 -23.932 1.00 94.12 406 ALA A CA 1
ATOM 3062 C C . ALA A 1 406 ? 11.921 10.554 -22.538 1.00 94.12 406 ALA A C 1
ATOM 3064 O O . ALA A 1 406 ? 12.667 9.592 -22.346 1.00 94.12 406 ALA A O 1
ATOM 3065 N N . GLY A 1 407 ? 11.168 11.106 -21.590 1.00 89.69 407 GLY A N 1
ATOM 3066 C CA . GLY A 1 407 ? 10.982 10.570 -20.245 1.00 89.69 407 GLY A CA 1
ATOM 3067 C C . GLY A 1 407 ? 9.498 10.494 -19.904 1.00 89.69 407 GLY A C 1
ATOM 3068 O O . GLY A 1 407 ? 8.694 11.222 -20.489 1.00 89.69 407 GLY A O 1
ATOM 3069 N N . VAL A 1 408 ? 9.125 9.628 -18.962 1.00 89.19 408 VAL A N 1
ATOM 3070 C CA . VAL A 1 408 ? 7.734 9.500 -18.512 1.00 89.19 408 VAL A CA 1
ATOM 3071 C C . VAL A 1 408 ? 7.632 9.826 -17.033 1.00 89.19 408 VAL A C 1
ATOM 3073 O O . VAL A 1 408 ? 8.457 9.392 -16.235 1.00 89.19 408 VAL A O 1
ATOM 3076 N N . ILE A 1 409 ? 6.607 10.594 -16.679 1.00 79.94 409 ILE A N 1
ATOM 3077 C CA . ILE A 1 409 ? 6.219 10.847 -15.294 1.00 79.94 409 ILE A CA 1
ATOM 3078 C C . ILE A 1 409 ? 4.812 10.295 -15.119 1.00 79.94 409 ILE A C 1
ATOM 3080 O O . ILE A 1 409 ? 3.889 10.704 -15.824 1.00 79.94 409 ILE A O 1
ATOM 3084 N N . ALA A 1 410 ? 4.666 9.347 -14.204 1.00 78.00 410 ALA A N 1
ATOM 3085 C CA . ALA A 1 410 ? 3.378 8.778 -13.855 1.00 78.00 410 ALA A CA 1
ATOM 3086 C C . ALA A 1 410 ? 2.611 9.708 -12.907 1.00 78.00 410 ALA A C 1
ATOM 3088 O O . ALA A 1 410 ? 3.218 10.339 -12.039 1.00 78.00 410 ALA A O 1
ATOM 3089 N N . GLY A 1 411 ? 1.296 9.792 -13.084 1.00 64.94 411 GLY A N 1
ATOM 3090 C CA . GLY A 1 411 ? 0.398 10.579 -12.251 1.00 64.94 411 GLY A CA 1
ATOM 3091 C C . GLY A 1 411 ? -0.856 9.782 -11.874 1.00 64.94 411 GLY A C 1
ATOM 3092 O O . GLY A 1 411 ? -1.265 8.889 -12.622 1.00 64.94 411 GLY A O 1
ATOM 3093 N N . PRO A 1 412 ? -1.456 10.072 -10.709 1.00 50.06 412 PRO A N 1
ATOM 3094 C CA . PRO A 1 412 ? -2.784 9.570 -10.395 1.00 50.06 412 PRO A CA 1
ATOM 3095 C C . PRO A 1 412 ? -3.810 10.007 -11.444 1.00 50.06 412 PRO A C 1
ATOM 3097 O O . PRO A 1 412 ? -3.672 11.105 -12.038 1.00 50.06 412 PRO A O 1
#

Foldseek 3Di:
DDDDDDDDDDDDDDDDDDDPPDPDDDDPDDDPDPPPPDDDPPDQDLKDWAAAQAFLQRSQCPDPDPFRKGWPQVVQLQCQQDQVSLVVSCVSNVDWADETEEEQPWLLGWKWAVPDRIYTYGYAVCVVVVDGRRHDRGDHDPGSRIIGMTGIDGLALLLQWFFAQELAGQAGDQVQADVSDGFRGNDPPGGNPPTDTDRQWGQDPVVNGTHGQFAKDWPDWDWDADPRKIWQHVQDFWHDAFTKTKIWTQAWAFKAWPFAAFDDDPQCPAWFWAAPNHTDHHGDDRGRDTGHHGDIIITGHHRDDIGSTTMIHGDPPSQFKKFKDFDFFPRLTAIWGFDPDADPPATKTAGPVQAWIWHDDDQWIAIARGNDPPPPDDRHGRAIFPGADRPVSRDVLSTHRVVGVIHMDTDD